Protein AF-A0A5C5S6N6-F1 (afdb_monomer)

Foldseek 3Di:
DDDDDPPPDPDDDDPDPVVNVVVVVVVVVVVVVVVVPDDDDDDDDDDDDDDDDDDDDDDDADDKAKEKEWEFAPDDFTFKIWIWMKIKGAQQPPFWFDQAFDKDKFFDDDDDDDPPVDDDDDDDPDDDDPPPDDDDDDDDDDDDDDDDDDDDDDDDDDDDDDDDDDDDDDDDDDDDDDDDDDDDDDDDPDPPADQFPWDDDPGIIMTTHPTGDIGGNRGMDMDINDTGMWTKGWAFEDDCVVPNWWTFGKMKTFAQDPFKDHWHKYFYWYADPNDIHTDFIFTDHIHGHGGIDITGGGTHPQKTKDKDKDKDWDWQEWAADQQKIKTKIKIKIKIKIWMFHGQADKHKYWYKDFDDPQKDWPPPPDPPWDDDDRTITDIDIGDHRDTDMGITMIIHMDIDIDRLLPDDLVVLVVVLPDPNYDPVSNVLSVVLSVLVVQLVVLVVQLVVLVVVLVVLVVVLVVLVVVLVVDDPPDPSNVVSVVSVVVSVVVNVVSVVSNVVSVVSNVVSSVVSSVSSSVSD

Secondary structure (DSSP, 8-state):
-----GGG-S----SSHHHHHHHHHHHHHHHHHHHTT---------SSS-----------PPPPEEEEEEEEESSS---EEEEEEEEEEE--SSS-EEEE--EEEEE--------TTS------------------PPPP----PPPPPPPPP-----------------------PPPPPP-PPP---PPPPPPPEEEEETTEEEEE-SS-EEE-TT-EEEEEEEEEEEEEEEEEEE-TTT-SSSPEEEEEEE--SSSPBPSEEEEEEEEETTEEEEEEEEEEPPB-TT-EEEEEEEE-TT-EEEEEEEEEEEEEEEEEETTEEEEEEEEEEEEEEEEEPPTT--EEEEEEEE--TTPEEEE---TT-EEETTEEEEEEEEPTT-EEEEEEEEEEEEEEEEETTS--HHHHHHHHH-SSS-HHHHHHHHHHHHHHHHHHHHHHHHHHHHHHHHHHHHHHHHHHHHHTTSPTT-HHHHHHHHHHHHHHHHHHHHHHHHHHHHHHHHHHHHHHHHHHHT--

Solvent-accessible surface area (backbone atoms only — not comparable to full-atom values): 31214 Å² total; per-residue (Å²): 140,88,86,79,73,78,89,81,54,95,73,87,77,67,85,52,66,68,60,41,50,49,52,53,52,50,52,51,48,53,54,53,54,56,52,71,76,58,76,90,83,85,84,88,80,87,79,84,82,91,78,89,86,87,88,87,86,88,76,96,72,75,85,67,43,39,41,33,41,38,42,32,56,60,68,81,88,44,50,52,26,40,38,35,28,30,43,38,40,62,36,76,78,83,50,62,44,69,67,36,84,48,67,49,75,49,61,83,81,90,78,84,89,72,69,86,86,58,89,81,79,77,92,72,84,84,78,79,83,84,76,87,81,77,92,72,84,76,83,85,83,82,88,78,87,82,80,84,83,83,82,85,90,86,82,87,87,87,84,86,88,85,87,82,91,88,88,85,84,89,88,88,83,88,82,90,80,83,82,78,86,79,84,78,82,90,84,77,83,73,74,86,71,76,76,59,53,66,47,71,52,103,72,35,35,35,42,32,49,88,60,60,43,68,44,52,53,79,39,73,49,77,44,78,76,46,77,46,79,35,48,35,38,67,33,33,40,35,40,64,89,81,38,76,38,42,24,27,32,26,34,38,42,36,34,84,50,96,53,50,44,67,47,29,46,32,43,34,28,39,36,50,97,89,45,77,44,83,63,34,57,24,67,44,64,71,37,46,49,74,36,68,50,75,36,52,34,39,76,27,84,60,33,44,42,46,79,48,76,48,77,48,77,40,80,62,39,52,47,60,49,67,30,28,40,38,33,33,33,39,40,35,40,42,37,38,40,39,34,38,31,28,77,82,47,67,42,40,36,33,40,51,44,80,52,58,89,89,43,44,80,70,32,70,90,59,95,74,57,43,78,53,94,65,24,37,37,38,74,47,81,37,53,45,53,40,73,50,77,46,60,41,27,35,37,36,79,45,83,47,79,43,60,64,88,82,53,60,61,70,62,45,52,53,58,37,65,43,82,55,37,50,69,69,50,25,53,50,39,50,51,48,50,55,31,52,50,48,24,54,57,22,47,52,46,33,54,51,36,51,52,52,48,51,53,49,54,54,48,47,52,52,50,60,57,53,52,78,77,49,64,85,92,35,71,66,49,55,52,52,53,56,48,49,54,52,46,50,57,48,46,55,51,40,52,53,53,28,55,55,24,47,53,43,26,55,51,27,47,52,51,40,53,53,52,37,62,67,38,89

Structure (mmCIF, N/CA/C/O backbone):
data_AF-A0A5C5S6N6-F1
#
_entry.id   AF-A0A5C5S6N6-F1
#
loop_
_atom_site.group_PDB
_atom_site.id
_atom_site.type_symbol
_atom_site.label_atom_id
_atom_site.label_alt_id
_atom_site.label_comp_id
_atom_site.label_asym_id
_atom_site.label_entity_id
_atom_site.label_seq_id
_atom_site.pdbx_PDB_ins_code
_atom_site.Cartn_x
_atom_site.Cartn_y
_atom_site.Cartn_z
_atom_site.occupancy
_atom_site.B_iso_or_equiv
_atom_site.auth_seq_id
_atom_site.auth_comp_id
_atom_site.auth_asym_id
_atom_site.auth_atom_id
_atom_site.pdbx_PDB_model_num
ATOM 1 N N . MET A 1 1 ? 65.031 -7.700 -15.826 1.00 44.03 1 MET A N 1
ATOM 2 C CA . MET A 1 1 ? 63.625 -7.825 -16.267 1.00 44.03 1 MET A CA 1
ATOM 3 C C . MET A 1 1 ? 63.471 -6.931 -17.485 1.00 44.03 1 MET A C 1
ATOM 5 O O . MET A 1 1 ? 63.949 -5.808 -17.415 1.00 44.03 1 MET A O 1
ATOM 9 N N . GLN A 1 2 ? 62.910 -7.416 -18.591 1.00 56.53 2 GLN A N 1
ATOM 10 C CA . GLN A 1 2 ? 62.595 -6.587 -19.760 1.00 56.53 2 GLN A CA 1
ATOM 11 C C . GLN A 1 2 ? 61.071 -6.489 -19.867 1.00 56.53 2 GLN A C 1
ATOM 13 O O . GLN A 1 2 ? 60.385 -7.499 -19.722 1.00 56.53 2 GLN A O 1
ATOM 18 N N . GLN A 1 3 ? 60.561 -5.281 -20.086 1.00 56.97 3 GLN A N 1
ATOM 19 C CA . GLN A 1 3 ? 59.162 -5.008 -20.409 1.00 56.97 3 GLN A CA 1
ATOM 20 C C . GLN A 1 3 ? 59.118 -4.274 -21.747 1.00 56.97 3 GLN A C 1
ATOM 22 O O . GLN A 1 3 ? 60.028 -3.508 -22.060 1.00 56.97 3 GLN A O 1
ATOM 27 N N . PHE A 1 4 ? 58.057 -4.505 -22.512 1.00 64.06 4 PHE A N 1
ATOM 28 C CA . PHE A 1 4 ? 57.731 -3.753 -23.718 1.00 64.06 4 PHE A CA 1
ATOM 29 C C . PHE A 1 4 ? 56.201 -3.639 -23.821 1.00 64.06 4 PHE A C 1
ATOM 31 O O . PHE A 1 4 ? 55.485 -4.419 -23.185 1.00 64.06 4 PHE A O 1
ATOM 38 N N . VAL A 1 5 ? 55.705 -2.662 -24.579 1.00 65.12 5 VAL A N 1
ATOM 39 C CA . VAL A 1 5 ? 54.266 -2.463 -24.804 1.00 65.12 5 VAL A CA 1
ATOM 40 C C . VAL A 1 5 ? 53.843 -3.291 -26.016 1.00 65.12 5 VAL A C 1
ATOM 42 O O . VAL A 1 5 ? 54.408 -3.142 -27.095 1.00 65.12 5 VAL A O 1
ATOM 45 N N . LEU A 1 6 ? 52.866 -4.187 -25.838 1.00 63.53 6 LEU A N 1
ATOM 46 C CA . LEU A 1 6 ? 52.509 -5.189 -26.853 1.00 63.53 6 LEU A CA 1
ATOM 47 C C . LEU A 1 6 ? 51.873 -4.595 -28.125 1.00 63.53 6 LEU A C 1
ATOM 49 O O . LEU A 1 6 ? 51.788 -5.274 -29.141 1.00 63.53 6 LEU A O 1
ATOM 53 N N . GLU A 1 7 ? 51.403 -3.352 -28.043 1.00 67.19 7 GLU A N 1
ATOM 54 C CA . GLU A 1 7 ? 50.538 -2.689 -29.026 1.00 67.19 7 GLU A CA 1
ATOM 55 C C . GLU A 1 7 ? 51.305 -2.146 -30.247 1.00 67.19 7 GLU A C 1
ATOM 57 O O . GLU A 1 7 ? 50.700 -1.910 -31.288 1.00 67.19 7 GLU A O 1
ATOM 62 N N . GLU A 1 8 ? 52.633 -2.006 -30.150 1.00 60.16 8 GLU A N 1
ATOM 63 C CA . GLU A 1 8 ? 53.502 -1.464 -31.213 1.00 60.16 8 GLU A CA 1
ATOM 64 C C . GLU A 1 8 ? 54.321 -2.541 -31.960 1.00 60.16 8 GLU A C 1
ATOM 66 O O . GLU A 1 8 ? 55.098 -2.217 -32.857 1.00 60.16 8 GLU A O 1
ATOM 71 N N . ALA A 1 9 ? 54.191 -3.827 -31.604 1.00 63.12 9 ALA A N 1
ATOM 72 C CA . ALA A 1 9 ? 55.042 -4.893 -32.142 1.00 63.12 9 ALA A CA 1
ATOM 73 C C . ALA A 1 9 ? 54.326 -5.793 -33.161 1.00 63.12 9 ALA A C 1
ATOM 75 O O . ALA A 1 9 ? 53.490 -6.621 -32.804 1.00 63.12 9 ALA A O 1
ATOM 76 N N . GLU A 1 10 ? 54.754 -5.727 -34.425 1.00 61.28 10 GLU A N 1
ATOM 77 C CA . GLU A 1 10 ? 54.268 -6.610 -35.499 1.00 61.28 10 GLU A CA 1
ATOM 78 C C . GLU A 1 10 ? 54.639 -8.095 -35.296 1.00 61.28 10 GLU A C 1
ATOM 80 O O . GLU A 1 10 ? 54.019 -8.980 -35.887 1.00 61.28 10 GLU A O 1
ATOM 85 N N . ASN A 1 11 ? 55.662 -8.397 -34.485 1.00 62.53 11 ASN A N 1
ATOM 86 C CA . ASN A 1 11 ? 56.125 -9.763 -34.236 1.00 62.53 11 ASN A CA 1
ATOM 87 C C . ASN A 1 11 ? 56.786 -9.908 -32.850 1.00 62.53 11 ASN A C 1
ATOM 89 O O . ASN A 1 11 ? 57.549 -9.045 -32.420 1.00 62.53 11 ASN A O 1
ATOM 93 N N . LEU A 1 12 ? 56.539 -11.037 -32.177 1.00 72.50 12 LEU A N 1
ATOM 94 C CA . LEU A 1 12 ? 57.122 -11.401 -30.884 1.00 72.50 12 LEU A CA 1
ATOM 95 C C . LEU A 1 12 ? 57.848 -12.747 -30.998 1.00 72.50 12 LEU A C 1
ATOM 97 O O . LEU A 1 12 ? 57.217 -13.787 -31.196 1.00 72.50 12 LEU A O 1
ATOM 101 N N . GLN A 1 13 ? 59.164 -12.758 -30.772 1.00 75.06 13 GLN A N 1
ATOM 102 C CA . GLN A 1 13 ? 59.952 -13.991 -30.734 1.00 75.06 13 GLN A CA 1
ATOM 103 C C . GLN A 1 13 ? 60.681 -14.159 -29.396 1.00 75.06 13 GLN A C 1
ATOM 105 O O . GLN A 1 13 ? 61.535 -13.360 -29.025 1.00 75.06 13 GLN A O 1
ATOM 110 N N . PHE A 1 14 ? 60.399 -15.260 -28.692 1.00 81.31 14 PHE A N 1
ATOM 111 C CA . PHE A 1 14 ? 61.182 -15.669 -27.524 1.00 81.31 14 PHE A CA 1
ATOM 112 C C . PHE A 1 14 ? 62.616 -16.000 -27.953 1.00 81.31 14 PHE A C 1
ATOM 114 O O . PHE A 1 14 ? 62.823 -16.925 -28.746 1.00 81.31 14 PHE A O 1
ATOM 121 N N . ALA A 1 15 ? 63.597 -15.249 -27.445 1.00 81.75 15 ALA A N 1
ATOM 122 C CA . ALA A 1 15 ? 65.008 -15.413 -27.797 1.00 81.75 15 ALA A CA 1
ATOM 123 C C . ALA A 1 15 ? 65.536 -16.812 -27.428 1.00 81.75 15 ALA A C 1
ATOM 125 O O . ALA A 1 15 ? 66.153 -17.470 -28.264 1.00 81.75 15 ALA A O 1
ATOM 126 N N . ASP A 1 16 ? 65.212 -17.292 -26.224 1.00 87.44 16 ASP A N 1
ATOM 127 C CA . ASP A 1 16 ? 65.560 -18.629 -25.734 1.00 87.44 16 ASP A CA 1
ATOM 128 C C . ASP A 1 16 ? 64.821 -19.738 -26.529 1.00 87.44 16 ASP A C 1
ATOM 130 O O . ASP A 1 16 ? 63.582 -19.785 -26.512 1.00 87.44 16 ASP A O 1
ATOM 134 N N . PRO A 1 17 ? 65.543 -20.658 -27.208 1.00 87.69 17 PRO A N 1
ATOM 135 C CA . PRO A 1 17 ? 64.947 -21.786 -27.924 1.00 87.69 17 PRO A CA 1
ATOM 136 C C . PRO A 1 17 ? 64.145 -22.749 -27.036 1.00 87.69 17 PRO A C 1
ATOM 138 O O . PRO A 1 17 ? 63.151 -23.311 -27.501 1.00 87.69 17 PRO A O 1
ATOM 141 N N . ALA A 1 18 ? 64.536 -22.942 -25.773 1.00 85.62 18 ALA A N 1
ATOM 142 C CA . ALA A 1 18 ? 63.849 -23.832 -24.841 1.00 85.62 18 ALA A CA 1
ATOM 143 C C . ALA A 1 18 ? 62.495 -23.247 -24.419 1.00 85.62 18 ALA A C 1
ATOM 145 O O . ALA A 1 18 ? 61.479 -23.942 -24.496 1.00 85.62 18 ALA A O 1
ATOM 146 N N . VAL A 1 19 ? 62.449 -21.955 -24.070 1.00 84.00 19 VAL A N 1
ATOM 147 C CA . VAL A 1 19 ? 61.188 -21.239 -23.794 1.00 84.00 19 VAL A CA 1
ATOM 148 C C . VAL A 1 19 ? 60.298 -21.224 -25.036 1.00 84.00 19 VAL A C 1
ATOM 150 O O . VAL A 1 19 ? 59.113 -21.538 -24.942 1.00 84.00 19 VAL A O 1
ATOM 153 N N . ARG A 1 20 ? 60.862 -20.949 -26.221 1.00 84.25 20 ARG A N 1
ATOM 154 C CA . ARG A 1 20 ? 60.126 -20.990 -27.496 1.00 84.25 20 ARG A CA 1
ATOM 155 C C . ARG A 1 20 ? 59.482 -22.362 -27.735 1.00 84.25 20 ARG A C 1
ATOM 157 O O . ARG A 1 20 ? 58.298 -22.429 -28.056 1.00 84.25 20 ARG A O 1
ATOM 164 N N . GLY A 1 21 ? 60.228 -23.446 -27.510 1.00 84.50 21 GLY A N 1
ATOM 165 C CA . GLY A 1 21 ? 59.724 -24.819 -27.606 1.00 84.50 21 GLY A CA 1
ATOM 166 C C . GLY A 1 21 ? 58.650 -25.153 -26.563 1.00 84.50 21 GLY A C 1
ATOM 167 O O . GLY A 1 21 ? 57.657 -25.799 -26.897 1.00 84.50 21 GLY A O 1
ATOM 168 N N . GLN A 1 22 ? 58.794 -24.680 -25.321 1.00 83.88 22 GLN A N 1
ATOM 169 C CA . GLN A 1 22 ? 57.780 -24.852 -24.272 1.00 83.88 22 GLN A CA 1
ATOM 170 C C . GLN A 1 22 ? 56.479 -24.109 -24.605 1.00 83.88 22 GLN A C 1
ATOM 172 O O . GLN A 1 22 ? 55.409 -24.713 -24.537 1.00 83.88 22 GLN A O 1
ATOM 177 N N . VAL A 1 23 ? 56.557 -22.843 -25.029 1.00 82.88 23 VAL A N 1
ATOM 178 C CA . VAL A 1 23 ? 55.387 -22.045 -25.432 1.00 82.88 23 VAL A CA 1
ATOM 179 C C . VAL A 1 23 ? 54.709 -22.656 -26.659 1.00 82.88 23 VAL A C 1
ATOM 181 O O . VAL A 1 23 ? 53.494 -22.836 -26.652 1.00 82.88 23 VAL A O 1
ATOM 184 N N . GLN A 1 24 ? 55.467 -23.070 -27.679 1.00 82.62 24 GLN A N 1
ATOM 185 C CA . GLN A 1 24 ? 54.906 -23.735 -28.859 1.00 82.62 24 GLN A CA 1
ATOM 186 C C . GLN A 1 24 ? 54.216 -25.062 -28.495 1.00 82.62 24 GLN A C 1
ATOM 188 O O . GLN A 1 24 ? 53.122 -25.340 -28.987 1.00 82.62 24 GLN A O 1
ATOM 193 N N . LYS A 1 25 ? 54.798 -25.853 -27.583 1.00 78.75 25 LYS A N 1
ATOM 194 C CA . LYS A 1 25 ? 54.196 -27.095 -27.072 1.00 78.75 25 LYS A CA 1
ATOM 195 C C . LYS A 1 25 ? 52.937 -26.831 -26.237 1.00 78.75 25 LYS A C 1
ATOM 197 O O . LYS A 1 25 ? 51.973 -27.582 -26.362 1.00 78.75 25 LYS A O 1
ATOM 202 N N . ALA A 1 26 ? 52.908 -25.763 -25.439 1.00 79.31 26 ALA A N 1
ATOM 203 C CA . ALA A 1 26 ? 51.732 -25.349 -24.674 1.00 79.31 26 ALA A CA 1
ATOM 204 C C . ALA A 1 26 ? 50.594 -24.859 -25.587 1.00 79.31 26 ALA A C 1
ATOM 206 O O . ALA A 1 26 ? 49.456 -25.299 -25.435 1.00 79.31 26 ALA A O 1
ATOM 207 N N . LEU A 1 27 ? 50.893 -24.026 -26.588 1.00 80.50 27 LEU A N 1
ATOM 208 C CA . LEU A 1 27 ? 49.915 -23.565 -27.579 1.00 80.50 27 LEU A CA 1
ATOM 209 C C . LEU A 1 27 ? 49.371 -24.727 -28.427 1.00 80.50 27 LEU A C 1
ATOM 211 O O . LEU A 1 27 ? 48.162 -24.812 -28.636 1.00 80.50 27 LEU A O 1
ATOM 215 N N . ALA A 1 28 ? 50.220 -25.676 -28.838 1.00 74.69 28 ALA A N 1
ATOM 216 C CA . ALA A 1 28 ? 49.790 -26.899 -29.521 1.00 74.69 28 ALA A CA 1
ATOM 217 C C . ALA A 1 28 ? 48.937 -27.816 -28.618 1.00 74.69 28 ALA A C 1
ATOM 219 O O . ALA A 1 28 ? 47.972 -28.427 -29.085 1.00 74.69 28 ALA A O 1
ATOM 220 N N . ALA A 1 29 ? 49.235 -27.885 -27.317 1.00 70.38 29 ALA A N 1
ATOM 221 C CA . ALA A 1 29 ? 48.398 -28.585 -26.344 1.00 70.38 29 ALA A CA 1
ATOM 222 C C . ALA A 1 29 ? 47.028 -27.901 -26.182 1.00 70.38 29 ALA A C 1
ATOM 224 O O . ALA A 1 29 ? 46.008 -28.580 -26.210 1.00 70.38 29 ALA A O 1
ATOM 225 N N . ILE A 1 30 ? 46.972 -26.567 -26.105 1.00 72.12 30 ILE A N 1
ATOM 226 C CA . ILE A 1 30 ? 45.714 -25.802 -26.036 1.00 72.12 30 ILE A CA 1
ATOM 227 C C . ILE A 1 30 ? 44.885 -25.987 -27.320 1.00 72.12 30 ILE A C 1
ATOM 229 O O . ILE A 1 30 ? 43.684 -26.254 -27.248 1.00 72.12 30 ILE A O 1
ATOM 233 N N . ALA A 1 31 ? 45.520 -25.915 -28.494 1.00 67.38 31 ALA A N 1
ATOM 234 C CA . ALA A 1 31 ? 44.864 -26.124 -29.785 1.00 67.38 31 ALA A CA 1
ATOM 235 C C . ALA A 1 31 ? 44.329 -27.560 -29.949 1.00 67.38 31 ALA A C 1
ATOM 237 O O . ALA A 1 31 ? 43.181 -27.748 -30.352 1.00 67.38 31 ALA A O 1
ATOM 238 N N . SER A 1 32 ? 45.108 -28.579 -29.573 1.00 58.97 32 SER A N 1
ATOM 239 C CA . SER A 1 32 ? 44.639 -29.973 -29.597 1.00 58.97 32 SER A CA 1
ATOM 240 C C . SER A 1 32 ? 43.600 -30.273 -28.511 1.00 58.97 32 SER A C 1
ATOM 242 O O . SER A 1 32 ? 42.743 -31.127 -28.722 1.00 58.97 32 SER A O 1
ATOM 244 N N . ASN A 1 33 ? 43.591 -29.547 -27.386 1.00 59.12 33 ASN A N 1
ATOM 245 C CA . ASN A 1 33 ? 42.533 -29.682 -26.386 1.00 59.12 33 ASN A CA 1
ATOM 246 C C . ASN A 1 33 ? 41.211 -29.045 -26.858 1.00 59.12 33 ASN A C 1
ATOM 248 O O . ASN A 1 33 ? 40.176 -29.669 -26.661 1.00 59.12 33 ASN A O 1
ATOM 252 N N . ARG A 1 34 ? 41.227 -27.911 -27.589 1.00 57.22 34 ARG A N 1
ATOM 253 C CA . ARG A 1 34 ? 40.037 -27.435 -28.342 1.00 57.22 34 ARG A CA 1
ATOM 254 C C . ARG A 1 34 ? 39.522 -28.498 -29.320 1.00 57.22 34 ARG A C 1
ATOM 256 O O . ARG A 1 34 ? 38.317 -28.693 -29.441 1.00 57.22 34 ARG A O 1
ATOM 263 N N . ALA A 1 35 ? 40.420 -29.215 -29.999 1.00 55.03 35 ALA A N 1
ATOM 264 C CA . ALA A 1 35 ? 40.032 -30.270 -30.936 1.00 55.03 35 ALA A CA 1
ATOM 265 C C . ALA A 1 35 ? 39.358 -31.488 -30.264 1.00 55.03 35 ALA A C 1
ATOM 267 O O . ALA A 1 35 ? 38.665 -32.234 -30.951 1.00 55.03 35 ALA A O 1
ATOM 268 N N . LYS A 1 36 ? 39.479 -31.678 -28.938 1.00 51.94 36 LYS A N 1
ATOM 269 C CA . LYS A 1 36 ? 38.749 -32.737 -28.210 1.00 51.94 36 LYS A CA 1
ATOM 270 C C . LYS A 1 36 ? 37.254 -32.461 -28.056 1.00 51.94 36 LYS A C 1
ATOM 272 O O . LYS A 1 36 ? 36.507 -33.416 -27.844 1.00 51.94 36 LYS A O 1
ATOM 277 N N . ASP A 1 37 ? 36.814 -31.214 -28.216 1.00 55.12 37 ASP A N 1
ATOM 278 C CA . ASP A 1 37 ? 35.394 -30.834 -28.202 1.00 55.12 37 ASP A CA 1
ATOM 279 C C . ASP A 1 37 ? 34.815 -30.662 -29.618 1.00 55.12 37 ASP A C 1
ATOM 281 O O . ASP A 1 37 ? 33.599 -30.687 -29.804 1.00 55.12 37 ASP A O 1
ATOM 285 N N . ALA A 1 38 ? 35.669 -30.585 -30.645 1.00 59.06 38 ALA A N 1
ATOM 286 C CA . ALA A 1 38 ? 35.245 -30.636 -32.042 1.00 59.06 38 ALA A CA 1
ATOM 287 C C . ALA A 1 38 ? 34.687 -32.024 -32.417 1.00 59.06 38 ALA A C 1
ATOM 289 O O . ALA A 1 38 ? 35.204 -33.065 -32.003 1.00 59.06 38 ALA A O 1
ATOM 290 N N . ARG A 1 39 ? 33.631 -32.062 -33.235 1.00 65.94 39 ARG A N 1
ATOM 291 C CA . ARG A 1 39 ? 33.025 -33.298 -33.756 1.00 65.94 39 ARG A CA 1
ATOM 292 C C . ARG A 1 39 ? 32.819 -33.168 -35.260 1.00 65.94 39 ARG A C 1
ATOM 294 O O . ARG A 1 39 ? 32.227 -32.194 -35.716 1.00 65.94 39 ARG A O 1
ATOM 301 N N . THR A 1 40 ? 33.286 -34.152 -36.021 1.00 67.00 40 THR A N 1
ATOM 302 C CA . THR A 1 40 ? 33.038 -34.232 -37.465 1.00 67.00 40 THR A CA 1
ATOM 303 C C . THR A 1 40 ? 31.627 -34.756 -37.710 1.00 67.00 40 THR A C 1
ATOM 305 O O . THR A 1 40 ? 31.277 -35.825 -37.216 1.00 67.00 40 THR A O 1
ATOM 308 N N . VAL A 1 41 ? 30.828 -34.022 -38.485 1.00 71.38 41 VAL A N 1
ATOM 309 C CA . VAL A 1 41 ? 29.521 -34.479 -38.980 1.00 71.38 41 VAL A CA 1
ATOM 310 C C . VAL A 1 41 ? 29.673 -34.809 -40.460 1.00 71.38 41 VAL A C 1
ATOM 312 O O . VAL A 1 41 ? 29.900 -33.916 -41.273 1.00 71.38 41 VAL A O 1
ATOM 315 N N . GLU A 1 42 ? 29.574 -36.090 -40.812 1.00 79.62 42 GLU A N 1
ATOM 316 C CA . GLU A 1 42 ? 29.630 -36.537 -42.205 1.00 79.62 42 GLU A CA 1
ATOM 317 C C . GLU A 1 42 ? 28.228 -36.532 -42.836 1.00 79.62 42 GLU A C 1
ATOM 319 O O . GLU A 1 42 ? 27.265 -37.027 -42.251 1.00 79.62 42 GLU A O 1
ATOM 324 N N . LEU A 1 43 ? 28.106 -35.960 -44.038 1.00 76.06 43 LEU A N 1
ATOM 325 C CA . LEU A 1 43 ? 26.836 -35.780 -44.748 1.00 76.06 43 LEU A CA 1
ATOM 326 C C . LEU A 1 43 ? 26.860 -36.504 -46.101 1.00 76.06 43 LEU A C 1
ATOM 328 O O . LEU A 1 43 ? 27.124 -35.909 -47.147 1.00 76.06 43 LEU A O 1
ATOM 332 N N . THR A 1 44 ? 26.571 -37.805 -46.093 1.00 81.12 44 THR A N 1
ATOM 333 C CA . THR A 1 44 ? 26.509 -38.619 -47.316 1.00 81.12 44 THR A CA 1
ATOM 334 C C . THR A 1 44 ? 25.227 -38.345 -48.115 1.00 81.12 44 THR A C 1
ATOM 336 O O . THR A 1 44 ? 24.120 -38.399 -47.583 1.00 81.12 44 THR A O 1
ATOM 339 N N . SER A 1 45 ? 25.350 -38.126 -49.428 1.00 77.25 45 SER A N 1
ATOM 340 C CA . SER A 1 45 ? 24.226 -37.848 -50.336 1.00 77.25 45 SER A CA 1
ATOM 341 C C . SER A 1 45 ? 24.292 -38.745 -51.579 1.00 77.25 45 SER A C 1
ATOM 343 O O . SER A 1 45 ? 25.317 -38.787 -52.254 1.00 77.25 45 SER A O 1
ATOM 345 N N . LYS A 1 46 ? 23.197 -39.449 -51.909 1.00 80.81 46 LYS A N 1
ATOM 346 C CA . LYS A 1 46 ? 23.146 -40.446 -53.002 1.00 80.81 46 LYS A CA 1
ATOM 347 C C . LYS A 1 46 ? 22.538 -39.895 -54.304 1.00 80.81 46 LYS A C 1
ATOM 349 O O . LYS A 1 46 ? 21.643 -39.049 -54.277 1.00 80.81 46 LYS A O 1
ATOM 354 N N . GLY A 1 47 ? 22.983 -40.424 -55.445 1.00 80.50 47 GLY A N 1
ATOM 355 C CA . GLY A 1 47 ? 22.515 -40.064 -56.794 1.00 80.50 47 GLY A CA 1
ATOM 356 C C . GLY A 1 47 ? 23.433 -39.0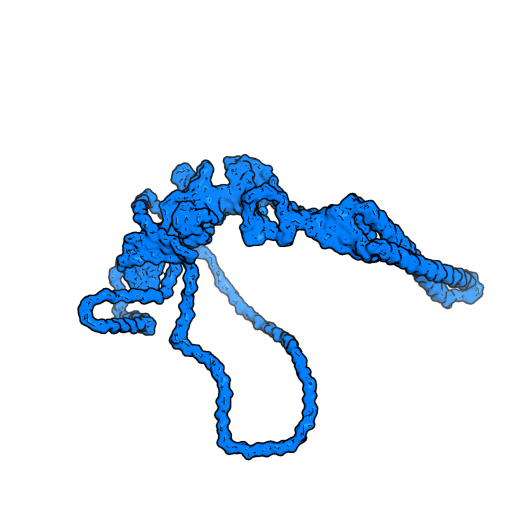76 -57.528 1.00 80.50 47 GLY A C 1
ATOM 357 O O . GLY A 1 47 ? 24.311 -38.468 -56.924 1.00 80.50 47 GLY A O 1
ATOM 358 N N . GLN A 1 48 ? 23.228 -38.928 -58.837 1.00 78.12 48 GLN A N 1
ATOM 359 C CA . GLN A 1 48 ? 24.078 -38.122 -59.726 1.00 78.12 48 GLN A CA 1
ATOM 360 C C . GLN A 1 48 ? 23.610 -36.650 -59.811 1.00 78.12 48 GLN A C 1
ATOM 362 O O . GLN A 1 48 ? 22.540 -36.302 -59.308 1.00 78.12 48 GLN A O 1
ATOM 367 N N . GLY A 1 49 ? 24.419 -35.789 -60.442 1.00 84.38 49 GLY A N 1
ATOM 368 C CA . GLY A 1 49 ? 24.106 -34.373 -60.693 1.00 84.38 49 GLY A CA 1
ATOM 369 C C . GLY A 1 49 ? 24.415 -33.404 -59.537 1.00 84.38 49 GLY A C 1
ATOM 370 O O . GLY A 1 49 ? 24.592 -33.801 -58.384 1.00 84.38 49 GLY A O 1
ATOM 371 N N . LYS A 1 50 ? 24.484 -32.102 -59.857 1.00 85.06 50 LYS A N 1
ATOM 372 C CA . LYS A 1 50 ? 24.663 -31.019 -58.869 1.00 85.06 50 LYS A CA 1
ATOM 373 C C . LYS A 1 50 ? 23.387 -30.835 -58.037 1.00 85.06 50 LYS A C 1
ATOM 375 O O . LYS A 1 50 ? 22.288 -30.897 -58.578 1.00 85.06 50 LYS A O 1
ATOM 380 N N . ARG A 1 51 ? 23.533 -30.550 -56.740 1.00 82.56 51 ARG A N 1
ATOM 381 C CA . ARG A 1 51 ? 22.428 -30.213 -55.824 1.00 82.56 51 ARG A CA 1
ATOM 382 C C . ARG A 1 51 ? 22.892 -29.252 -54.732 1.00 82.56 51 ARG A C 1
ATOM 384 O O . ARG A 1 51 ? 24.051 -29.303 -54.329 1.00 82.56 51 ARG A O 1
ATOM 391 N N . THR A 1 52 ? 21.985 -28.426 -54.224 1.00 83.88 52 THR A N 1
ATOM 392 C CA . THR A 1 52 ? 22.241 -27.562 -53.065 1.00 83.88 52 THR A CA 1
ATOM 393 C C . THR A 1 52 ? 21.930 -28.324 -51.781 1.00 83.88 52 THR A C 1
ATOM 395 O O . THR A 1 52 ? 20.789 -28.725 -51.565 1.00 83.88 52 THR A O 1
ATOM 398 N N . VAL A 1 53 ? 22.928 -28.503 -50.916 1.00 80.69 53 VAL A N 1
ATOM 399 C CA . VAL A 1 53 ? 22.733 -29.000 -49.546 1.00 80.69 53 VAL A CA 1
ATOM 400 C C . VAL A 1 53 ? 22.646 -27.793 -48.614 1.00 80.69 53 VAL A C 1
ATOM 402 O O . VAL A 1 53 ? 23.449 -26.870 -48.725 1.00 80.69 53 VAL A O 1
ATOM 405 N N . ARG A 1 54 ? 21.668 -27.787 -47.703 1.00 81.62 54 ARG A N 1
ATOM 406 C CA . ARG A 1 54 ? 21.553 -26.796 -46.624 1.00 81.62 54 ARG A CA 1
ATOM 407 C C . ARG A 1 54 ? 21.754 -27.507 -45.293 1.00 81.62 54 ARG A C 1
ATOM 409 O O . ARG A 1 54 ? 21.160 -28.559 -45.074 1.00 81.62 54 ARG A O 1
ATOM 416 N N . VAL A 1 55 ? 22.568 -26.923 -44.422 1.00 78.56 55 VAL A N 1
ATOM 417 C CA . VAL A 1 55 ? 22.804 -27.403 -43.057 1.00 78.56 55 VAL A CA 1
ATOM 418 C C . VAL A 1 55 ? 22.346 -26.307 -42.106 1.00 78.56 55 VAL A C 1
ATOM 420 O O . VAL A 1 55 ? 22.714 -25.150 -42.283 1.00 78.56 55 VAL A O 1
ATOM 423 N N . ALA A 1 56 ? 21.538 -26.672 -41.116 1.00 79.06 56 ALA A N 1
ATOM 424 C CA . ALA A 1 56 ? 21.116 -25.792 -40.036 1.00 79.06 56 ALA A CA 1
ATOM 425 C C . ALA A 1 56 ? 21.422 -26.485 -38.706 1.00 79.06 56 ALA A C 1
ATOM 427 O O . ALA A 1 56 ? 21.223 -27.693 -38.574 1.00 79.06 56 ALA A O 1
ATOM 428 N N . TYR A 1 57 ? 21.927 -25.729 -37.738 1.00 73.62 57 TYR A N 1
ATOM 429 C CA . TYR A 1 57 ? 22.296 -26.224 -36.417 1.00 73.62 57 TYR A CA 1
ATOM 430 C C . TYR A 1 57 ? 22.028 -25.145 -35.365 1.00 73.62 57 TYR A C 1
ATOM 432 O O . TYR A 1 57 ? 21.940 -23.961 -35.687 1.00 73.62 57 TYR A O 1
ATOM 440 N N . ILE A 1 58 ? 21.896 -25.556 -34.104 1.00 73.38 58 ILE A N 1
ATOM 441 C CA . ILE A 1 58 ? 21.652 -24.659 -32.971 1.00 73.38 58 ILE A CA 1
ATOM 442 C C . ILE A 1 58 ? 22.835 -24.783 -32.010 1.00 73.38 58 ILE A C 1
ATOM 444 O O . ILE A 1 58 ? 23.170 -25.880 -31.568 1.00 73.38 58 ILE A O 1
ATOM 448 N N . VAL A 1 59 ? 23.461 -23.654 -31.683 1.00 72.00 59 VAL A N 1
ATOM 449 C CA . VAL A 1 59 ? 24.505 -23.533 -30.653 1.00 72.00 59 VAL A CA 1
ATOM 450 C C . VAL A 1 59 ? 24.008 -22.669 -29.499 1.00 72.00 59 VAL A C 1
ATOM 452 O O . VAL A 1 59 ? 23.094 -21.863 -29.662 1.00 72.00 59 VAL A O 1
ATOM 455 N N . THR A 1 60 ? 24.624 -22.803 -28.321 1.00 67.50 60 THR A N 1
ATOM 456 C CA . THR A 1 60 ? 24.451 -21.790 -27.271 1.00 67.50 60 THR A CA 1
ATOM 457 C C . THR A 1 60 ? 25.160 -20.510 -27.713 1.00 67.50 60 THR A C 1
ATOM 459 O O . THR A 1 60 ? 26.385 -20.494 -27.791 1.00 67.50 60 THR A O 1
ATOM 462 N N . ALA A 1 61 ? 24.398 -19.456 -27.992 1.00 66.69 61 ALA A N 1
ATOM 463 C CA . ALA A 1 61 ? 24.907 -18.111 -28.252 1.00 66.69 61 ALA A CA 1
ATOM 464 C C . ALA A 1 61 ? 24.776 -17.229 -26.990 1.00 66.69 61 ALA A C 1
ATOM 466 O O . ALA A 1 61 ? 23.931 -17.521 -26.136 1.00 66.69 61 ALA A O 1
ATOM 467 N N . PRO A 1 62 ? 25.578 -16.157 -26.843 1.00 68.25 62 PRO A N 1
ATOM 468 C CA . PRO A 1 62 ? 25.341 -15.144 -25.820 1.00 68.25 62 PRO A CA 1
ATOM 469 C C . PRO A 1 62 ? 24.012 -14.423 -26.080 1.00 68.25 62 PRO A C 1
ATOM 471 O O . PRO A 1 62 ? 23.588 -14.253 -27.224 1.00 68.25 62 PRO A O 1
ATOM 474 N N . VAL A 1 63 ? 23.351 -13.984 -25.008 1.00 78.75 63 VAL A N 1
ATOM 475 C CA . VAL A 1 63 ? 22.092 -13.233 -25.106 1.00 78.75 63 VAL A CA 1
ATOM 476 C C . VAL A 1 63 ? 22.384 -11.835 -25.651 1.00 78.75 63 VAL A C 1
ATOM 478 O O . VAL A 1 63 ? 23.160 -11.086 -25.052 1.00 78.75 63 VAL A O 1
ATOM 481 N N . TRP A 1 64 ? 21.756 -11.486 -26.776 1.00 86.75 64 TRP A N 1
ATOM 482 C CA . TRP A 1 64 ? 21.816 -10.138 -27.337 1.00 86.75 64 TRP A CA 1
ATOM 483 C C . TRP A 1 64 ? 21.046 -9.151 -26.451 1.00 86.75 64 TRP A C 1
ATOM 485 O O . TRP A 1 64 ? 20.059 -9.509 -25.808 1.00 86.75 64 TRP A O 1
ATOM 495 N N . LYS A 1 65 ? 21.520 -7.906 -26.380 1.00 89.69 65 LYS A N 1
ATOM 496 C CA . LYS A 1 65 ? 21.061 -6.910 -25.399 1.00 89.69 65 LYS A CA 1
ATOM 497 C C . LYS A 1 65 ? 20.451 -5.720 -26.130 1.00 89.69 65 LYS A C 1
ATOM 499 O O . LYS A 1 65 ? 21.095 -5.172 -27.021 1.00 89.69 65 LYS A O 1
ATOM 504 N N . ALA A 1 66 ? 19.249 -5.297 -25.750 1.00 90.69 66 ALA A N 1
ATOM 505 C CA . ALA A 1 66 ? 18.693 -4.031 -26.219 1.00 90.69 66 ALA A CA 1
ATOM 506 C C . ALA A 1 66 ? 19.141 -2.877 -25.308 1.00 90.69 66 ALA A C 1
ATOM 508 O O . ALA A 1 66 ? 19.067 -2.969 -24.079 1.00 90.69 66 ALA A O 1
ATOM 509 N N . SER A 1 67 ? 19.596 -1.790 -25.921 1.00 92.38 67 SER A N 1
ATOM 510 C CA . SER A 1 67 ? 19.957 -0.539 -25.252 1.00 92.38 67 SER A CA 1
ATOM 511 C C . SER A 1 67 ? 19.302 0.627 -25.980 1.00 92.38 67 SER A C 1
ATOM 513 O O . SER A 1 67 ? 19.218 0.612 -27.208 1.00 92.38 67 SER A O 1
ATOM 515 N N . TYR A 1 68 ? 18.834 1.627 -25.240 1.00 95.56 68 TYR A N 1
ATOM 516 C CA . TYR A 1 68 ? 18.054 2.737 -25.772 1.00 95.56 68 TYR A CA 1
ATOM 517 C C . TYR A 1 68 ? 18.557 4.088 -25.268 1.00 95.56 68 TYR A C 1
ATOM 519 O O . TYR A 1 68 ? 18.991 4.226 -24.127 1.00 95.56 68 TYR A O 1
ATOM 527 N N . ARG A 1 69 ? 18.406 5.112 -26.108 1.00 95.88 69 ARG A N 1
ATOM 528 C CA . ARG A 1 69 ? 18.556 6.522 -25.748 1.00 95.88 69 ARG A CA 1
ATOM 529 C C . ARG A 1 69 ? 17.241 7.243 -26.002 1.00 95.88 69 ARG A C 1
ATOM 531 O O . ARG A 1 69 ? 16.780 7.283 -27.141 1.00 95.88 69 ARG A O 1
ATOM 538 N N . LEU A 1 70 ? 16.670 7.843 -24.962 1.00 95.94 70 LEU A N 1
ATOM 539 C CA . LEU A 1 70 ? 15.475 8.680 -25.058 1.00 95.94 70 LEU A CA 1
ATOM 540 C C . LEU A 1 70 ? 15.869 10.141 -24.813 1.00 95.94 70 LEU A C 1
ATOM 542 O O . LEU A 1 70 ? 16.371 10.476 -23.743 1.00 95.94 70 LEU A O 1
ATOM 546 N N . THR A 1 71 ? 15.659 11.018 -25.793 1.00 95.50 71 THR A N 1
ATOM 547 C CA . THR A 1 71 ? 15.901 12.461 -25.652 1.00 95.50 71 THR A CA 1
ATOM 548 C C . THR A 1 71 ? 14.575 13.208 -25.593 1.00 95.50 71 THR A C 1
ATOM 550 O O . THR A 1 71 ? 13.844 13.291 -26.581 1.00 95.50 71 THR A O 1
ATOM 553 N N . VAL A 1 72 ? 14.276 13.742 -24.414 1.00 93.38 72 VAL A N 1
ATOM 554 C CA . VAL A 1 72 ? 13.004 14.357 -24.036 1.00 93.38 72 VAL A CA 1
ATOM 555 C C . VAL A 1 72 ? 13.141 15.888 -24.086 1.00 93.38 72 VAL A C 1
ATOM 557 O O . VAL A 1 72 ? 14.116 16.414 -23.547 1.00 93.38 72 VAL A O 1
ATOM 560 N N . PRO A 1 73 ? 12.206 16.636 -24.701 1.00 90.00 73 PRO A N 1
ATOM 561 C CA . PRO A 1 73 ? 12.151 18.095 -24.578 1.00 90.00 73 PRO A CA 1
ATOM 562 C C . PRO A 1 73 ? 12.083 18.546 -23.112 1.00 90.00 73 PRO A C 1
ATOM 564 O O . PRO A 1 73 ? 11.336 17.968 -22.317 1.00 90.00 73 PRO A O 1
ATOM 567 N N . GLY A 1 74 ? 12.874 19.559 -22.752 1.00 79.50 74 GLY A N 1
ATOM 568 C CA . GLY A 1 74 ? 12.973 20.075 -21.383 1.00 79.50 74 GLY A CA 1
ATOM 569 C C . GLY A 1 74 ? 11.901 21.090 -20.986 1.00 79.50 74 GLY A C 1
ATOM 570 O O . GLY A 1 74 ? 11.622 21.260 -19.802 1.00 79.50 74 GLY A O 1
ATOM 571 N N . GLU A 1 75 ? 11.274 21.735 -21.969 1.00 71.06 75 GLU A N 1
ATOM 572 C CA . GLU A 1 75 ? 10.295 22.810 -21.788 1.00 71.06 75 GLU A CA 1
ATOM 573 C C . GLU A 1 75 ? 9.073 22.591 -22.700 1.00 71.06 75 GLU A C 1
ATOM 575 O O . GLU A 1 75 ? 9.166 21.910 -23.724 1.00 71.06 75 GLU A O 1
ATOM 580 N N . GLY A 1 76 ? 7.931 23.185 -22.336 1.00 70.50 76 GLY A N 1
ATOM 581 C CA . GLY A 1 76 ? 6.657 23.041 -23.053 1.00 70.50 76 GLY A CA 1
ATOM 582 C C . GLY A 1 76 ? 5.850 21.794 -22.662 1.00 70.50 76 GLY A C 1
ATOM 583 O O . GLY A 1 76 ? 6.182 21.095 -21.704 1.00 70.50 76 GLY A O 1
ATOM 584 N N . ASP A 1 77 ? 4.764 21.523 -23.394 1.00 72.81 77 ASP A N 1
ATOM 585 C CA . ASP A 1 77 ? 3.952 20.316 -23.193 1.00 72.81 77 ASP A CA 1
ATOM 586 C C . ASP A 1 77 ? 4.623 19.100 -23.853 1.00 72.81 77 ASP A C 1
ATOM 588 O O . ASP A 1 77 ? 4.629 18.928 -25.077 1.00 72.81 77 ASP A O 1
ATOM 592 N N . VAL A 1 78 ? 5.252 18.272 -23.017 1.00 82.44 78 VAL A N 1
ATOM 593 C CA . VAL A 1 78 ? 6.124 17.168 -23.430 1.00 82.44 78 VAL A CA 1
ATOM 594 C C . VAL A 1 78 ? 5.293 15.956 -23.866 1.00 82.44 78 VAL A C 1
ATOM 596 O O . VAL A 1 78 ? 5.129 14.984 -23.124 1.00 82.44 78 VAL A O 1
ATOM 599 N N . THR A 1 79 ? 4.785 16.037 -25.095 1.00 90.38 79 THR A N 1
ATOM 600 C CA . THR A 1 79 ? 3.946 15.027 -25.769 1.00 90.38 79 THR A CA 1
ATOM 601 C C . THR A 1 79 ? 4.731 14.054 -26.656 1.00 90.38 79 THR A C 1
ATOM 603 O O . THR A 1 79 ? 4.248 12.960 -26.950 1.00 90.38 79 THR A O 1
ATOM 606 N N . LYS A 1 80 ? 5.952 14.419 -27.068 1.00 93.62 80 LYS A N 1
ATOM 607 C CA . LYS A 1 80 ? 6.857 13.614 -27.907 1.00 93.62 80 LYS A CA 1
ATOM 608 C C . LYS A 1 80 ? 8.298 13.657 -27.399 1.00 93.62 80 LYS A C 1
ATOM 610 O O . LYS A 1 80 ? 8.729 14.648 -26.815 1.00 93.62 80 LYS A O 1
ATOM 615 N N . ALA A 1 81 ? 9.045 12.589 -27.656 1.00 94.69 81 ALA A N 1
ATOM 616 C CA . ALA A 1 81 ? 10.486 12.498 -27.430 1.00 94.69 81 ALA A CA 1
ATOM 617 C C . ALA A 1 81 ? 11.155 11.721 -28.572 1.00 94.69 81 ALA A C 1
ATOM 619 O O . ALA A 1 81 ? 10.496 10.963 -29.279 1.00 94.69 81 ALA A O 1
ATOM 620 N N . HIS A 1 82 ? 12.466 11.888 -28.748 1.00 95.00 82 HIS A N 1
ATOM 621 C CA . HIS A 1 82 ? 13.230 11.136 -29.744 1.00 95.00 82 HIS A CA 1
ATOM 622 C C . HIS A 1 82 ? 13.794 9.857 -29.116 1.00 95.00 82 HIS A C 1
ATOM 624 O O . HIS A 1 82 ? 14.615 9.938 -28.199 1.00 95.00 82 HIS A O 1
ATOM 630 N N . LEU A 1 83 ? 13.365 8.690 -29.597 1.00 95.44 83 LEU A N 1
ATOM 631 C CA . LEU A 1 83 ? 13.842 7.381 -29.157 1.00 95.44 83 LEU A CA 1
ATOM 632 C C . LEU A 1 83 ? 14.783 6.778 -30.198 1.00 95.44 83 LEU A C 1
ATOM 634 O O . LEU A 1 83 ? 14.474 6.687 -31.386 1.00 95.44 83 LEU A O 1
ATOM 638 N N . GLN A 1 84 ? 15.925 6.312 -29.716 1.00 94.00 84 GLN A N 1
ATOM 639 C CA . GLN A 1 84 ? 16.886 5.520 -30.467 1.00 94.00 84 GLN A CA 1
ATOM 640 C C . GLN A 1 84 ? 17.125 4.219 -29.709 1.00 94.00 84 GLN A C 1
ATOM 642 O O . GLN A 1 84 ? 17.172 4.227 -28.480 1.00 94.00 84 GL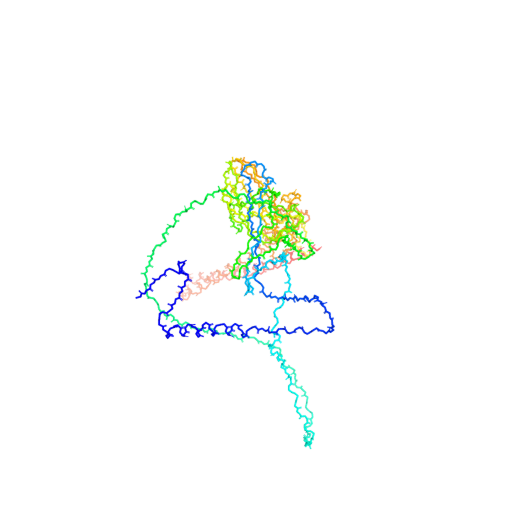N A O 1
ATOM 647 N N . GLY A 1 85 ? 17.271 3.109 -30.420 1.00 92.31 85 GLY A N 1
ATOM 648 C CA . GLY A 1 85 ? 17.514 1.803 -29.825 1.00 92.31 85 GLY A CA 1
ATOM 649 C C . GLY A 1 85 ? 18.452 0.972 -30.676 1.00 92.31 85 GLY A C 1
ATOM 650 O O . GLY A 1 85 ? 18.369 0.998 -31.905 1.00 92.31 85 GLY A O 1
ATOM 651 N N . TRP A 1 86 ? 19.318 0.216 -30.012 1.00 92.81 86 TRP A N 1
ATOM 652 C CA . TRP A 1 86 ? 20.310 -0.660 -30.617 1.00 92.81 86 TRP A CA 1
ATOM 653 C C . TRP A 1 86 ? 20.198 -2.066 -30.040 1.00 92.81 86 TRP A C 1
ATOM 655 O O . TRP A 1 86 ? 20.021 -2.241 -28.832 1.00 92.81 86 TRP A O 1
ATOM 665 N N . ALA A 1 87 ? 20.360 -3.064 -30.902 1.00 90.44 87 ALA A N 1
ATOM 666 C CA . ALA A 1 87 ? 20.646 -4.427 -30.499 1.00 90.44 87 ALA A CA 1
ATOM 667 C C . ALA A 1 87 ? 22.165 -4.644 -30.496 1.00 90.44 87 ALA A C 1
ATOM 669 O O . ALA A 1 87 ? 22.840 -4.439 -31.508 1.00 90.44 87 ALA A O 1
ATOM 670 N N . VAL A 1 88 ? 22.691 -5.059 -29.346 1.00 89.38 88 VAL A N 1
ATOM 671 C CA . VAL A 1 88 ? 24.107 -5.356 -29.117 1.00 89.38 88 VAL A CA 1
ATOM 672 C C . VAL A 1 88 ? 24.298 -6.871 -29.128 1.00 89.38 88 VAL A C 1
ATOM 674 O O . VAL A 1 88 ? 23.648 -7.590 -28.365 1.00 89.38 88 VAL A O 1
ATOM 677 N N . VAL A 1 89 ? 25.179 -7.353 -30.005 1.00 89.25 89 VAL A N 1
ATOM 678 C CA . VAL A 1 89 ? 25.414 -8.773 -30.298 1.00 89.25 89 VAL A CA 1
ATOM 679 C C . VAL A 1 89 ? 26.905 -9.077 -30.170 1.00 89.25 89 VAL A C 1
ATOM 681 O O . VAL A 1 89 ? 27.731 -8.389 -30.759 1.00 89.25 89 VAL A O 1
ATOM 684 N N . GLU A 1 90 ? 27.261 -10.125 -29.434 1.00 86.44 90 GLU A N 1
ATOM 685 C CA . GLU A 1 90 ? 28.652 -10.538 -29.202 1.00 86.44 90 GLU A CA 1
ATOM 686 C C . GLU A 1 90 ? 28.964 -11.804 -30.015 1.00 86.44 90 GLU A C 1
ATOM 688 O O . GLU A 1 90 ? 28.327 -12.842 -29.811 1.00 86.44 90 GLU A O 1
ATOM 693 N N . ASN A 1 91 ? 29.941 -11.760 -30.931 1.00 85.94 91 ASN A N 1
ATOM 694 C CA . ASN A 1 91 ? 30.338 -12.956 -31.680 1.00 85.94 91 ASN A CA 1
ATOM 695 C C . ASN A 1 91 ? 31.236 -13.859 -30.819 1.00 85.94 91 ASN A C 1
ATOM 697 O O . ASN A 1 91 ? 32.463 -13.794 -30.881 1.00 85.94 91 ASN A O 1
ATOM 701 N N . MET A 1 92 ? 30.606 -14.746 -30.050 1.00 81.00 92 MET A N 1
ATOM 702 C CA . MET A 1 92 ? 31.266 -15.816 -29.289 1.00 81.00 92 MET A CA 1
ATOM 703 C C . MET A 1 92 ? 31.213 -17.178 -30.010 1.00 81.00 92 MET A C 1
ATOM 705 O O . MET A 1 92 ? 31.292 -18.223 -29.367 1.00 81.00 92 MET A O 1
ATOM 709 N N . SER A 1 93 ? 31.029 -17.203 -31.337 1.00 76.06 93 SER A N 1
ATOM 710 C CA . SER A 1 93 ? 30.795 -18.451 -32.090 1.00 76.06 93 SER A CA 1
ATOM 711 C C . SER A 1 93 ? 32.051 -19.299 -32.348 1.00 76.06 93 SER A C 1
ATOM 713 O O . SER A 1 93 ? 31.942 -20.431 -32.817 1.00 76.06 93 SER A O 1
ATOM 715 N N . GLY A 1 94 ? 33.244 -18.777 -32.047 1.00 76.94 94 GLY A N 1
ATOM 716 C CA . GLY A 1 94 ? 34.529 -19.424 -32.323 1.00 76.94 94 GLY A CA 1
ATOM 717 C C . GLY A 1 94 ? 35.074 -19.171 -33.733 1.00 76.94 94 GLY A C 1
ATOM 718 O O . GLY A 1 94 ? 36.174 -19.633 -34.035 1.00 76.94 94 GLY A O 1
ATOM 719 N N . GLN A 1 95 ? 34.332 -18.458 -34.590 1.00 80.69 95 GLN A N 1
ATOM 720 C CA . GLN A 1 95 ? 34.679 -18.155 -35.983 1.00 80.69 95 GLN A CA 1
ATOM 721 C C . GLN A 1 95 ? 34.253 -16.728 -36.356 1.00 80.69 95 GLN A C 1
ATOM 723 O O . GLN A 1 95 ? 33.294 -16.192 -35.798 1.00 80.69 95 GLN A O 1
ATOM 728 N N . ASP A 1 96 ? 34.950 -16.108 -37.308 1.00 84.81 96 ASP A N 1
ATOM 729 C CA . ASP A 1 96 ? 34.567 -14.795 -37.833 1.00 84.81 96 ASP A CA 1
ATOM 730 C C . ASP A 1 96 ? 33.285 -14.905 -38.664 1.00 84.81 96 ASP A C 1
ATOM 732 O O . ASP A 1 96 ? 33.190 -15.736 -39.569 1.00 84.81 96 ASP A O 1
ATOM 736 N N . TRP A 1 97 ? 32.319 -14.027 -38.409 1.00 89.06 97 TRP A N 1
ATOM 737 C CA . TRP A 1 97 ? 31.171 -13.855 -39.292 1.00 89.06 97 TRP A CA 1
ATOM 738 C C . TRP A 1 97 ? 31.606 -13.05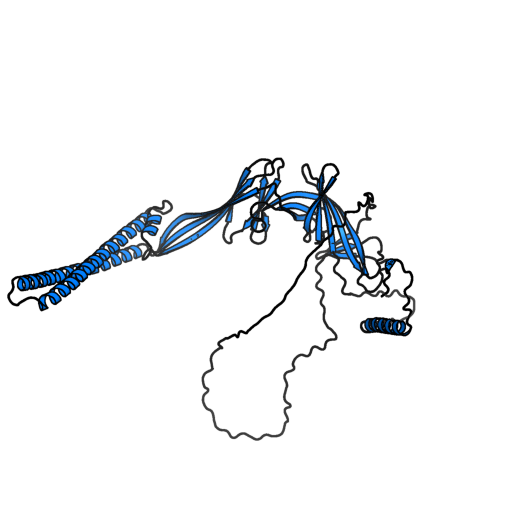3 -40.512 1.00 89.06 97 TRP A C 1
ATOM 740 O O . TRP A 1 97 ? 32.226 -11.997 -40.371 1.00 89.06 97 TRP A O 1
ATOM 750 N N . LYS A 1 98 ? 31.278 -13.565 -41.699 1.00 90.25 98 LYS A N 1
ATOM 751 C CA . LYS A 1 98 ? 31.526 -12.921 -42.989 1.00 90.25 98 LYS A CA 1
ATOM 752 C C . LYS A 1 98 ? 30.237 -12.975 -43.795 1.00 90.25 98 LYS A C 1
ATOM 754 O O . LYS A 1 98 ? 29.760 -14.065 -44.098 1.00 90.25 98 LYS A O 1
ATOM 759 N N . ASP A 1 99 ? 29.679 -11.801 -44.054 1.00 89.50 99 ASP A N 1
ATOM 760 C CA . ASP A 1 99 ? 28.489 -11.549 -44.867 1.00 89.50 99 ASP A CA 1
ATOM 761 C C . ASP A 1 99 ? 27.285 -12.433 -44.482 1.00 89.50 99 ASP A C 1
ATOM 763 O O . ASP A 1 99 ? 26.636 -13.068 -45.314 1.00 89.50 99 ASP A O 1
ATOM 767 N N . VAL A 1 100 ? 26.979 -12.463 -43.181 1.00 87.81 100 VAL A N 1
ATOM 768 C CA . VAL A 1 100 ? 25.906 -13.277 -42.590 1.00 87.81 100 VAL A CA 1
ATOM 769 C C . VAL A 1 100 ? 24.566 -12.530 -42.607 1.00 87.81 100 VAL A C 1
ATOM 771 O O . VAL A 1 100 ? 24.473 -11.407 -42.114 1.00 87.81 100 VAL A O 1
ATOM 774 N N . ASP A 1 101 ? 23.507 -13.180 -43.104 1.00 87.94 101 ASP A N 1
ATOM 775 C CA . ASP A 1 101 ? 22.102 -12.765 -42.929 1.00 87.94 101 ASP A CA 1
ATOM 776 C C . ASP A 1 101 ? 21.738 -12.767 -41.424 1.00 87.94 101 ASP A C 1
ATOM 778 O O . ASP A 1 101 ? 21.470 -13.821 -40.839 1.00 87.94 101 ASP A O 1
ATOM 782 N N . LEU A 1 102 ? 21.718 -11.599 -40.771 1.00 87.56 102 LEU A N 1
ATOM 783 C CA . LEU A 1 102 ? 21.365 -11.498 -39.351 1.00 87.56 102 LEU A CA 1
ATOM 784 C C . LEU A 1 102 ? 19.850 -11.339 -39.152 1.00 87.56 102 LEU A C 1
ATOM 786 O O . LEU A 1 102 ? 19.221 -10.416 -39.671 1.00 87.56 102 LEU A O 1
ATOM 790 N N . THR A 1 103 ? 19.272 -12.202 -38.317 1.00 87.50 103 THR A N 1
ATOM 791 C CA . THR A 1 103 ? 17.936 -12.012 -37.735 1.00 87.50 103 THR A CA 1
ATOM 792 C C . THR A 1 103 ? 18.020 -12.200 -36.226 1.00 87.50 103 THR A C 1
ATOM 794 O O . THR A 1 103 ? 18.453 -13.251 -35.758 1.00 87.50 103 THR A O 1
ATOM 797 N N . LEU A 1 104 ? 17.612 -11.187 -35.462 1.00 87.12 104 LEU A N 1
ATOM 798 C CA . LEU A 1 104 ? 17.545 -11.250 -34.000 1.00 87.12 104 LEU A CA 1
ATOM 799 C C . LEU A 1 104 ? 16.106 -11.484 -33.556 1.00 87.12 104 LEU A C 1
ATOM 801 O O . LEU A 1 104 ? 15.188 -10.864 -34.083 1.00 87.12 104 LEU A O 1
ATOM 805 N N . VAL A 1 105 ? 15.903 -12.364 -32.578 1.00 83.12 105 VAL A N 1
ATOM 806 C CA . VAL A 1 105 ? 14.571 -12.708 -32.064 1.00 83.12 105 VAL A CA 1
ATOM 807 C C . VAL A 1 105 ? 14.467 -12.290 -30.602 1.00 83.12 105 VAL A C 1
ATOM 809 O O . VAL A 1 105 ? 15.307 -12.665 -29.784 1.00 83.12 105 VAL A O 1
ATOM 812 N N . SER A 1 106 ? 13.437 -11.507 -30.288 1.00 77.38 106 SER A N 1
ATOM 813 C CA . SER A 1 106 ? 13.036 -11.116 -28.938 1.00 77.38 106 SER A CA 1
ATOM 814 C C . SER A 1 106 ? 11.834 -11.959 -28.523 1.00 77.38 106 SER A C 1
ATOM 816 O O . SER A 1 106 ? 10.723 -11.755 -29.011 1.00 77.38 106 SER A O 1
ATOM 818 N N . GLY A 1 107 ? 12.063 -12.913 -27.626 1.00 65.19 107 GLY A N 1
ATOM 819 C CA . GLY A 1 107 ? 11.067 -13.840 -27.093 1.00 65.19 107 GLY A CA 1
ATOM 820 C C . GLY A 1 107 ? 11.695 -14.734 -26.021 1.00 65.19 107 GLY A C 1
ATOM 821 O O . GLY A 1 107 ? 12.895 -14.639 -25.762 1.00 65.19 107 GLY A O 1
ATOM 822 N N . HIS A 1 108 ? 10.902 -15.619 -25.416 1.00 66.88 108 HIS A N 1
ATOM 823 C CA . HIS A 1 108 ? 11.361 -16.543 -24.367 1.00 66.88 108 HIS A CA 1
ATOM 824 C C . HIS A 1 108 ? 11.260 -18.015 -24.826 1.00 66.88 108 HIS A C 1
ATOM 826 O O . HIS A 1 108 ? 10.425 -18.761 -24.309 1.00 66.88 108 HIS A O 1
ATOM 832 N N . PRO A 1 109 ? 12.058 -18.459 -25.820 1.00 64.12 109 PRO A N 1
ATOM 833 C CA . PRO A 1 109 ? 12.033 -19.843 -26.280 1.00 64.12 109 PRO A CA 1
ATOM 834 C C . PRO A 1 109 ? 12.572 -20.787 -25.197 1.00 64.12 109 PRO A C 1
ATOM 836 O O . PRO A 1 109 ? 13.682 -20.609 -24.692 1.00 64.12 109 PRO A O 1
ATOM 839 N N . ILE A 1 110 ? 11.806 -21.828 -24.863 1.00 65.06 110 ILE A N 1
ATOM 840 C CA . ILE A 1 110 ? 12.242 -22.862 -23.919 1.00 65.06 110 ILE A CA 1
ATOM 841 C C . ILE A 1 110 ? 13.238 -23.783 -24.635 1.00 65.06 110 ILE A C 1
ATOM 843 O O . ILE A 1 110 ? 12.855 -24.597 -25.473 1.00 65.06 110 ILE A O 1
ATOM 847 N N . ALA A 1 111 ? 14.522 -23.652 -24.298 1.00 64.69 111 ALA A N 1
ATOM 848 C CA . ALA A 1 111 ? 15.604 -24.472 -24.833 1.00 64.69 111 ALA A CA 1
ATOM 849 C C . ALA A 1 111 ? 16.229 -25.335 -23.727 1.00 64.69 111 ALA A C 1
ATOM 851 O O . ALA A 1 111 ? 16.721 -24.821 -22.722 1.00 64.69 111 ALA A O 1
ATOM 852 N N . PHE A 1 112 ? 16.235 -26.654 -23.919 1.00 62.16 112 PHE A N 1
ATOM 853 C CA . PHE A 1 112 ? 16.761 -27.608 -22.941 1.00 62.16 112 PHE A CA 1
ATOM 854 C C . PHE A 1 112 ? 18.231 -27.953 -23.211 1.00 62.16 112 PHE A C 1
ATOM 856 O O . PHE A 1 112 ? 18.626 -28.202 -24.350 1.00 62.16 112 PHE A O 1
ATOM 863 N N . ARG A 1 113 ? 19.036 -28.064 -22.147 1.00 60.47 113 ARG A N 1
ATOM 864 C CA . ARG A 1 113 ? 20.310 -28.797 -22.176 1.00 60.47 113 ARG A CA 1
ATOM 865 C C . ARG A 1 113 ? 20.095 -30.180 -21.574 1.00 60.47 113 ARG A C 1
ATOM 867 O O . ARG A 1 113 ? 19.888 -30.295 -20.371 1.00 60.47 113 ARG A O 1
ATOM 874 N N . GLN A 1 114 ? 20.190 -31.216 -22.401 1.00 62.00 114 GLN A N 1
ATOM 875 C CA . GLN A 1 114 ? 20.214 -32.609 -21.959 1.00 62.00 114 GLN A CA 1
ATOM 876 C C . GLN A 1 114 ? 21.595 -33.204 -22.244 1.00 62.00 114 GLN A C 1
ATOM 878 O O . GLN A 1 114 ? 22.098 -33.117 -23.365 1.00 62.00 114 GLN A O 1
ATOM 883 N N . ALA A 1 115 ? 22.209 -33.827 -21.239 1.00 61.84 115 ALA A N 1
ATOM 884 C CA . ALA A 1 115 ? 23.480 -34.526 -21.389 1.00 61.84 115 ALA A CA 1
ATOM 885 C C . ALA A 1 115 ? 23.254 -35.897 -22.056 1.00 61.84 115 ALA A C 1
ATOM 887 O O . ALA A 1 115 ? 23.316 -36.931 -21.403 1.00 61.84 115 ALA A O 1
ATOM 888 N N . LEU A 1 116 ? 22.971 -35.906 -23.365 1.00 64.81 116 LEU A N 1
ATOM 889 C CA . LEU A 1 116 ? 22.595 -37.108 -24.137 1.00 64.81 116 LEU A CA 1
ATOM 890 C C . LEU A 1 116 ? 23.622 -38.258 -24.080 1.00 64.81 116 LEU A C 1
ATOM 892 O O . LEU A 1 116 ? 23.268 -39.403 -24.341 1.00 64.81 116 LEU A O 1
ATOM 896 N N . TYR A 1 117 ? 24.876 -37.955 -23.737 1.00 58.00 117 TYR A N 1
ATOM 897 C CA . TYR A 1 117 ? 25.976 -38.920 -23.611 1.00 58.00 117 TYR A CA 1
ATOM 898 C C . TYR A 1 117 ? 26.332 -39.263 -22.153 1.00 58.00 117 TYR A C 1
ATOM 900 O O . TYR A 1 117 ? 27.262 -40.028 -21.913 1.00 58.00 117 TYR A O 1
ATOM 908 N N . GLN A 1 118 ? 25.617 -38.703 -21.173 1.00 57.53 118 GLN A N 1
ATOM 909 C CA . GLN A 1 118 ? 25.730 -39.104 -19.775 1.00 57.53 118 GLN A CA 1
ATOM 910 C C . GLN A 1 118 ? 24.815 -40.310 -19.542 1.00 57.53 118 GLN A C 1
ATOM 912 O O . GLN A 1 118 ? 23.602 -40.219 -19.719 1.00 57.53 118 GLN A O 1
ATOM 917 N N . SER A 1 119 ? 25.387 -41.450 -19.152 1.00 54.72 119 SER A N 1
ATOM 918 C CA . SER A 1 119 ? 24.612 -42.663 -18.878 1.00 54.72 119 SER A CA 1
ATOM 919 C C . SER A 1 119 ? 23.768 -42.498 -17.613 1.00 54.72 119 SER A C 1
ATOM 921 O O . SER A 1 119 ? 24.280 -42.611 -16.499 1.00 54.72 119 SER A O 1
ATOM 923 N N . TYR A 1 120 ? 22.470 -42.254 -17.786 1.00 60.12 120 TYR A N 1
ATOM 924 C CA . TYR A 1 120 ? 21.495 -42.286 -16.699 1.00 60.12 120 TYR A CA 1
ATOM 925 C C . TYR A 1 120 ? 21.084 -43.732 -16.420 1.00 60.12 120 TYR A C 1
ATOM 927 O O . TYR A 1 120 ? 20.384 -44.360 -17.215 1.00 60.12 120 TYR A O 1
ATOM 935 N N . TYR A 1 121 ? 21.514 -44.254 -15.274 1.00 70.62 121 TYR A N 1
ATOM 936 C CA . TYR A 1 121 ? 21.034 -45.525 -14.748 1.00 70.62 121 TYR A CA 1
ATOM 937 C C . TYR A 1 121 ? 19.826 -45.272 -13.845 1.00 70.62 121 TYR A C 1
ATOM 939 O O . TYR A 1 121 ? 19.865 -44.400 -12.982 1.00 70.62 121 TYR A O 1
ATOM 947 N N . ILE A 1 122 ? 18.761 -46.047 -14.049 1.00 59.16 122 ILE A N 1
ATOM 948 C CA . ILE A 1 122 ? 17.703 -46.220 -13.050 1.00 59.16 122 ILE A CA 1
ATOM 949 C C . ILE A 1 122 ? 18.100 -47.370 -12.126 1.00 59.16 122 ILE A C 1
ATOM 951 O O . ILE A 1 122 ? 18.579 -48.401 -12.612 1.00 59.16 122 ILE A O 1
ATOM 955 N N . ASP A 1 123 ? 17.880 -47.218 -10.821 1.00 61.97 123 ASP A N 1
ATOM 956 C CA . ASP A 1 123 ? 18.048 -48.322 -9.877 1.00 61.97 123 ASP A CA 1
ATOM 957 C C . ASP A 1 123 ? 17.048 -49.430 -10.214 1.00 61.97 123 ASP A C 1
ATOM 959 O O . ASP A 1 123 ? 15.829 -49.247 -10.165 1.00 61.97 123 ASP A O 1
ATOM 963 N N . ARG A 1 124 ? 17.572 -50.591 -10.613 1.00 67.56 124 ARG A N 1
ATOM 964 C CA . ARG A 1 124 ? 16.758 -51.764 -10.938 1.00 67.56 124 ARG A CA 1
ATOM 965 C C . ARG A 1 124 ? 16.577 -52.601 -9.671 1.00 67.56 124 ARG A C 1
ATOM 967 O O . ARG A 1 124 ? 17.589 -53.020 -9.108 1.00 67.56 124 ARG A O 1
ATOM 974 N N . PRO A 1 125 ? 15.338 -52.891 -9.230 1.00 63.06 125 PRO A N 1
ATOM 975 C CA . PRO A 1 125 ? 15.124 -53.787 -8.101 1.00 63.06 125 PRO A CA 1
ATOM 976 C C . PRO A 1 125 ? 15.692 -55.172 -8.425 1.00 63.06 125 PRO A C 1
ATOM 978 O O . PRO A 1 125 ? 15.488 -55.706 -9.518 1.00 63.06 125 PRO A O 1
ATOM 981 N N . TYR A 1 126 ? 16.432 -55.743 -7.477 1.00 62.66 126 TYR A N 1
ATOM 982 C CA . TYR A 1 126 ? 17.118 -57.014 -7.670 1.00 62.66 126 TYR A CA 1
ATOM 983 C C . TYR A 1 126 ? 16.128 -58.173 -7.513 1.00 62.66 126 TYR A C 1
ATOM 985 O O . TYR A 1 126 ? 15.671 -58.459 -6.408 1.00 62.66 126 TYR A O 1
ATOM 993 N N . VAL A 1 127 ? 15.796 -58.843 -8.617 1.00 54.81 127 VAL A N 1
ATOM 994 C CA . VAL A 1 127 ? 15.012 -60.084 -8.589 1.00 54.81 127 VAL A CA 1
ATOM 995 C C . VAL A 1 127 ? 15.978 -61.242 -8.305 1.00 54.81 127 VAL A C 1
ATOM 997 O O . VAL A 1 127 ? 16.892 -61.455 -9.106 1.00 54.81 127 VAL A O 1
ATOM 1000 N N . PRO A 1 128 ? 15.841 -61.972 -7.181 1.00 57.81 128 PRO A N 1
ATOM 1001 C CA . PRO A 1 128 ? 16.671 -63.142 -6.917 1.00 57.81 128 PRO A CA 1
ATOM 1002 C C . PRO A 1 128 ? 16.374 -64.250 -7.935 1.00 57.81 128 PRO A C 1
ATOM 1004 O O . PRO A 1 128 ? 15.259 -64.374 -8.436 1.00 57.81 128 PRO A O 1
ATOM 1007 N N . VAL A 1 129 ? 17.376 -65.075 -8.239 1.00 48.34 129 VAL A N 1
ATOM 1008 C CA . VAL A 1 129 ? 17.195 -66.227 -9.129 1.00 48.34 129 VAL A CA 1
ATOM 1009 C C . VAL A 1 129 ? 16.476 -67.338 -8.366 1.00 48.34 129 VAL A C 1
ATOM 1011 O O . VAL A 1 129 ? 17.046 -67.909 -7.435 1.00 48.34 129 VAL A O 1
ATOM 1014 N N . ASP A 1 130 ? 15.259 -67.682 -8.790 1.00 46.28 130 ASP A N 1
ATOM 1015 C CA . ASP A 1 130 ? 14.532 -68.855 -8.296 1.00 46.28 130 ASP A CA 1
ATOM 1016 C C . ASP A 1 130 ? 15.217 -70.149 -8.765 1.00 46.28 130 ASP A C 1
ATOM 1018 O O . ASP A 1 130 ? 14.903 -70.730 -9.807 1.00 46.28 130 ASP A O 1
ATOM 1022 N N . VAL A 1 131 ? 16.190 -70.615 -7.979 1.00 46.53 131 VAL A N 1
ATOM 1023 C CA . VAL A 1 131 ? 16.854 -71.904 -8.193 1.00 46.53 131 VAL A CA 1
ATOM 1024 C C . VAL A 1 131 ? 15.898 -73.028 -7.787 1.00 46.53 131 VAL A C 1
ATOM 1026 O O . VAL A 1 131 ? 15.856 -73.461 -6.633 1.00 46.53 131 VAL A O 1
ATOM 1029 N N . VAL A 1 132 ? 15.119 -73.511 -8.755 1.00 46.00 132 VAL A N 1
ATOM 1030 C CA . VAL A 1 132 ? 14.213 -74.655 -8.593 1.00 46.00 132 VAL A CA 1
ATOM 1031 C C . VAL A 1 132 ? 15.012 -75.898 -8.188 1.00 46.00 132 VAL A C 1
ATOM 1033 O O . VAL A 1 132 ? 15.654 -76.524 -9.029 1.00 46.00 132 VAL A O 1
ATOM 1036 N N . GLY A 1 133 ? 14.961 -76.286 -6.907 1.00 48.09 133 GLY A N 1
ATOM 1037 C CA . GLY A 1 133 ? 15.521 -77.577 -6.487 1.00 48.09 133 GLY A CA 1
ATOM 1038 C C . GLY A 1 133 ? 16.078 -77.722 -5.070 1.00 48.09 133 GLY A C 1
ATOM 1039 O O . GLY A 1 133 ? 17.141 -78.321 -4.925 1.00 48.09 133 GLY A O 1
ATOM 1040 N N . ARG A 1 134 ? 15.375 -77.271 -4.016 1.00 45.59 134 ARG A N 1
ATOM 1041 C CA . ARG A 1 134 ? 15.499 -77.873 -2.664 1.00 45.59 134 ARG A CA 1
ATOM 1042 C C . ARG A 1 134 ? 14.283 -77.583 -1.775 1.00 45.59 134 ARG A C 1
ATOM 1044 O O . ARG A 1 134 ? 14.323 -76.762 -0.864 1.00 45.59 134 ARG A O 1
ATOM 1051 N N . LEU A 1 135 ? 13.193 -78.308 -2.031 1.00 38.28 135 LEU A N 1
ATOM 1052 C CA . LEU A 1 135 ? 12.058 -78.388 -1.110 1.00 38.28 135 LEU A CA 1
ATOM 1053 C C . LEU A 1 135 ? 12.470 -79.167 0.149 1.00 38.28 135 LEU A C 1
ATOM 1055 O O . LEU A 1 135 ? 12.477 -80.393 0.156 1.00 38.28 135 LEU A O 1
ATOM 1059 N N . MET A 1 136 ? 12.799 -78.437 1.212 1.00 45.22 136 MET A N 1
ATOM 1060 C CA . MET A 1 136 ? 12.756 -78.924 2.592 1.00 45.22 136 MET A CA 1
ATOM 1061 C C . MET A 1 136 ? 11.475 -78.363 3.224 1.00 45.22 136 MET A C 1
ATOM 1063 O O . MET A 1 136 ? 11.444 -77.165 3.524 1.00 45.22 136 MET A O 1
ATOM 1067 N N . PRO A 1 137 ? 10.404 -79.162 3.396 1.00 49.38 137 PRO A N 1
ATOM 1068 C CA . PRO A 1 137 ? 9.214 -78.712 4.106 1.00 49.38 137 PRO A CA 1
ATOM 1069 C C . PRO A 1 137 ? 9.583 -78.293 5.531 1.00 49.38 137 PRO A C 1
ATOM 1071 O O . PRO A 1 137 ? 10.247 -79.041 6.249 1.00 49.38 137 PRO A O 1
ATOM 1074 N N . LYS A 1 138 ? 9.159 -77.099 5.950 1.00 51.06 138 LYS A N 1
ATOM 1075 C CA . LYS A 1 138 ? 9.238 -76.702 7.360 1.00 51.06 138 LYS A CA 1
ATOM 1076 C C . LYS A 1 138 ? 8.095 -77.368 8.118 1.00 51.06 138 LYS A C 1
ATOM 1078 O O . LYS A 1 138 ? 6.971 -77.391 7.624 1.00 51.06 138 LYS A O 1
ATOM 1083 N N . THR A 1 139 ? 8.387 -77.894 9.303 1.00 43.75 139 THR A N 1
ATOM 1084 C CA . THR A 1 139 ? 7.379 -78.477 10.195 1.00 43.75 139 THR A CA 1
ATOM 1085 C C . THR A 1 139 ? 6.341 -77.425 10.575 1.00 43.75 139 THR A C 1
ATOM 1087 O O . THR A 1 139 ? 6.706 -76.312 10.956 1.00 43.75 139 THR A O 1
ATOM 1090 N N . ASP A 1 140 ? 5.063 -77.785 10.482 1.00 44.09 140 ASP A N 1
ATOM 1091 C CA . ASP A 1 140 ? 3.959 -76.949 10.948 1.00 44.09 140 ASP A CA 1
ATOM 1092 C C . ASP A 1 140 ? 4.016 -76.766 12.479 1.00 44.09 140 ASP A C 1
ATOM 1094 O O . ASP A 1 140 ? 4.424 -77.672 13.211 1.00 44.09 140 ASP A O 1
ATOM 1098 N N . GLN A 1 141 ? 3.624 -75.584 12.954 1.00 46.22 141 GLN A N 1
ATOM 1099 C CA . GLN A 1 141 ? 3.488 -75.244 14.376 1.00 46.22 141 GLN A CA 1
ATOM 1100 C C . GLN A 1 141 ? 2.145 -74.561 14.703 1.00 46.22 141 GLN A C 1
ATOM 1102 O O . GLN A 1 141 ? 1.939 -74.122 15.834 1.00 46.22 141 GLN A O 1
ATOM 1107 N N . GLY A 1 142 ? 1.207 -74.515 13.750 1.00 44.38 142 GLY A N 1
ATOM 1108 C CA . GLY A 1 142 ? -0.133 -73.972 13.953 1.00 44.38 142 GLY A CA 1
ATOM 1109 C C . GLY A 1 142 ? -0.205 -72.442 13.983 1.00 44.38 142 GLY A C 1
ATOM 1110 O O . GLY A 1 142 ? 0.786 -71.723 13.851 1.00 44.38 142 GLY A O 1
ATOM 1111 N N . THR A 1 143 ? -1.428 -71.930 14.111 1.00 46.22 143 THR A N 1
ATOM 1112 C CA . THR A 1 143 ? -1.740 -70.498 13.990 1.00 46.22 143 THR A CA 1
ATOM 1113 C C . THR A 1 143 ? -1.938 -69.845 15.358 1.00 46.22 143 THR A C 1
ATOM 1115 O O . THR A 1 143 ? -2.706 -70.346 16.176 1.00 46.22 143 THR A O 1
ATOM 1118 N N . MET A 1 144 ? -1.323 -68.679 15.582 1.00 42.34 144 MET A N 1
ATOM 1119 C CA . MET A 1 144 ? -1.678 -67.770 16.682 1.00 42.34 144 MET A CA 1
ATOM 1120 C C . MET A 1 144 ? -2.332 -66.485 16.138 1.00 42.34 144 MET A C 1
ATOM 1122 O O . MET A 1 144 ? -2.011 -66.082 15.017 1.00 42.34 144 MET A O 1
ATOM 1126 N N . PRO A 1 145 ? -3.234 -65.823 16.893 1.00 44.78 145 PRO A N 1
ATOM 1127 C CA . PRO A 1 145 ? -3.847 -64.559 16.476 1.00 44.78 145 PRO A CA 1
ATOM 1128 C C . PRO A 1 145 ? -2.834 -63.411 16.343 1.00 44.78 145 PRO A C 1
ATOM 1130 O O . PRO A 1 145 ? -1.844 -63.349 17.072 1.00 44.78 145 PRO A O 1
ATOM 1133 N N . ALA A 1 146 ? -3.105 -62.473 15.433 1.00 49.69 146 ALA A N 1
ATOM 1134 C CA . ALA A 1 146 ? -2.224 -61.339 15.159 1.00 49.69 146 ALA A CA 1
ATOM 1135 C C . ALA A 1 146 ? -2.296 -60.239 16.248 1.00 49.69 146 ALA A C 1
ATOM 1137 O O . ALA A 1 146 ? -3.398 -59.882 16.674 1.00 49.69 146 ALA A O 1
ATOM 1138 N N . PRO A 1 147 ? -1.157 -59.639 16.655 1.00 45.94 147 PRO A N 1
ATOM 1139 C CA . PRO A 1 147 ? -1.140 -58.410 17.451 1.00 45.94 147 PRO A CA 1
ATOM 1140 C C . PRO A 1 147 ? -1.637 -57.174 16.663 1.00 45.94 147 PRO A C 1
ATOM 1142 O O . PRO A 1 147 ? -1.593 -57.182 15.430 1.00 45.94 147 PRO A O 1
ATOM 1145 N N . PRO A 1 148 ? -2.065 -56.087 17.340 1.00 55.72 148 PRO A N 1
ATOM 1146 C CA . PRO A 1 148 ? -2.520 -54.853 16.684 1.00 55.72 148 PRO A CA 1
ATOM 1147 C C . PRO A 1 148 ? -1.390 -54.072 15.974 1.00 55.72 148 PRO A C 1
ATOM 1149 O O . PRO A 1 148 ? -0.218 -54.233 16.324 1.00 55.72 148 PRO A O 1
ATOM 1152 N N . PRO A 1 149 ? -1.717 -53.187 15.010 1.00 57.28 149 PRO A N 1
ATOM 1153 C CA . PRO A 1 149 ? -0.722 -52.415 14.264 1.00 57.28 149 PRO A CA 1
ATOM 1154 C C . PRO A 1 149 ? -0.070 -51.293 15.104 1.00 57.28 149 PRO A C 1
ATOM 1156 O O . PRO A 1 149 ? -0.751 -50.664 15.918 1.00 57.28 149 PRO A O 1
ATOM 1159 N N . PRO A 1 150 ? 1.225 -50.986 14.887 1.00 50.66 150 PRO A N 1
ATOM 1160 C CA . PRO A 1 150 ? 1.905 -49.858 15.527 1.00 50.66 150 PRO A CA 1
ATOM 1161 C C . PRO A 1 150 ? 1.507 -48.493 14.911 1.00 50.66 150 PRO A C 1
ATOM 1163 O O . PRO A 1 150 ? 1.106 -48.439 13.746 1.00 50.66 150 PRO A O 1
ATOM 1166 N N . PRO A 1 151 ? 1.624 -47.382 15.669 1.00 48.50 151 PRO A N 1
ATOM 1167 C CA . PRO A 1 151 ? 1.171 -46.051 15.252 1.00 48.50 151 PRO A CA 1
ATOM 1168 C C . PRO A 1 151 ? 2.155 -45.277 14.346 1.00 48.50 151 PRO A C 1
ATOM 1170 O O . PRO A 1 151 ? 3.290 -45.685 14.106 1.00 48.50 151 PRO A O 1
ATOM 1173 N N . ALA A 1 152 ? 1.680 -44.127 13.853 1.00 52.97 152 ALA A N 1
ATOM 1174 C CA . ALA A 1 152 ? 2.361 -43.198 12.943 1.00 52.97 152 ALA A CA 1
ATOM 1175 C C . ALA A 1 152 ? 3.546 -42.420 13.595 1.00 52.97 152 ALA A C 1
ATOM 1177 O O . ALA A 1 152 ? 3.663 -42.406 14.822 1.00 52.97 152 ALA A O 1
ATOM 1178 N N . PRO A 1 153 ? 4.446 -41.786 12.806 1.00 50.78 153 PRO A N 1
ATOM 1179 C CA . PRO A 1 153 ? 5.768 -41.359 13.285 1.00 50.78 153 PRO A CA 1
ATOM 1180 C C . PRO A 1 153 ? 5.804 -40.003 14.016 1.00 50.78 153 PRO A C 1
ATOM 1182 O O . PRO A 1 153 ? 4.980 -39.122 13.782 1.00 50.78 153 PRO A O 1
ATOM 1185 N N . ALA A 1 154 ? 6.847 -39.821 14.834 1.00 35.69 154 ALA A N 1
ATOM 1186 C CA . ALA A 1 154 ? 7.218 -38.572 15.512 1.00 35.69 154 ALA A CA 1
ATOM 1187 C C . ALA A 1 154 ? 8.619 -38.077 15.069 1.00 35.69 154 ALA A C 1
ATOM 1189 O O . ALA A 1 154 ? 9.320 -38.768 14.330 1.00 35.69 154 ALA A O 1
ATOM 1190 N N . SER A 1 155 ? 9.011 -36.861 15.469 1.00 44.31 155 SER A N 1
ATOM 1191 C CA . SER A 1 155 ? 10.031 -36.041 14.787 1.00 44.31 155 SER A CA 1
ATOM 1192 C C . SER A 1 155 ? 11.183 -35.522 15.677 1.00 44.31 155 SER A C 1
ATOM 1194 O O . SER A 1 155 ? 11.125 -35.629 16.900 1.00 44.31 155 SER A O 1
ATOM 1196 N N . ALA A 1 156 ? 12.174 -34.870 15.034 1.00 37.66 156 ALA A N 1
ATOM 1197 C CA . ALA A 1 156 ? 13.290 -34.092 15.626 1.00 37.66 156 ALA A CA 1
ATOM 1198 C C . ALA A 1 156 ? 14.444 -34.933 16.256 1.00 37.66 156 ALA A C 1
ATOM 1200 O O . ALA A 1 156 ? 14.270 -36.140 16.422 1.00 37.66 156 ALA A O 1
ATOM 1201 N N . PRO A 1 157 ? 15.634 -34.358 16.594 1.00 44.69 157 PRO A N 1
ATOM 1202 C CA . PRO A 1 157 ? 16.028 -32.938 16.588 1.00 44.69 157 PRO A CA 1
ATOM 1203 C C . PRO A 1 157 ? 17.362 -32.605 15.860 1.00 44.69 157 PRO A C 1
ATOM 1205 O O . PRO A 1 157 ? 17.919 -33.412 15.124 1.00 44.69 157 PRO A O 1
ATOM 1208 N N . ALA A 1 158 ? 17.856 -31.371 16.049 1.00 41.22 158 ALA A N 1
ATOM 1209 C CA . ALA A 1 158 ? 19.035 -30.788 15.389 1.00 41.22 158 ALA A CA 1
ATOM 1210 C C . ALA A 1 158 ? 20.290 -30.692 16.292 1.00 41.22 158 ALA A C 1
ATOM 1212 O O . ALA A 1 158 ? 20.206 -30.857 17.507 1.00 41.22 158 ALA A O 1
ATOM 1213 N N . MET A 1 159 ? 21.443 -30.337 15.703 1.00 36.44 159 MET A N 1
ATOM 1214 C CA . MET A 1 159 ? 22.720 -30.077 16.398 1.00 36.44 159 MET A CA 1
ATOM 1215 C C . MET A 1 159 ? 23.429 -28.811 15.869 1.00 36.44 159 MET A C 1
ATOM 1217 O O . MET A 1 159 ? 23.662 -28.672 14.671 1.00 36.44 159 MET A O 1
ATOM 1221 N N . ARG A 1 160 ? 23.845 -27.926 16.787 1.00 32.81 160 ARG A N 1
ATOM 1222 C CA . ARG A 1 160 ? 25.012 -27.017 16.658 1.00 32.81 160 ARG A CA 1
ATOM 1223 C C . ARG A 1 160 ? 26.187 -27.706 17.390 1.00 32.81 160 ARG A C 1
ATOM 1225 O O . ARG A 1 160 ? 25.919 -28.472 18.306 1.00 32.81 160 ARG A O 1
ATOM 1232 N N . GLY A 1 161 ? 27.480 -27.512 17.115 1.00 33.47 161 GLY A N 1
ATOM 1233 C CA . GLY A 1 161 ? 28.194 -26.526 16.284 1.00 33.47 161 GLY A CA 1
ATOM 1234 C C . GLY A 1 161 ? 29.204 -25.726 17.136 1.00 33.47 161 GLY A C 1
ATOM 1235 O O . GLY A 1 161 ? 28.850 -25.349 18.254 1.00 33.47 161 GLY A O 1
ATOM 1236 N N . ARG A 1 162 ? 30.438 -25.451 16.659 1.00 34.22 162 ARG A N 1
ATOM 1237 C CA . ARG A 1 162 ? 31.348 -24.484 17.326 1.00 34.22 162 ARG A CA 1
ATOM 1238 C C . ARG A 1 162 ? 32.488 -23.904 16.463 1.00 34.22 162 ARG A C 1
ATOM 1240 O O . ARG A 1 162 ? 33.108 -24.611 15.679 1.00 34.22 162 ARG A O 1
ATOM 1247 N N . ASP A 1 163 ? 32.745 -22.617 16.704 1.00 32.34 163 ASP A N 1
ATOM 1248 C CA . ASP A 1 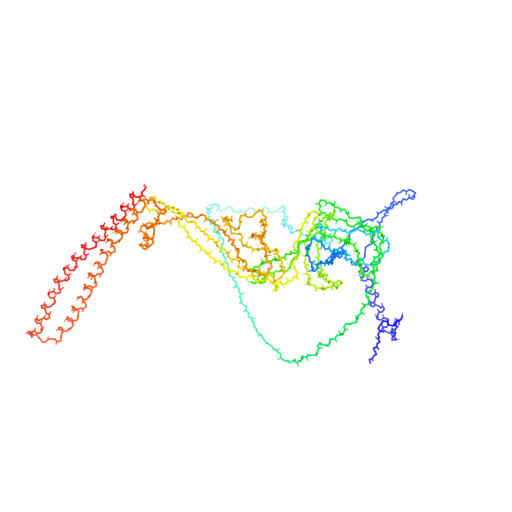163 ? 33.859 -21.740 16.279 1.00 32.34 163 ASP A CA 1
ATOM 1249 C C . ASP A 1 163 ? 35.242 -22.130 16.921 1.00 32.34 163 ASP A C 1
ATOM 1251 O O . ASP A 1 163 ? 35.287 -23.099 17.674 1.00 32.34 163 ASP A O 1
ATOM 1255 N N . GLN A 1 164 ? 36.401 -21.436 16.765 1.00 36.59 164 GLN A N 1
ATOM 1256 C CA . GLN A 1 164 ? 36.571 -19.964 16.742 1.00 36.59 164 GLN A CA 1
ATOM 1257 C C . GLN A 1 164 ? 37.997 -19.382 16.462 1.00 36.59 164 GLN A C 1
ATOM 1259 O O . GLN A 1 164 ? 38.916 -19.754 17.176 1.00 36.59 164 GLN A O 1
ATOM 1264 N N . ARG A 1 165 ? 38.090 -18.355 15.566 1.00 34.03 165 ARG A N 1
ATOM 1265 C CA . ARG A 1 165 ? 39.001 -17.141 15.522 1.00 34.03 165 ARG A CA 1
ATOM 1266 C C . ARG A 1 165 ? 40.553 -17.336 15.563 1.00 34.03 165 ARG A C 1
ATOM 1268 O O . ARG A 1 165 ? 41.012 -18.384 15.974 1.00 34.03 165 ARG A O 1
ATOM 1275 N N . GLN A 1 166 ? 41.470 -16.409 15.197 1.00 33.19 166 GLN A N 1
ATOM 1276 C CA . GLN A 1 166 ? 41.548 -15.114 14.442 1.00 33.19 166 GLN A CA 1
ATOM 1277 C C . GLN A 1 166 ? 43.037 -14.934 13.945 1.00 33.19 166 GLN A C 1
ATOM 1279 O O . GLN A 1 166 ? 43.741 -15.936 13.951 1.00 33.19 166 GLN A O 1
ATOM 1284 N N . MET A 1 167 ? 43.648 -13.818 13.480 1.00 31.89 167 MET A N 1
ATOM 1285 C CA . MET A 1 167 ? 43.362 -12.359 13.423 1.00 31.89 167 MET A CA 1
ATOM 1286 C C . MET A 1 167 ? 44.079 -11.672 12.210 1.00 31.89 167 MET A C 1
ATOM 1288 O O . MET A 1 167 ? 44.284 -12.323 11.191 1.00 31.89 167 MET A O 1
ATOM 1292 N N . THR A 1 168 ? 44.450 -10.381 12.300 1.00 38.09 168 THR A N 1
ATOM 1293 C CA . THR A 1 168 ? 45.252 -9.577 11.332 1.00 38.09 168 THR A CA 1
ATOM 1294 C C . THR A 1 168 ? 46.355 -8.777 12.069 1.00 38.09 168 THR A C 1
ATOM 1296 O O . THR A 1 168 ? 46.413 -8.878 13.299 1.00 38.09 168 THR A O 1
ATOM 1299 N N . PRO A 1 169 ? 47.260 -8.038 11.378 1.00 41.25 169 PRO A N 1
ATOM 1300 C CA . PRO A 1 169 ? 47.014 -6.592 11.175 1.00 41.25 169 PRO A CA 1
ATOM 1301 C C . PRO A 1 169 ? 47.578 -5.977 9.860 1.00 41.25 169 PRO A C 1
ATOM 1303 O O . PRO A 1 169 ? 48.240 -6.653 9.081 1.00 41.25 169 PRO A O 1
ATOM 1306 N N . ASP A 1 170 ? 47.323 -4.669 9.691 1.00 31.08 170 ASP A N 1
ATOM 1307 C CA . ASP A 1 170 ? 47.934 -3.673 8.778 1.00 31.08 170 ASP A CA 1
ATOM 1308 C C . ASP A 1 170 ? 47.831 -3.841 7.23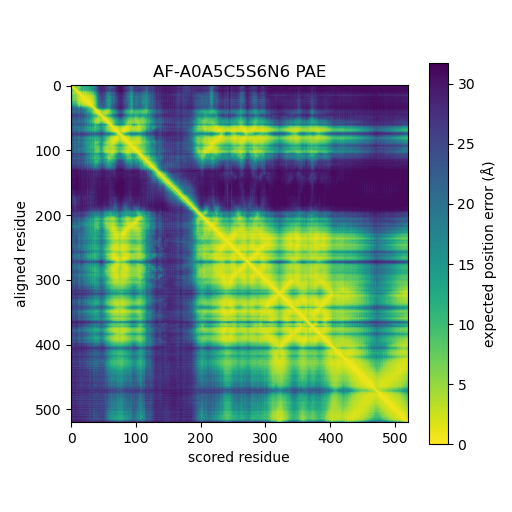5 1.00 31.08 170 ASP A C 1
ATOM 1310 O O . ASP A 1 170 ? 47.900 -4.931 6.684 1.00 31.08 170 ASP A O 1
ATOM 1314 N N . GLY A 1 171 ? 47.694 -2.772 6.430 1.00 33.66 171 GLY A N 1
ATOM 1315 C CA . GLY A 1 171 ? 47.389 -1.375 6.787 1.00 33.66 171 GLY A CA 1
ATOM 1316 C C . GLY A 1 171 ? 48.000 -0.302 5.866 1.00 33.66 171 GLY A C 1
ATOM 1317 O O . GLY A 1 171 ? 49.096 0.177 6.155 1.00 33.66 171 GLY A O 1
ATOM 1318 N N . LYS A 1 172 ? 47.287 0.134 4.807 1.00 30.42 172 LYS A N 1
ATOM 1319 C CA . LYS A 1 172 ? 47.445 1.457 4.141 1.00 30.42 172 LYS A CA 1
ATOM 1320 C C . LYS A 1 172 ? 46.361 1.737 3.086 1.00 30.42 172 LYS A C 1
ATOM 1322 O O . LYS A 1 172 ? 45.609 0.844 2.712 1.00 30.42 172 LYS A O 1
ATOM 1327 N N . VAL A 1 173 ? 46.268 3.000 2.660 1.00 30.50 173 VAL A N 1
ATOM 1328 C CA . VAL A 1 173 ? 45.218 3.584 1.795 1.00 30.50 173 VAL A CA 1
ATOM 1329 C C . VAL A 1 173 ? 45.873 4.558 0.792 1.00 30.50 173 VAL A C 1
ATOM 1331 O O . VAL A 1 173 ? 47.002 4.980 1.034 1.00 30.50 173 VAL A O 1
ATOM 1334 N N . LEU A 1 174 ? 45.115 4.978 -0.238 1.00 31.33 174 LEU A N 1
ATOM 1335 C CA . LEU A 1 174 ? 45.369 6.049 -1.233 1.00 31.33 174 LEU A CA 1
ATOM 1336 C C . LEU A 1 174 ? 46.127 5.635 -2.518 1.00 31.33 174 LEU A C 1
ATOM 1338 O O . LEU A 1 174 ? 46.963 4.737 -2.453 1.00 31.33 174 LEU A O 1
ATOM 1342 N N . PRO A 1 175 ? 45.941 6.352 -3.655 1.00 35.34 175 PRO A N 1
ATOM 1343 C CA . PRO A 1 175 ? 44.844 7.268 -4.024 1.00 35.34 175 PRO A CA 1
ATOM 1344 C C . PRO A 1 175 ? 44.132 6.895 -5.348 1.00 35.34 175 PRO A C 1
ATOM 1346 O O . PRO A 1 175 ? 44.712 6.282 -6.239 1.00 35.34 175 PRO A O 1
ATOM 1349 N N . TYR A 1 176 ? 42.895 7.373 -5.531 1.00 32.00 176 TYR A N 1
ATOM 1350 C CA . TYR A 1 176 ? 42.271 7.470 -6.859 1.00 32.00 176 TYR A CA 1
ATOM 1351 C C . TYR A 1 176 ? 42.664 8.813 -7.491 1.00 32.00 176 TYR A C 1
ATOM 1353 O O . TYR A 1 176 ? 42.226 9.865 -7.025 1.00 32.00 176 TYR A O 1
ATOM 1361 N N . ALA A 1 177 ? 43.508 8.789 -8.524 1.00 29.50 177 ALA A N 1
ATOM 1362 C CA . ALA A 1 177 ? 43.853 9.974 -9.308 1.00 29.50 177 ALA A CA 1
ATOM 1363 C C . ALA A 1 177 ? 42.894 10.100 -10.502 1.00 29.50 177 ALA A C 1
ATOM 1365 O O . ALA A 1 177 ? 42.717 9.150 -11.263 1.00 29.50 177 ALA A O 1
ATOM 1366 N N . GLY A 1 178 ? 42.257 11.262 -10.661 1.00 36.00 178 GLY A N 1
ATOM 1367 C CA . GLY A 1 178 ? 41.292 11.487 -11.738 1.00 36.00 178 GLY A CA 1
ATOM 1368 C C . GLY A 1 178 ? 41.963 11.680 -13.099 1.00 36.00 178 GLY A C 1
ATOM 1369 O O . GLY A 1 178 ? 42.857 12.513 -13.232 1.00 36.00 178 GLY A O 1
ATOM 1370 N N . ALA A 1 179 ? 41.482 10.967 -14.118 1.00 29.92 179 ALA A N 1
ATOM 1371 C CA . ALA A 1 179 ? 41.758 11.290 -15.514 1.00 29.92 179 ALA A CA 1
ATOM 1372 C C . ALA A 1 179 ? 40.771 12.368 -15.994 1.00 29.92 179 ALA A C 1
ATOM 1374 O O . ALA A 1 179 ? 39.556 12.216 -15.851 1.00 29.92 179 ALA A O 1
ATOM 1375 N N . THR A 1 180 ? 41.285 13.467 -16.541 1.00 29.97 180 THR A N 1
ATOM 1376 C CA . THR A 1 180 ? 40.475 14.553 -17.106 1.00 29.97 180 THR A CA 1
ATOM 1377 C C . THR A 1 180 ? 39.823 14.128 -18.423 1.00 29.97 180 THR A C 1
ATOM 1379 O O . THR A 1 180 ? 40.411 13.405 -19.224 1.00 29.97 180 THR A O 1
ATOM 1382 N N . GLY A 1 181 ? 38.589 14.582 -18.660 1.00 28.52 181 GLY A N 1
ATOM 1383 C CA . GLY A 1 181 ? 37.844 14.235 -19.870 1.00 28.52 181 GLY A CA 1
ATOM 1384 C C . GLY A 1 181 ? 38.447 14.866 -21.126 1.00 28.52 181 GLY A C 1
ATOM 1385 O O . GLY A 1 181 ? 38.426 16.086 -21.276 1.00 28.52 181 GLY A O 1
ATOM 1386 N N . GLY A 1 182 ? 38.933 14.034 -22.049 1.00 28.25 182 GLY A N 1
ATOM 1387 C CA . GLY A 1 182 ? 39.225 14.453 -23.419 1.00 28.25 182 GLY A CA 1
ATOM 1388 C C . GLY A 1 182 ? 37.923 14.700 -24.183 1.00 28.25 182 GLY A C 1
ATOM 1389 O O . GLY A 1 182 ? 37.081 13.808 -24.280 1.00 28.25 182 GLY A O 1
ATOM 1390 N N . VAL A 1 183 ? 37.742 15.910 -24.714 1.00 32.59 183 VAL A N 1
ATOM 1391 C CA . VAL A 1 183 ? 36.530 16.278 -25.459 1.00 32.59 183 VAL A CA 1
ATOM 1392 C C . VAL A 1 183 ? 36.619 15.722 -26.882 1.00 32.59 183 VAL A C 1
ATOM 1394 O O . VAL A 1 183 ? 37.400 16.216 -27.692 1.00 32.59 183 VAL A O 1
ATOM 1397 N N . ALA A 1 184 ? 35.819 14.704 -27.200 1.00 30.84 184 ALA A N 1
ATOM 1398 C CA . ALA A 1 184 ? 35.632 14.262 -28.580 1.00 30.84 184 ALA A CA 1
ATOM 1399 C C . ALA A 1 184 ? 34.650 15.215 -29.298 1.00 30.84 184 ALA A C 1
ATOM 1401 O O . ALA A 1 184 ? 33.598 15.522 -28.729 1.00 30.84 184 ALA A O 1
ATOM 1402 N N . PRO A 1 185 ? 34.959 15.703 -30.514 1.00 32.22 185 PRO A N 1
ATOM 1403 C CA . PRO A 1 185 ? 34.088 16.633 -31.222 1.00 32.22 185 PRO A CA 1
ATOM 1404 C C . PRO A 1 185 ? 32.793 15.955 -31.685 1.00 32.22 185 PRO A C 1
ATOM 1406 O O . PRO A 1 185 ? 32.796 14.814 -32.151 1.00 32.22 185 PRO A O 1
ATOM 1409 N N . ALA A 1 186 ? 31.686 16.689 -31.601 1.00 39.34 186 ALA A N 1
ATOM 1410 C CA . ALA A 1 186 ? 30.460 16.324 -32.290 1.00 39.34 186 ALA A CA 1
ATOM 1411 C C . ALA A 1 186 ? 30.578 16.716 -33.770 1.00 39.34 186 ALA A C 1
ATOM 1413 O O . ALA A 1 186 ? 30.775 17.888 -34.067 1.00 39.34 186 ALA A O 1
ATOM 1414 N N . ASP A 1 187 ? 30.490 15.736 -34.670 1.00 38.81 187 ASP A N 1
ATOM 1415 C CA . ASP A 1 187 ? 29.481 15.720 -35.741 1.00 38.81 187 ASP A CA 1
ATOM 1416 C C . ASP A 1 187 ? 29.646 14.474 -36.621 1.00 38.81 187 ASP A C 1
ATOM 1418 O O . ASP A 1 187 ? 30.474 14.396 -37.525 1.00 38.81 187 ASP A O 1
ATOM 1422 N N . ALA A 1 188 ? 28.806 13.476 -36.349 1.00 29.36 188 ALA A N 1
ATOM 1423 C CA . ALA A 1 188 ? 28.626 12.298 -37.186 1.00 29.36 188 ALA A CA 1
ATOM 1424 C C . ALA A 1 188 ? 27.129 11.971 -37.235 1.00 29.36 188 ALA A C 1
ATOM 1426 O O . ALA A 1 188 ? 26.630 11.110 -36.506 1.00 29.36 188 ALA A O 1
ATOM 1427 N N . VAL A 1 189 ? 26.391 12.705 -38.073 1.00 35.78 189 VAL A N 1
ATOM 1428 C CA . VAL A 1 189 ? 25.000 12.364 -38.393 1.00 35.78 189 VAL A CA 1
ATOM 1429 C C . VAL A 1 189 ? 25.022 11.030 -39.132 1.00 35.78 189 VAL A C 1
ATOM 1431 O O . VAL A 1 189 ? 25.413 10.961 -40.296 1.00 35.78 189 VAL A O 1
ATOM 1434 N N . ALA A 1 190 ? 24.642 9.957 -38.437 1.00 34.34 190 ALA A N 1
ATOM 1435 C CA . ALA A 1 190 ? 24.528 8.643 -39.051 1.00 34.34 190 ALA A CA 1
ATOM 1436 C C . ALA A 1 190 ? 23.545 8.715 -40.238 1.00 34.34 190 ALA A C 1
ATOM 1438 O O . ALA A 1 190 ? 22.481 9.331 -40.096 1.00 34.34 190 ALA A O 1
ATOM 1439 N N . PRO A 1 191 ? 23.866 8.105 -41.395 1.00 33.25 191 PRO A N 1
ATOM 1440 C CA . PRO A 1 191 ? 22.946 8.075 -42.525 1.00 33.25 191 PRO A CA 1
ATOM 1441 C C . PRO A 1 191 ? 21.630 7.393 -42.117 1.00 33.25 191 PRO A C 1
ATOM 1443 O O . PRO A 1 191 ? 21.640 6.537 -41.224 1.00 33.25 191 PRO A O 1
ATOM 1446 N N . PRO A 1 192 ? 20.494 7.743 -42.751 1.00 34.47 192 PRO A N 1
ATOM 1447 C CA . PRO A 1 192 ? 19.208 7.140 -42.427 1.00 34.47 192 PRO A CA 1
ATOM 1448 C C . PRO A 1 192 ? 19.304 5.620 -42.575 1.00 34.47 192 PRO A C 1
ATOM 1450 O O . PRO A 1 192 ? 19.592 5.106 -43.656 1.00 34.47 192 PRO A O 1
ATOM 1453 N N . ALA A 1 193 ? 19.094 4.905 -41.469 1.00 43.16 193 ALA A N 1
ATOM 1454 C CA . ALA A 1 193 ? 19.168 3.454 -41.459 1.00 43.16 193 ALA A CA 1
ATOM 1455 C C . ALA A 1 193 ? 18.136 2.881 -42.440 1.00 43.16 193 ALA A C 1
ATOM 1457 O O . ALA A 1 193 ? 16.951 3.215 -42.365 1.00 43.16 193 ALA A O 1
ATOM 1458 N N . ALA A 1 194 ? 18.584 2.001 -43.342 1.00 45.56 194 ALA A N 1
ATOM 1459 C CA . ALA A 1 194 ? 17.677 1.201 -44.154 1.00 45.56 194 ALA A CA 1
ATOM 1460 C C . ALA A 1 194 ? 16.711 0.466 -43.213 1.00 45.56 194 ALA A C 1
ATOM 1462 O O . ALA A 1 194 ? 17.158 -0.166 -42.254 1.00 45.56 194 ALA A O 1
ATOM 1463 N N . GLN A 1 195 ? 15.404 0.610 -43.453 1.00 49.44 195 GLN A N 1
ATOM 1464 C CA . GLN A 1 195 ? 14.369 0.168 -42.518 1.00 49.44 195 GLN A CA 1
ATOM 1465 C C . GLN A 1 195 ? 14.564 -1.310 -42.158 1.00 49.44 195 GLN A C 1
ATOM 1467 O O . GLN A 1 195 ? 14.503 -2.186 -43.021 1.00 49.44 195 GLN A O 1
ATOM 1472 N N . VAL A 1 196 ? 14.821 -1.578 -40.875 1.00 60.06 196 VAL A N 1
ATOM 1473 C CA . VAL A 1 196 ? 14.946 -2.944 -40.359 1.00 60.06 196 VAL A CA 1
ATOM 1474 C C . VAL A 1 196 ? 13.594 -3.624 -40.514 1.00 60.06 196 VAL A C 1
ATOM 1476 O O . VAL A 1 196 ? 12.577 -3.108 -40.051 1.00 60.06 196 VAL A O 1
ATOM 1479 N N . ALA A 1 197 ? 13.582 -4.785 -41.166 1.00 66.25 197 ALA A N 1
ATOM 1480 C CA . ALA A 1 197 ? 12.372 -5.560 -41.383 1.00 66.25 197 ALA A CA 1
ATOM 1481 C C . ALA A 1 197 ? 12.000 -6.284 -40.082 1.00 66.25 197 ALA A C 1
ATOM 1483 O O . ALA A 1 197 ? 12.296 -7.466 -39.890 1.00 66.25 197 ALA A O 1
ATOM 1484 N N . ALA A 1 198 ? 11.390 -5.538 -39.163 1.00 67.00 198 ALA A N 1
ATOM 1485 C CA . ALA A 1 198 ? 10.806 -6.071 -37.947 1.00 67.00 198 ALA A CA 1
ATOM 1486 C C . ALA A 1 198 ? 9.463 -6.751 -38.273 1.00 67.00 198 ALA A C 1
ATOM 1488 O O . ALA A 1 198 ? 8.620 -6.193 -38.974 1.00 67.00 198 ALA A O 1
ATOM 1489 N N . GLN A 1 199 ? 9.280 -7.976 -37.784 1.00 65.50 199 GLN A N 1
ATOM 1490 C CA . GLN A 1 199 ? 8.074 -8.785 -37.959 1.00 65.50 199 GLN A CA 1
ATOM 1491 C C . GLN A 1 199 ? 7.624 -9.301 -36.593 1.00 65.50 199 GLN A C 1
ATOM 1493 O O . GLN A 1 199 ? 8.422 -9.881 -35.854 1.00 65.50 199 GLN A O 1
ATOM 1498 N N . GLU A 1 200 ? 6.353 -9.091 -36.262 1.00 67.88 200 GLU A N 1
ATOM 1499 C CA . GLU A 1 200 ? 5.748 -9.541 -35.008 1.00 67.88 200 GLU A CA 1
ATOM 1500 C C . GLU A 1 200 ? 4.956 -10.838 -35.221 1.00 67.88 200 GLU A C 1
ATOM 1502 O O . GLU A 1 200 ? 4.209 -10.982 -36.189 1.00 67.88 200 GLU A O 1
ATOM 1507 N N . ALA A 1 201 ? 5.141 -11.795 -34.315 1.00 69.38 201 ALA A N 1
ATOM 1508 C CA . ALA A 1 201 ? 4.446 -13.075 -34.275 1.00 69.38 201 ALA A CA 1
ATOM 1509 C C . ALA A 1 201 ? 3.960 -13.353 -32.843 1.00 69.38 201 ALA A C 1
ATOM 1511 O O . ALA A 1 201 ? 4.476 -12.774 -31.890 1.00 69.38 201 ALA A O 1
ATOM 1512 N N . LEU A 1 202 ? 3.003 -14.277 -32.678 1.00 53.97 202 LEU A N 1
ATOM 1513 C CA . LEU A 1 202 ? 2.227 -14.474 -31.435 1.00 53.97 202 LEU A CA 1
ATOM 1514 C C . LEU A 1 202 ? 3.047 -14.616 -30.133 1.00 53.97 202 LEU A C 1
ATOM 1516 O O . LEU A 1 202 ? 2.503 -14.404 -29.054 1.00 53.97 202 LEU A O 1
ATOM 1520 N N . THR A 1 203 ? 4.319 -15.012 -30.209 1.00 55.81 203 THR A N 1
ATOM 1521 C CA . THR A 1 203 ? 5.203 -15.228 -29.049 1.00 55.81 203 THR A CA 1
ATOM 1522 C C . THR A 1 203 ? 6.573 -14.546 -29.161 1.00 55.81 203 THR A C 1
ATOM 1524 O O . THR A 1 203 ? 7.408 -14.718 -28.270 1.00 55.81 203 THR A O 1
ATOM 1527 N N . GLN A 1 204 ? 6.841 -13.802 -30.243 1.00 74.81 204 GLN A N 1
ATOM 1528 C CA . GLN A 1 204 ? 8.164 -13.231 -30.519 1.00 74.81 204 GLN A CA 1
ATOM 1529 C C . GLN A 1 204 ? 8.125 -12.057 -31.510 1.00 74.81 204 GLN A C 1
ATOM 1531 O O . GLN A 1 204 ? 7.353 -12.066 -32.467 1.00 74.81 204 GLN A O 1
ATOM 1536 N N . VAL A 1 205 ? 9.043 -11.103 -31.346 1.00 75.69 205 VAL A N 1
ATOM 1537 C CA . VAL A 1 205 ? 9.355 -10.081 -32.361 1.00 75.69 205 VAL A CA 1
ATOM 1538 C C . VAL A 1 205 ? 10.696 -10.431 -33.000 1.00 75.69 205 VAL A C 1
ATOM 1540 O O . VAL A 1 205 ? 11.685 -10.625 -32.292 1.00 75.69 205 VAL A O 1
ATOM 1543 N N . SER A 1 206 ? 10.751 -10.523 -34.327 1.00 77.56 206 SER A N 1
ATOM 1544 C CA . SER A 1 206 ? 11.983 -10.785 -35.079 1.00 77.56 206 SER A CA 1
ATOM 1545 C C . SER A 1 206 ? 12.430 -9.559 -35.868 1.00 77.56 206 SER A C 1
ATOM 1547 O O . SER A 1 206 ? 11.654 -9.011 -36.643 1.00 77.56 206 SER A O 1
ATOM 1549 N N . PHE A 1 207 ? 13.691 -9.169 -35.709 1.00 81.75 207 PHE A N 1
ATOM 1550 C CA . PHE A 1 207 ? 14.344 -8.056 -36.392 1.00 81.75 207 PHE A CA 1
ATOM 1551 C C . PHE A 1 207 ? 15.282 -8.619 -37.458 1.00 81.75 207 PHE A C 1
ATOM 1553 O O . PHE A 1 207 ? 16.374 -9.092 -37.129 1.00 81.75 207 PHE A O 1
ATOM 1560 N N . ARG A 1 208 ? 14.860 -8.606 -38.730 1.00 83.75 208 ARG A N 1
ATOM 1561 C CA . ARG A 1 208 ? 15.730 -8.977 -39.852 1.00 83.75 208 ARG A CA 1
ATOM 1562 C C . ARG A 1 208 ? 16.463 -7.744 -40.370 1.00 83.75 208 ARG A C 1
ATOM 1564 O O . ARG A 1 208 ? 15.839 -6.776 -40.808 1.00 83.75 208 ARG A O 1
ATOM 1571 N N . PHE A 1 209 ? 17.789 -7.804 -40.364 1.00 82.69 209 PHE A N 1
ATOM 1572 C CA . PHE A 1 209 ? 18.625 -6.741 -40.909 1.00 82.69 209 PHE A CA 1
ATOM 1573 C C . PHE A 1 209 ? 18.714 -6.894 -42.439 1.00 82.69 209 PHE A C 1
ATOM 1575 O O . PHE A 1 209 ? 18.880 -8.015 -42.921 1.00 82.69 209 PHE A O 1
ATOM 1582 N N . PRO A 1 210 ? 18.551 -5.808 -43.221 1.00 74.50 210 PRO A N 1
ATOM 1583 C CA . PRO A 1 210 ? 18.466 -5.895 -44.683 1.00 74.50 210 PRO A CA 1
ATOM 1584 C C . PRO A 1 210 ? 19.827 -6.101 -45.364 1.00 74.50 210 PRO A C 1
ATOM 1586 O O . PRO A 1 210 ? 19.874 -6.547 -46.507 1.00 74.50 210 PRO A O 1
ATOM 1589 N N . ASN A 1 211 ? 20.920 -5.787 -44.663 1.00 82.75 211 ASN A N 1
ATOM 1590 C CA . ASN A 1 211 ? 22.291 -5.929 -45.145 1.00 82.75 211 ASN A CA 1
ATOM 1591 C C . ASN A 1 211 ? 22.991 -7.068 -44.379 1.00 82.75 211 ASN A C 1
ATOM 1593 O O . ASN A 1 211 ? 22.829 -7.136 -43.155 1.00 82.75 211 ASN A O 1
ATOM 1597 N N . PRO A 1 212 ? 23.798 -7.915 -45.046 1.00 87.12 212 PRO A N 1
ATOM 1598 C CA . PRO A 1 212 ? 24.643 -8.895 -44.369 1.00 87.12 212 PRO A CA 1
ATOM 1599 C C . PRO A 1 212 ? 25.641 -8.238 -43.406 1.00 87.12 212 PRO A C 1
ATOM 1601 O O . PRO A 1 212 ? 26.073 -7.104 -43.627 1.00 87.12 212 PRO A O 1
ATOM 1604 N N . VAL A 1 213 ? 26.029 -8.954 -42.347 1.00 88.81 213 VAL A N 1
ATOM 1605 C CA . VAL A 1 213 ? 26.963 -8.454 -41.323 1.00 88.81 213 VAL A CA 1
ATOM 1606 C C . VAL A 1 213 ? 28.243 -9.285 -41.247 1.00 88.81 213 VAL A C 1
ATOM 1608 O O . VAL A 1 213 ? 28.222 -10.510 -41.378 1.00 88.81 213 VAL A O 1
ATOM 1611 N N . SER A 1 214 ? 29.353 -8.603 -40.966 1.00 89.50 214 SER A N 1
ATOM 1612 C CA . SER A 1 214 ? 30.678 -9.196 -40.776 1.00 89.50 214 SER A CA 1
ATOM 1613 C C . SER A 1 214 ? 31.237 -8.775 -39.413 1.00 89.50 214 SER A C 1
ATOM 1615 O O . SER A 1 214 ? 31.264 -7.587 -39.096 1.00 89.50 214 SER A O 1
ATOM 1617 N N . VAL A 1 215 ? 31.628 -9.745 -38.579 1.00 88.00 215 VAL A N 1
ATOM 1618 C CA . VAL A 1 215 ? 32.007 -9.544 -37.165 1.00 88.00 215 VAL A CA 1
ATOM 1619 C C . VAL A 1 215 ? 33.089 -10.552 -36.779 1.00 88.00 215 VAL A C 1
ATOM 1621 O O . VAL A 1 215 ? 32.836 -11.757 -36.765 1.00 88.00 215 VAL A O 1
ATOM 1624 N N . GLY A 1 216 ? 34.288 -10.081 -36.432 1.00 86.31 216 GLY A N 1
ATOM 1625 C CA . GLY A 1 216 ? 35.377 -10.953 -35.973 1.00 86.31 216 GLY A CA 1
ATOM 1626 C C . GLY A 1 216 ? 35.030 -11.707 -34.684 1.00 86.31 216 GLY A C 1
ATOM 1627 O O . GLY A 1 216 ? 34.273 -11.209 -33.847 1.00 86.31 216 GLY A O 1
ATOM 1628 N N . ASN A 1 217 ? 35.569 -12.913 -34.505 1.00 83.06 217 ASN A N 1
ATOM 1629 C CA . ASN A 1 217 ? 35.346 -13.683 -33.282 1.00 83.06 217 ASN A CA 1
ATOM 1630 C C . ASN A 1 217 ? 35.919 -12.953 -32.054 1.00 83.06 217 ASN A C 1
ATOM 1632 O O . ASN A 1 217 ? 37.103 -12.625 -32.012 1.00 83.06 217 ASN A O 1
ATOM 1636 N N . GLY A 1 218 ? 35.095 -12.781 -31.021 1.00 81.25 218 GLY A N 1
ATOM 1637 C CA . GLY A 1 218 ? 35.415 -12.007 -29.822 1.00 81.25 218 GLY A CA 1
ATOM 1638 C C . GLY A 1 218 ? 34.964 -10.543 -29.881 1.00 81.25 218 GLY A C 1
ATOM 1639 O O . GLY A 1 218 ? 35.046 -9.861 -28.864 1.00 81.25 218 GLY A O 1
ATOM 1640 N N . LEU A 1 219 ? 34.477 -10.059 -31.031 1.00 86.38 219 LEU A N 1
ATOM 1641 C CA . LEU A 1 219 ? 34.034 -8.674 -31.208 1.00 86.38 219 LEU A CA 1
ATOM 1642 C C . LEU A 1 219 ? 32.524 -8.499 -30.990 1.00 86.38 219 LEU A C 1
ATOM 1644 O O . LEU A 1 219 ? 31.727 -9.435 -31.124 1.00 86.38 219 LEU A O 1
ATOM 1648 N N . THR A 1 220 ? 32.143 -7.257 -30.697 1.00 87.38 220 THR A N 1
ATOM 1649 C CA . THR A 1 220 ? 30.759 -6.830 -30.470 1.00 87.38 220 THR A CA 1
ATOM 1650 C C . THR A 1 220 ? 30.253 -6.004 -31.648 1.00 87.38 220 THR A C 1
ATOM 1652 O O . THR A 1 220 ? 30.891 -5.039 -32.062 1.00 87.38 220 THR A O 1
ATOM 1655 N N . LEU A 1 221 ? 29.072 -6.353 -32.149 1.00 89.19 221 LEU A N 1
ATOM 1656 C CA . LEU A 1 221 ? 28.303 -5.593 -33.128 1.00 89.19 221 LEU A CA 1
ATOM 1657 C C . LEU A 1 221 ? 27.193 -4.812 -32.410 1.00 89.19 221 LEU A C 1
ATOM 1659 O O . LEU A 1 221 ? 26.508 -5.357 -31.547 1.00 89.19 221 LEU A O 1
ATOM 1663 N N . SER A 1 222 ? 26.980 -3.555 -32.798 1.00 89.56 222 SER A N 1
ATOM 1664 C CA . SER A 1 222 ? 25.825 -2.753 -32.383 1.00 89.56 222 SER A CA 1
ATOM 1665 C C . SER A 1 222 ? 25.074 -2.291 -33.627 1.00 89.56 222 SER A C 1
ATOM 1667 O O . SER A 1 222 ? 25.661 -1.639 -34.491 1.00 89.56 222 SER A O 1
ATOM 1669 N N . VAL A 1 223 ? 23.795 -2.651 -33.740 1.00 87.25 223 VAL A N 1
ATOM 1670 C CA . VAL A 1 223 ? 22.946 -2.340 -34.902 1.00 87.25 223 VAL A CA 1
ATOM 1671 C C . VAL A 1 223 ? 21.652 -1.650 -34.463 1.00 87.25 223 VAL A C 1
ATOM 1673 O O . VAL A 1 223 ? 21.052 -2.071 -33.472 1.00 87.25 223 VAL A O 1
ATOM 1676 N N . PRO A 1 224 ? 21.203 -0.584 -35.153 1.00 86.94 224 PRO A N 1
ATOM 1677 C CA . PRO A 1 224 ? 19.991 0.136 -34.776 1.00 86.94 224 PRO A CA 1
ATOM 1678 C C . PRO A 1 224 ? 18.745 -0.727 -35.010 1.00 86.94 224 PRO A C 1
ATOM 1680 O O . PRO A 1 224 ? 18.626 -1.370 -36.048 1.00 86.94 224 PRO A O 1
ATOM 1683 N N . ILE A 1 225 ? 17.806 -0.707 -34.063 1.00 86.50 225 ILE A N 1
ATOM 1684 C CA . ILE A 1 225 ? 16.489 -1.367 -34.152 1.00 86.50 225 ILE A CA 1
ATOM 1685 C C . ILE A 1 225 ? 15.319 -0.373 -34.150 1.00 86.50 225 ILE A C 1
ATOM 1687 O O . ILE A 1 225 ? 14.251 -0.700 -34.655 1.00 86.50 225 ILE A O 1
ATOM 1691 N N . ILE A 1 226 ? 15.515 0.847 -33.636 1.00 88.69 226 ILE A N 1
ATOM 1692 C CA . ILE A 1 226 ? 14.557 1.959 -33.744 1.00 88.69 226 ILE A CA 1
ATOM 1693 C C . ILE A 1 226 ? 15.297 3.303 -33.743 1.00 88.69 226 ILE A C 1
ATOM 1695 O O . ILE A 1 226 ? 16.326 3.453 -33.083 1.00 88.69 226 ILE A O 1
ATOM 1699 N N . ASN A 1 227 ? 14.786 4.278 -34.496 1.00 90.75 227 ASN A N 1
ATOM 1700 C CA . ASN A 1 227 ? 15.272 5.658 -34.526 1.00 90.75 227 ASN A CA 1
ATOM 1701 C C . ASN A 1 227 ? 14.146 6.579 -35.028 1.00 90.75 227 ASN A C 1
ATOM 1703 O O . ASN A 1 227 ? 13.849 6.566 -36.222 1.00 90.75 227 ASN A O 1
ATOM 1707 N N . GLY A 1 228 ? 13.514 7.349 -34.140 1.00 90.94 228 GLY A N 1
ATOM 1708 C CA . GLY A 1 228 ? 12.403 8.232 -34.505 1.00 90.94 228 GLY A CA 1
ATOM 1709 C C . GLY A 1 228 ? 11.777 8.971 -33.321 1.00 90.94 228 GLY A C 1
ATOM 1710 O O . GLY A 1 228 ? 12.264 8.902 -32.193 1.00 90.94 228 GLY A O 1
ATOM 1711 N N . GLU A 1 229 ? 10.690 9.696 -33.577 1.00 94.50 229 GLU A N 1
ATOM 1712 C CA . GLU A 1 229 ? 9.848 10.247 -32.512 1.00 94.50 229 GLU A CA 1
ATOM 1713 C C . GLU A 1 229 ? 8.917 9.174 -31.938 1.00 94.50 229 GLU A C 1
ATOM 1715 O O . GLU A 1 229 ? 8.438 8.318 -32.675 1.00 94.50 229 GLU A O 1
ATOM 1720 N N . VAL A 1 230 ? 8.630 9.264 -30.640 1.00 95.06 230 VAL A N 1
ATOM 1721 C CA . VAL A 1 230 ? 7.644 8.437 -29.929 1.00 95.06 230 VAL A CA 1
ATOM 1722 C C . VAL A 1 230 ? 6.781 9.307 -29.004 1.00 95.06 230 VAL A C 1
ATOM 1724 O O . VAL A 1 230 ? 7.299 10.276 -28.428 1.00 95.06 230 VAL A O 1
ATOM 1727 N N . PRO A 1 231 ? 5.485 8.995 -28.812 1.00 96.62 231 PRO A N 1
ATOM 1728 C CA . PRO A 1 231 ? 4.630 9.705 -27.874 1.00 96.62 231 PRO A CA 1
ATOM 1729 C C . PRO A 1 231 ? 5.056 9.439 -26.432 1.00 96.62 231 PRO A C 1
ATOM 1731 O O . PRO A 1 231 ? 5.286 8.298 -26.015 1.00 96.62 231 PRO A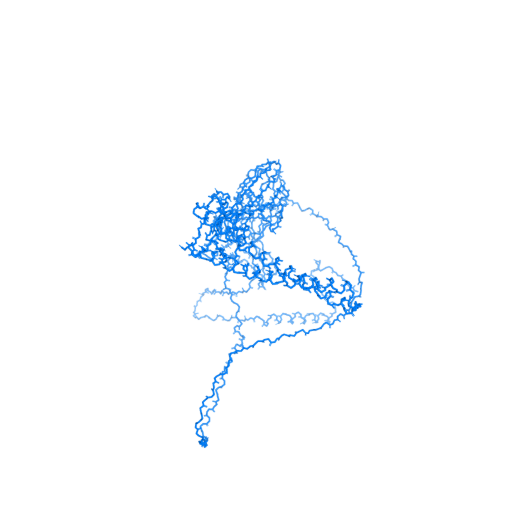 O 1
ATOM 1734 N N . VAL A 1 232 ? 5.109 10.504 -25.640 1.00 95.50 232 VAL A N 1
ATOM 1735 C CA . VAL A 1 232 ? 5.454 10.445 -24.219 1.00 95.50 232 VAL A CA 1
ATOM 1736 C C . VAL A 1 232 ? 4.509 11.294 -23.371 1.00 95.50 232 VAL A C 1
ATOM 1738 O O . VAL A 1 232 ? 3.756 12.115 -23.885 1.00 95.50 232 VAL A O 1
ATOM 1741 N N . LYS A 1 233 ? 4.548 11.106 -22.049 1.00 92.56 233 LYS A N 1
ATOM 1742 C CA . LYS A 1 233 ? 4.046 12.094 -21.083 1.00 92.56 233 LYS A CA 1
ATOM 1743 C C . LYS A 1 233 ? 4.979 12.171 -19.875 1.00 92.56 233 LYS A C 1
ATOM 1745 O O . LYS A 1 233 ? 5.264 11.142 -19.261 1.00 92.56 233 LYS A O 1
ATOM 1750 N N . ARG A 1 234 ? 5.429 13.378 -19.520 1.00 91.38 234 ARG A N 1
ATOM 1751 C CA . ARG A 1 234 ? 6.205 13.651 -18.295 1.00 91.38 234 ARG A CA 1
ATOM 1752 C C . ARG A 1 234 ? 5.295 13.522 -17.064 1.00 91.38 234 ARG A C 1
ATOM 1754 O O . ARG A 1 234 ? 4.216 14.111 -17.027 1.00 91.38 234 ARG A O 1
ATOM 1761 N N . GLN A 1 235 ? 5.709 12.734 -16.074 1.00 93.06 235 GLN A N 1
ATOM 1762 C CA . GLN A 1 235 ? 4.933 12.405 -14.871 1.00 93.06 235 GLN A CA 1
ATOM 1763 C C . GLN A 1 235 ? 5.847 12.305 -13.637 1.00 93.06 235 GLN A C 1
ATOM 1765 O O . GLN A 1 235 ? 7.061 12.141 -13.753 1.00 93.06 235 GLN A O 1
ATOM 1770 N N . ALA A 1 236 ? 5.264 12.373 -12.443 1.00 95.38 236 ALA A N 1
ATOM 1771 C CA . ALA A 1 236 ? 5.921 11.996 -11.192 1.00 95.38 236 ALA A CA 1
ATOM 1772 C C . ALA A 1 236 ? 5.276 10.713 -10.646 1.00 95.38 236 ALA A C 1
ATOM 1774 O O . ALA A 1 236 ? 4.055 10.600 -10.676 1.00 95.38 236 ALA A O 1
ATOM 1775 N N . LEU A 1 237 ? 6.059 9.760 -10.138 1.00 96.81 237 LEU A N 1
ATOM 1776 C CA . LEU A 1 237 ? 5.564 8.515 -9.539 1.00 96.81 237 LEU A CA 1
ATOM 1777 C C . LEU A 1 237 ? 5.877 8.492 -8.040 1.00 96.81 237 LEU A C 1
ATOM 1779 O O . LEU A 1 237 ? 7.036 8.373 -7.654 1.00 96.81 237 LEU A O 1
ATOM 1783 N N . TYR A 1 238 ? 4.864 8.614 -7.186 1.00 97.62 238 TYR A N 1
ATOM 1784 C CA . TYR A 1 238 ? 5.036 8.530 -5.739 1.00 97.62 238 TYR A CA 1
ATOM 1785 C C . TYR A 1 238 ? 4.830 7.098 -5.241 1.00 97.62 238 TYR A C 1
ATOM 1787 O O . TYR A 1 238 ? 3.726 6.557 -5.318 1.00 97.62 238 TYR A O 1
ATOM 1795 N N . GLN A 1 239 ? 5.906 6.520 -4.709 1.00 94.56 239 GLN A N 1
ATOM 1796 C CA . GLN A 1 239 ? 5.965 5.199 -4.088 1.00 94.56 239 GLN A CA 1
ATOM 1797 C C . GLN A 1 239 ? 6.534 5.367 -2.671 1.00 94.56 239 GLN A C 1
ATOM 1799 O O . GLN A 1 239 ? 7.749 5.563 -2.540 1.00 94.56 239 GLN A O 1
ATOM 1804 N N . PRO A 1 240 ? 5.696 5.324 -1.614 1.00 89.69 240 PRO A N 1
ATOM 1805 C CA . PRO A 1 240 ? 6.144 5.514 -0.231 1.00 89.69 240 PRO A CA 1
ATOM 1806 C C . PRO A 1 240 ? 7.267 4.558 0.189 1.00 89.69 240 PRO A C 1
ATOM 1808 O O . PRO A 1 240 ? 8.094 4.909 1.028 1.00 89.69 240 PRO A O 1
ATOM 1811 N N . GLU A 1 241 ? 7.301 3.360 -0.402 1.00 89.00 241 GLU A N 1
ATOM 1812 C CA . GLU A 1 241 ? 8.277 2.307 -0.115 1.00 89.00 241 GLU A CA 1
ATOM 1813 C C . GLU A 1 241 ? 9.626 2.544 -0.810 1.00 89.00 241 GLU A C 1
ATOM 1815 O O . GLU A 1 241 ? 10.647 2.024 -0.368 1.00 89.00 241 GLU A O 1
ATOM 1820 N N . THR A 1 242 ? 9.646 3.330 -1.893 1.00 90.31 242 THR A N 1
ATOM 1821 C CA . THR A 1 242 ? 10.877 3.706 -2.602 1.00 90.31 242 THR A CA 1
ATOM 1822 C C . THR A 1 242 ? 11.488 4.972 -2.016 1.00 90.31 242 THR A C 1
ATOM 1824 O O . THR A 1 242 ? 12.701 5.029 -1.820 1.00 90.31 242 THR A O 1
ATOM 1827 N N . HIS A 1 243 ? 10.671 5.989 -1.724 1.00 92.19 243 HIS A N 1
ATOM 1828 C CA . HIS A 1 243 ? 11.133 7.203 -1.058 1.00 92.19 243 HIS A CA 1
ATOM 1829 C C . HIS A 1 243 ? 9.978 7.962 -0.379 1.00 92.19 243 HIS A C 1
ATOM 1831 O O . HIS A 1 243 ? 8.950 8.250 -0.987 1.00 92.19 243 HIS A O 1
ATOM 1837 N N . THR A 1 244 ? 10.160 8.340 0.889 1.00 92.00 244 THR A N 1
ATOM 1838 C CA . THR A 1 244 ? 9.062 8.743 1.792 1.00 92.00 244 THR A CA 1
ATOM 1839 C C . THR A 1 244 ? 8.483 10.145 1.573 1.00 92.00 244 THR A C 1
ATOM 1841 O O . THR A 1 244 ? 7.492 10.487 2.215 1.00 92.00 244 THR A O 1
ATOM 1844 N N . ARG A 1 245 ? 9.103 10.990 0.735 1.00 94.06 245 ARG A N 1
ATOM 1845 C CA . ARG A 1 245 ? 8.662 12.387 0.509 1.00 94.06 245 ARG A CA 1
ATOM 1846 C C . ARG A 1 245 ? 8.665 12.812 -0.953 1.00 94.06 245 ARG A C 1
ATOM 1848 O O . ARG A 1 245 ? 7.669 13.318 -1.453 1.00 94.06 245 ARG A O 1
ATOM 1855 N N . ASN A 1 246 ? 9.787 12.654 -1.642 1.00 96.00 246 ASN A N 1
ATOM 1856 C CA . ASN A 1 246 ? 9.902 12.992 -3.063 1.00 96.00 246 ASN A CA 1
ATOM 1857 C C . ASN A 1 246 ? 9.490 11.798 -3.944 1.00 96.00 246 ASN A C 1
ATOM 1859 O O . ASN A 1 246 ? 9.933 10.688 -3.646 1.00 96.00 246 ASN A O 1
ATOM 1863 N N . PRO A 1 247 ? 8.691 12.000 -5.009 1.00 97.44 247 PRO A N 1
ATOM 1864 C CA . PRO A 1 247 ? 8.389 10.970 -6.002 1.00 97.44 247 PRO A CA 1
ATOM 1865 C C . PRO A 1 247 ? 9.559 10.750 -6.975 1.00 97.44 247 PRO A C 1
ATOM 1867 O O . PRO A 1 247 ? 10.532 11.501 -6.984 1.00 97.44 247 PRO A O 1
ATOM 1870 N N . LEU A 1 248 ? 9.452 9.743 -7.839 1.00 96.69 248 LEU A N 1
ATOM 1871 C CA . LEU A 1 248 ? 10.371 9.517 -8.952 1.00 96.69 248 LEU A CA 1
ATOM 1872 C C . LEU A 1 248 ? 9.954 10.336 -10.182 1.00 96.69 248 LEU A C 1
ATOM 1874 O O . LEU A 1 248 ? 8.828 10.205 -10.675 1.00 96.69 248 LEU A O 1
ATOM 1878 N N . ALA A 1 249 ? 10.877 11.120 -10.734 1.00 94.25 249 ALA A N 1
ATOM 1879 C CA . ALA A 1 249 ? 10.730 11.714 -12.057 1.00 94.25 249 ALA A CA 1
ATOM 1880 C C . ALA A 1 249 ? 10.596 10.589 -13.094 1.00 94.25 249 ALA A C 1
ATOM 1882 O O . ALA A 1 249 ? 11.387 9.640 -13.099 1.00 94.25 249 ALA A O 1
ATOM 1883 N N . SER A 1 250 ? 9.546 10.658 -13.917 1.00 94.94 250 SER A N 1
ATOM 1884 C CA . SER A 1 250 ? 9.116 9.545 -14.762 1.00 94.94 250 SER A CA 1
ATOM 1885 C C . SER A 1 250 ? 8.592 10.002 -16.126 1.00 94.94 250 SER A C 1
ATOM 1887 O O . SER A 1 250 ? 8.052 11.098 -16.279 1.00 94.94 250 SER A O 1
ATOM 1889 N N . VAL A 1 251 ? 8.702 9.134 -17.132 1.00 94.06 251 VAL A N 1
ATOM 1890 C CA . VAL A 1 251 ? 8.121 9.341 -18.467 1.00 94.06 251 VAL A CA 1
ATOM 1891 C C . VAL A 1 251 ? 7.269 8.135 -18.847 1.00 94.06 251 VAL A C 1
ATOM 1893 O O . VAL A 1 251 ? 7.773 7.017 -18.912 1.00 94.06 251 VAL A O 1
ATOM 1896 N N . ARG A 1 252 ? 5.981 8.341 -19.141 1.00 94.94 252 ARG A N 1
ATOM 1897 C CA . ARG A 1 252 ? 5.155 7.319 -19.797 1.00 94.94 252 ARG A CA 1
ATOM 1898 C C . ARG A 1 252 ? 5.520 7.284 -21.276 1.00 94.94 252 ARG A C 1
ATOM 1900 O O . ARG A 1 252 ? 5.070 8.152 -22.017 1.00 94.94 252 ARG A O 1
ATOM 1907 N N . LEU A 1 253 ? 6.320 6.306 -21.684 1.00 95.69 253 LEU A N 1
ATOM 1908 C CA . LEU A 1 253 ? 6.641 6.006 -23.078 1.00 95.69 253 LEU A CA 1
ATOM 1909 C C . LEU A 1 253 ? 5.529 5.149 -23.687 1.00 95.69 253 LEU A C 1
ATOM 1911 O O . LEU A 1 253 ? 5.187 4.110 -23.125 1.00 95.69 253 LEU A O 1
ATOM 1915 N N . GLN A 1 254 ? 4.993 5.554 -24.834 1.00 96.25 254 GLN A N 1
ATOM 1916 C CA . GLN A 1 254 ? 4.056 4.763 -25.631 1.00 96.25 254 GLN A CA 1
ATOM 1917 C C . GLN A 1 254 ? 4.744 4.257 -26.902 1.00 96.25 254 GLN A C 1
ATOM 1919 O O . GLN A 1 254 ? 5.554 4.971 -27.487 1.00 96.25 254 GLN A O 1
ATOM 1924 N N . ASN A 1 255 ? 4.424 3.032 -27.318 1.00 94.12 255 ASN A N 1
ATOM 1925 C CA . ASN A 1 255 ? 4.878 2.472 -28.586 1.00 94.12 255 ASN A CA 1
ATOM 1926 C C . ASN A 1 255 ? 3.742 2.567 -29.609 1.00 94.12 255 ASN A C 1
ATOM 1928 O O . ASN A 1 255 ? 2.829 1.747 -29.610 1.00 94.12 255 ASN A O 1
ATOM 1932 N N . ASP A 1 256 ? 3.776 3.593 -30.452 1.00 92.06 256 ASP A N 1
ATOM 1933 C CA . ASP A 1 256 ? 2.891 3.767 -31.609 1.00 92.06 256 ASP A CA 1
ATOM 1934 C C . ASP A 1 256 ? 3.463 3.151 -32.902 1.00 92.06 256 ASP A C 1
ATOM 1936 O O . ASP A 1 256 ? 2.826 3.208 -33.955 1.00 92.06 256 ASP A O 1
ATOM 1940 N N . GLY A 1 257 ? 4.639 2.521 -32.821 1.00 86.50 257 GLY A N 1
ATOM 1941 C CA . GLY A 1 257 ? 5.221 1.729 -33.897 1.00 86.50 257 GLY A CA 1
ATOM 1942 C C . GLY A 1 257 ? 4.491 0.401 -34.127 1.00 86.50 257 GLY A C 1
ATOM 1943 O O . GLY A 1 257 ? 3.754 -0.101 -33.280 1.00 86.50 257 GLY A O 1
ATOM 1944 N N . SER A 1 258 ? 4.739 -0.206 -35.287 1.00 81.94 2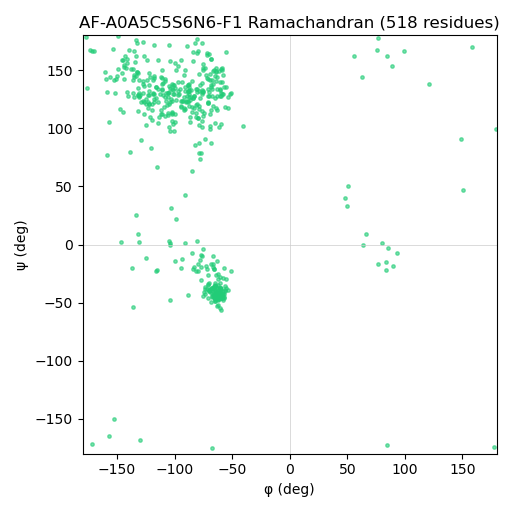58 SER A N 1
ATOM 1945 C CA . SER A 1 258 ? 4.098 -1.455 -35.726 1.00 81.94 258 SER A CA 1
ATOM 1946 C C . SER A 1 258 ? 4.692 -2.740 -35.132 1.00 81.94 258 SER A C 1
ATOM 1948 O O . SER A 1 258 ? 4.273 -3.824 -35.532 1.00 81.94 258 SER A O 1
ATOM 1950 N N . THR A 1 259 ? 5.678 -2.646 -34.230 1.00 83.88 259 THR A N 1
ATOM 1951 C CA . THR A 1 259 ? 6.331 -3.809 -33.600 1.00 83.88 259 THR A CA 1
ATOM 1952 C C . THR A 1 259 ? 6.740 -3.534 -32.153 1.00 83.88 259 THR A C 1
ATOM 1954 O O . THR A 1 259 ? 7.094 -2.410 -31.792 1.00 83.88 259 THR A O 1
ATOM 1957 N N . GLY A 1 260 ? 6.698 -4.566 -31.313 1.00 87.69 260 GLY A N 1
ATOM 1958 C CA . GLY A 1 260 ? 7.062 -4.508 -29.904 1.00 87.69 260 GLY A CA 1
ATOM 1959 C C . GLY A 1 260 ? 8.551 -4.249 -29.653 1.00 87.69 260 GLY A C 1
ATOM 1960 O O . GLY A 1 260 ? 9.428 -4.848 -30.276 1.00 87.69 260 GLY A O 1
ATOM 1961 N N . LEU A 1 261 ? 8.838 -3.388 -28.675 1.00 89.62 261 LEU A N 1
ATOM 1962 C CA . LEU A 1 261 ? 10.187 -3.054 -28.231 1.00 89.62 261 LEU A CA 1
ATOM 1963 C C . LEU A 1 261 ? 10.713 -4.085 -27.204 1.00 89.62 261 LEU A C 1
ATOM 1965 O O . LEU A 1 261 ? 10.063 -4.314 -26.173 1.00 89.62 261 LEU A O 1
ATOM 1969 N N . PRO A 1 262 ? 11.894 -4.693 -27.443 1.00 90.06 262 PRO A N 1
ATOM 1970 C CA . PRO A 1 262 ? 12.558 -5.597 -26.502 1.00 90.06 262 PRO A CA 1
ATOM 1971 C C . PRO A 1 262 ? 12.871 -4.953 -25.138 1.00 90.06 262 PRO A C 1
ATOM 1973 O O . PRO A 1 262 ? 13.166 -3.754 -25.081 1.00 90.06 262 PRO A O 1
ATOM 1976 N N . PRO A 1 263 ? 12.902 -5.732 -24.040 1.00 89.94 263 PRO A N 1
ATOM 1977 C CA . PRO A 1 263 ? 13.337 -5.236 -22.737 1.00 89.94 263 PRO A CA 1
ATOM 1978 C C . PRO A 1 263 ? 14.818 -4.820 -22.761 1.00 89.94 263 PRO A C 1
ATOM 1980 O O . PRO A 1 263 ? 15.651 -5.503 -23.355 1.00 89.94 263 PRO A O 1
ATOM 1983 N N . GLY A 1 264 ? 15.160 -3.726 -22.079 1.00 88.25 264 GLY A N 1
ATOM 1984 C CA . GLY A 1 264 ? 16.504 -3.144 -22.114 1.00 88.25 264 GLY A CA 1
ATOM 1985 C C . GLY A 1 264 ? 16.720 -2.010 -21.110 1.00 88.25 264 GLY A C 1
ATOM 1986 O O . GLY A 1 264 ? 15.871 -1.746 -20.255 1.00 88.25 264 GLY A O 1
ATOM 1987 N N . ILE A 1 265 ? 17.865 -1.335 -21.214 1.00 88.94 265 ILE A N 1
ATOM 1988 C CA . ILE A 1 265 ? 18.177 -0.109 -20.457 1.00 88.94 265 ILE A CA 1
ATOM 1989 C C . ILE A 1 265 ? 17.877 1.104 -21.344 1.00 88.94 265 ILE A C 1
ATOM 1991 O O . ILE A 1 265 ? 18.149 1.067 -22.542 1.00 88.94 265 ILE A O 1
ATOM 1995 N N . VAL A 1 266 ? 17.311 2.161 -20.763 1.00 93.94 266 VAL A N 1
ATOM 1996 C CA . VAL A 1 266 ? 17.003 3.430 -21.432 1.00 93.94 266 VAL A CA 1
ATOM 1997 C C . VAL A 1 266 ? 17.760 4.554 -20.736 1.00 93.94 266 VAL A C 1
ATOM 1999 O O . VAL A 1 266 ? 17.369 4.976 -19.650 1.00 93.94 266 VAL A O 1
ATOM 2002 N N . THR A 1 267 ? 18.804 5.070 -21.378 1.00 93.75 267 THR A N 1
ATOM 2003 C CA . THR A 1 267 ? 19.496 6.280 -20.924 1.00 93.75 267 THR A CA 1
ATOM 2004 C C . THR A 1 267 ? 18.708 7.501 -21.375 1.00 93.75 267 THR A C 1
ATOM 2006 O O . THR A 1 267 ? 18.453 7.696 -22.571 1.00 93.75 267 THR A O 1
ATOM 2009 N N . ILE A 1 268 ? 18.279 8.315 -20.413 1.00 94.12 268 ILE A N 1
ATOM 2010 C CA . ILE A 1 268 ? 17.358 9.427 -20.628 1.00 94.12 268 ILE A CA 1
ATOM 2011 C C . ILE A 1 268 ? 18.126 10.747 -20.549 1.00 94.12 268 ILE A C 1
ATOM 2013 O O . ILE A 1 268 ? 18.883 11.022 -19.613 1.00 94.12 268 ILE A O 1
ATOM 2017 N N . TYR A 1 269 ? 17.904 11.572 -21.566 1.00 93.38 269 TYR A N 1
ATOM 2018 C CA . TYR A 1 269 ? 18.468 12.906 -21.700 1.00 93.38 269 TYR A CA 1
ATOM 2019 C C . TYR A 1 269 ? 17.353 13.941 -21.818 1.00 93.38 269 TYR A C 1
ATOM 2021 O O . TYR A 1 269 ? 16.345 13.702 -22.485 1.00 93.38 269 TYR A O 1
ATOM 2029 N N . GLU A 1 270 ? 17.567 15.115 -21.241 1.00 90.81 270 GLU A N 1
ATOM 2030 C CA . GLU A 1 270 ? 16.700 16.282 -21.377 1.00 90.81 270 GLU A CA 1
ATOM 2031 C C . GLU A 1 270 ? 17.345 17.289 -22.343 1.00 90.81 270 GLU A C 1
ATOM 2033 O O . GLU A 1 270 ? 18.553 17.531 -22.283 1.00 90.81 270 GLU A O 1
ATOM 2038 N N . ARG A 1 271 ? 16.559 17.844 -23.276 1.00 89.94 271 ARG A N 1
ATOM 2039 C CA . ARG A 1 271 ? 17.018 18.838 -24.257 1.00 89.94 271 ARG A CA 1
ATOM 2040 C C . ARG A 1 271 ? 16.390 20.202 -23.987 1.00 89.94 271 ARG A C 1
ATOM 2042 O O . ARG A 1 271 ? 15.190 20.371 -24.203 1.00 89.94 271 ARG A O 1
ATOM 2049 N N . THR A 1 272 ? 17.223 21.178 -23.639 1.00 86.31 272 THR A N 1
ATOM 2050 C CA . THR A 1 272 ? 16.822 22.563 -23.345 1.00 86.31 272 THR A CA 1
ATOM 2051 C C . THR A 1 272 ? 17.731 23.521 -24.109 1.00 86.31 272 THR A C 1
ATOM 2053 O O . THR A 1 272 ? 18.951 23.382 -24.062 1.00 86.31 272 THR A O 1
ATOM 2056 N N . SER A 1 273 ? 17.151 24.474 -24.846 1.00 81.12 273 SER A N 1
ATOM 2057 C CA . SER A 1 273 ? 17.886 25.513 -25.598 1.00 81.12 273 SER A CA 1
ATOM 2058 C C . SER A 1 273 ? 19.057 24.988 -26.451 1.00 81.12 273 SER A C 1
ATOM 2060 O O . SER A 1 273 ? 20.132 25.580 -26.498 1.00 81.12 273 SER A O 1
ATOM 2062 N N . GLY A 1 274 ? 18.861 23.837 -27.103 1.00 76.06 274 GLY A N 1
ATOM 2063 C CA . GLY A 1 274 ? 19.861 23.163 -27.945 1.00 76.06 274 GLY A CA 1
ATOM 2064 C C . GLY A 1 274 ? 20.863 22.275 -27.194 1.00 76.06 274 GLY A C 1
ATOM 2065 O O . GLY A 1 274 ? 21.395 21.340 -27.790 1.00 76.06 274 GLY A O 1
ATOM 2066 N N . GLN A 1 275 ? 21.074 22.487 -25.893 1.00 83.00 275 GLN A N 1
ATOM 2067 C CA . GLN A 1 275 ? 21.905 21.610 -25.065 1.00 83.00 275 GLN A CA 1
ATOM 2068 C C . GLN A 1 275 ? 21.169 20.305 -24.732 1.00 83.00 275 GLN A C 1
ATOM 2070 O O . GLN A 1 275 ? 19.941 20.274 -24.648 1.00 83.00 275 GLN A O 1
ATOM 2075 N N . VAL A 1 276 ? 21.924 19.219 -24.545 1.00 88.06 276 VAL A N 1
ATOM 2076 C CA . VAL A 1 276 ? 21.406 17.886 -24.199 1.00 88.06 276 VAL A CA 1
ATOM 2077 C C . VAL A 1 276 ? 22.127 17.398 -22.945 1.00 88.06 276 VAL A C 1
ATOM 2079 O O . VAL A 1 276 ? 23.325 17.129 -22.987 1.00 88.06 276 VAL A O 1
ATOM 2082 N N . ALA A 1 277 ? 21.402 17.292 -21.833 1.00 88.62 277 ALA A N 1
ATOM 2083 C CA . ALA A 1 277 ? 21.928 16.879 -20.534 1.00 88.62 277 ALA A CA 1
ATOM 2084 C C . ALA A 1 277 ? 21.448 15.467 -20.175 1.00 88.62 277 ALA A C 1
ATOM 2086 O O . ALA A 1 277 ? 20.296 15.121 -20.426 1.00 88.62 277 ALA A O 1
ATOM 2087 N N . TYR A 1 278 ? 22.315 14.644 -19.583 1.00 89.56 278 TYR A N 1
ATOM 2088 C CA . TYR A 1 278 ? 21.913 13.363 -18.991 1.00 89.56 278 TYR A CA 1
ATOM 2089 C C . TYR A 1 278 ? 21.107 13.619 -17.711 1.00 89.56 278 TYR A C 1
ATOM 2091 O O . TYR A 1 278 ? 21.524 14.434 -16.887 1.00 89.56 278 TYR A O 1
ATOM 2099 N N . VAL A 1 279 ? 19.977 12.925 -17.542 1.00 91.06 279 VAL A N 1
ATOM 2100 C CA . VAL A 1 279 ? 19.096 13.094 -16.369 1.00 91.06 279 VAL A CA 1
ATOM 2101 C C . VAL A 1 279 ? 18.807 11.805 -15.600 1.00 91.06 279 VAL A C 1
ATOM 2103 O O . VAL A 1 279 ? 18.292 11.884 -14.487 1.00 91.06 279 VAL A O 1
ATOM 2106 N N . GLY A 1 280 ? 19.142 10.633 -16.145 1.00 89.50 280 GLY A N 1
ATOM 2107 C CA . GLY A 1 280 ? 18.994 9.348 -15.459 1.00 89.50 280 GLY A CA 1
ATOM 2108 C C . GLY A 1 280 ? 18.933 8.154 -16.411 1.00 89.50 280 GLY A C 1
ATOM 2109 O O . GLY A 1 280 ? 18.770 8.316 -17.621 1.00 89.50 280 GLY A O 1
ATOM 2110 N N . ASP A 1 281 ? 19.008 6.950 -15.851 1.00 87.44 281 ASP A N 1
ATOM 2111 C CA . ASP A 1 281 ? 18.759 5.688 -16.550 1.00 87.44 281 ASP A CA 1
ATOM 2112 C C . ASP A 1 281 ? 17.463 5.050 -16.030 1.00 87.44 281 ASP A C 1
ATOM 2114 O O . ASP A 1 281 ? 17.168 5.089 -14.835 1.00 87.44 281 ASP A O 1
ATOM 2118 N N . ALA A 1 282 ? 16.703 4.417 -16.921 1.00 89.81 282 ALA A N 1
ATOM 2119 C CA . ALA A 1 282 ? 15.519 3.625 -16.593 1.00 89.81 282 ALA A CA 1
ATOM 2120 C C . ALA A 1 282 ? 15.616 2.212 -17.189 1.00 89.81 282 ALA A C 1
ATOM 2122 O O . ALA A 1 282 ? 16.366 1.960 -18.133 1.00 89.81 282 ALA A O 1
ATOM 2123 N N . ARG A 1 283 ? 14.811 1.274 -16.677 1.00 87.75 283 ARG A N 1
ATOM 2124 C CA . ARG A 1 283 ? 14.681 -0.076 -17.245 1.00 87.75 283 ARG A CA 1
ATOM 2125 C C . ARG A 1 283 ? 13.370 -0.207 -18.015 1.00 87.75 283 ARG A C 1
ATOM 2127 O O . ARG A 1 283 ? 12.297 -0.053 -17.439 1.00 87.75 283 ARG A O 1
ATOM 2134 N N . LEU A 1 284 ? 13.460 -0.561 -19.293 1.00 89.44 284 LEU A N 1
ATOM 2135 C CA . LEU A 1 284 ? 12.314 -0.911 -20.125 1.00 89.44 284 LEU A CA 1
ATOM 2136 C C . LEU A 1 284 ? 12.026 -2.414 -19.993 1.00 89.44 284 LEU A C 1
ATOM 2138 O O . LEU A 1 284 ? 12.896 -3.248 -20.250 1.00 89.44 284 LEU A O 1
ATOM 2142 N N . SER A 1 285 ? 10.806 -2.770 -19.590 1.00 89.81 285 SER A N 1
ATOM 2143 C CA . SER A 1 285 ? 10.254 -4.115 -19.799 1.00 89.81 285 SER A CA 1
ATOM 2144 C C . SER A 1 285 ? 9.719 -4.245 -21.229 1.00 89.81 285 SER A C 1
ATOM 2146 O O . SER A 1 285 ? 9.532 -3.238 -21.907 1.00 89.81 285 SER A O 1
ATOM 2148 N N . ALA A 1 286 ? 9.463 -5.472 -21.699 1.00 88.19 286 ALA A N 1
ATOM 2149 C CA . ALA A 1 286 ? 8.921 -5.694 -23.042 1.00 88.19 286 ALA A CA 1
ATOM 2150 C C . ALA A 1 286 ? 7.663 -4.834 -23.276 1.00 88.19 286 ALA A C 1
ATOM 2152 O O . ALA A 1 286 ? 6.757 -4.810 -22.434 1.00 88.19 286 ALA A O 1
ATOM 2153 N N . LEU A 1 287 ? 7.634 -4.111 -24.396 1.00 90.44 287 LEU A N 1
ATOM 2154 C CA . LEU A 1 287 ? 6.643 -3.080 -24.709 1.00 90.44 287 LEU A CA 1
ATOM 2155 C C . LEU A 1 287 ? 6.046 -3.348 -26.106 1.00 90.44 287 LEU A C 1
ATOM 2157 O O . LEU A 1 287 ? 6.593 -2.866 -27.098 1.00 90.44 287 LEU A O 1
ATOM 2161 N N . PRO A 1 288 ? 4.953 -4.131 -26.197 1.00 90.31 288 PRO A N 1
ATOM 2162 C CA . PRO A 1 288 ? 4.249 -4.427 -27.449 1.00 90.31 288 PRO A CA 1
ATOM 2163 C C . PRO A 1 288 ? 3.792 -3.182 -28.221 1.00 90.31 288 PRO A C 1
ATOM 2165 O O . PRO A 1 288 ? 3.769 -2.072 -27.682 1.00 90.31 288 PRO A O 1
ATOM 2168 N N . ALA A 1 289 ? 3.422 -3.363 -29.489 1.00 89.62 289 ALA A N 1
ATOM 2169 C CA . ALA A 1 289 ? 2.801 -2.307 -30.286 1.00 89.62 289 ALA A CA 1
ATOM 2170 C C . ALA A 1 289 ? 1.473 -1.838 -29.649 1.00 89.62 289 ALA A C 1
ATOM 2172 O O . ALA A 1 289 ? 0.705 -2.638 -29.119 1.00 89.62 289 ALA A O 1
ATOM 2173 N N . GLY A 1 290 ? 1.211 -0.530 -29.661 1.00 89.06 290 GLY A N 1
ATOM 2174 C CA . GLY A 1 290 ? 0.036 0.104 -29.047 1.00 89.06 290 GLY A CA 1
ATOM 2175 C C . GLY A 1 290 ? 0.085 0.255 -27.517 1.00 89.06 290 GLY A C 1
ATOM 2176 O O . GLY A 1 290 ? -0.665 1.058 -26.958 1.00 89.06 290 GLY A O 1
ATOM 2177 N N . GLU A 1 291 ? 0.966 -0.467 -26.820 1.00 92.31 291 GLU A N 1
ATOM 2178 C CA . GLU A 1 291 ? 1.098 -0.397 -25.362 1.00 92.31 291 GLU A CA 1
ATOM 2179 C C . GLU A 1 291 ? 1.931 0.809 -24.878 1.00 92.31 291 GLU A C 1
ATOM 2181 O O . GLU A 1 291 ? 2.468 1.608 -25.648 1.00 92.31 291 GLU A O 1
ATOM 2186 N N . ASN A 1 292 ? 2.034 0.970 -23.554 1.00 94.00 292 ASN A N 1
ATOM 2187 C CA . ASN A 1 292 ? 2.904 1.960 -22.921 1.00 94.00 292 ASN A CA 1
ATOM 2188 C C . ASN A 1 292 ? 3.575 1.422 -21.644 1.00 94.00 292 ASN A C 1
ATOM 2190 O O . ASN A 1 292 ? 3.080 0.488 -21.008 1.00 94.00 292 ASN A O 1
ATOM 2194 N N . ARG A 1 293 ? 4.715 2.011 -21.266 1.00 93.56 293 ARG A N 1
ATOM 2195 C CA . ARG A 1 293 ? 5.455 1.738 -20.021 1.00 93.56 293 ARG A CA 1
ATOM 2196 C C . ARG A 1 293 ? 5.814 3.045 -19.326 1.00 93.56 293 ARG A C 1
ATOM 2198 O O . ARG A 1 293 ? 6.070 4.054 -19.977 1.00 93.56 293 ARG A O 1
ATOM 2205 N N . LEU A 1 294 ? 5.862 3.015 -17.998 1.00 93.88 294 LEU A N 1
ATOM 2206 C CA . LEU A 1 294 ? 6.332 4.130 -17.181 1.00 93.88 294 LEU A CA 1
ATOM 2207 C C . LEU A 1 294 ? 7.819 3.931 -16.870 1.00 93.88 294 LEU A C 1
ATOM 2209 O O . LEU A 1 294 ? 8.192 2.938 -16.251 1.00 93.88 294 LEU A O 1
ATOM 2213 N N . LEU A 1 295 ? 8.654 4.861 -17.327 1.00 94.69 295 LEU A N 1
ATOM 2214 C CA . LEU A 1 295 ? 10.102 4.862 -17.146 1.00 94.69 295 LEU A CA 1
ATOM 2215 C C . LEU A 1 295 ? 10.475 5.885 -16.071 1.00 94.69 295 LEU A C 1
ATOM 2217 O O . LEU A 1 295 ? 10.550 7.079 -16.353 1.00 94.69 295 LEU A O 1
ATOM 2221 N N . SER A 1 296 ? 10.678 5.421 -14.841 1.00 94.75 296 SER A N 1
ATOM 2222 C CA . SER A 1 296 ? 11.194 6.230 -13.729 1.00 94.75 296 SER A CA 1
ATOM 2223 C C . SER A 1 296 ? 12.725 6.251 -13.754 1.00 94.75 296 SER A C 1
ATOM 2225 O O . SER A 1 296 ? 13.334 5.197 -13.928 1.00 94.75 296 SER A O 1
ATOM 2227 N N . TYR A 1 297 ? 13.333 7.435 -13.612 1.00 91.56 297 TYR A N 1
ATOM 2228 C CA . TYR A 1 297 ? 14.758 7.646 -13.934 1.00 91.56 297 TYR A CA 1
ATOM 2229 C C . TYR A 1 297 ? 15.556 8.490 -12.929 1.00 91.56 297 TYR A C 1
ATOM 2231 O O . TYR A 1 297 ? 16.781 8.410 -12.903 1.00 91.56 297 TYR A O 1
ATOM 2239 N N . ALA A 1 298 ? 14.892 9.297 -12.097 1.00 90.12 298 ALA A N 1
ATOM 2240 C CA . ALA A 1 298 ? 15.539 10.138 -11.088 1.00 90.12 298 ALA A CA 1
ATOM 2241 C C . ALA A 1 298 ? 14.593 10.424 -9.912 1.00 90.12 298 ALA A C 1
ATOM 2243 O O . ALA A 1 298 ? 13.391 10.189 -10.011 1.00 90.12 298 ALA A O 1
ATOM 2244 N N . LEU A 1 299 ? 15.111 10.972 -8.809 1.00 94.06 299 LEU A N 1
ATOM 2245 C CA . LEU A 1 299 ? 14.288 11.466 -7.699 1.00 94.06 299 LEU A CA 1
ATOM 2246 C C . LEU A 1 299 ? 13.855 12.919 -7.957 1.00 94.06 299 LEU A C 1
ATOM 2248 O O . LEU A 1 299 ? 14.691 13.801 -8.152 1.00 94.06 299 LEU A O 1
ATOM 2252 N N . ASP A 1 300 ? 12.551 13.184 -7.932 1.00 93.56 300 ASP A N 1
ATOM 2253 C CA . ASP A 1 300 ? 11.970 14.496 -8.217 1.00 93.56 300 ASP A CA 1
ATOM 2254 C C . ASP A 1 300 ? 12.012 15.414 -6.988 1.00 93.56 300 ASP A C 1
ATOM 2256 O O . ASP A 1 300 ? 11.055 15.543 -6.221 1.00 93.56 300 ASP A O 1
ATOM 2260 N N . GLN A 1 301 ? 13.143 16.094 -6.810 1.00 92.12 301 GLN A N 1
ATOM 2261 C CA . GLN A 1 301 ? 13.351 17.042 -5.711 1.00 92.12 301 GLN A CA 1
ATOM 2262 C C . GLN A 1 301 ? 12.408 18.263 -5.755 1.00 92.12 301 GLN A C 1
ATOM 2264 O O . GLN A 1 301 ? 12.297 18.975 -4.756 1.00 92.12 301 GLN A O 1
ATOM 2269 N N . LYS A 1 302 ? 11.721 18.522 -6.882 1.00 91.69 302 LYS A N 1
ATOM 2270 C CA . LYS A 1 302 ? 10.800 19.664 -7.035 1.00 91.69 302 LYS A CA 1
ATOM 2271 C C . LYS A 1 302 ? 9.413 19.404 -6.437 1.00 91.69 302 LYS A C 1
ATOM 2273 O O . LYS A 1 302 ? 8.717 20.369 -6.128 1.00 91.69 302 LYS A O 1
ATOM 2278 N N . VAL A 1 303 ? 9.013 18.139 -6.281 1.00 94.62 303 VAL A N 1
ATOM 2279 C CA . VAL A 1 303 ? 7.733 17.734 -5.676 1.00 94.62 303 VAL A CA 1
ATOM 2280 C C . VAL A 1 303 ? 7.987 17.174 -4.283 1.00 94.62 303 VAL A C 1
ATOM 2282 O O . VAL A 1 303 ? 8.833 16.299 -4.112 1.00 94.62 303 VAL A O 1
ATOM 2285 N N . VAL A 1 304 ? 7.236 17.644 -3.285 1.00 96.19 304 VAL A N 1
ATOM 2286 C CA . VAL A 1 304 ? 7.324 17.139 -1.905 1.00 96.19 304 VAL A CA 1
ATOM 2287 C C . VAL A 1 304 ? 5.948 16.687 -1.439 1.00 96.19 304 VAL A C 1
ATOM 2289 O O . VAL A 1 304 ? 5.012 17.483 -1.390 1.00 96.19 304 VAL A O 1
ATOM 2292 N N . VAL A 1 305 ? 5.843 15.413 -1.075 1.00 97.19 305 VAL A N 1
ATOM 2293 C CA . VAL A 1 305 ? 4.649 14.777 -0.520 1.00 97.19 305 VAL A CA 1
ATOM 2294 C C . VAL A 1 305 ? 4.804 14.629 0.995 1.00 97.19 305 VAL A C 1
ATOM 2296 O O . VAL A 1 305 ? 5.862 14.246 1.495 1.00 97.19 305 VAL A O 1
ATOM 2299 N N . SER A 1 306 ? 3.729 14.912 1.725 1.00 96.69 306 SER A N 1
ATOM 2300 C CA . SER A 1 306 ? 3.510 14.473 3.102 1.00 96.69 306 SER A CA 1
ATOM 2301 C C . SER A 1 306 ? 2.296 13.552 3.119 1.00 96.69 306 SER A C 1
ATOM 2303 O O . SER A 1 306 ? 1.286 13.866 2.487 1.00 96.69 306 SER A O 1
ATOM 2305 N N . VAL A 1 307 ? 2.390 12.431 3.833 1.00 96.88 307 VAL A N 1
ATOM 2306 C CA . VAL A 1 307 ? 1.316 11.436 3.938 1.00 96.88 307 VAL A CA 1
ATOM 2307 C C . VAL A 1 307 ? 0.872 11.322 5.386 1.00 96.88 307 VAL A C 1
ATOM 2309 O O . VAL A 1 307 ? 1.696 11.121 6.274 1.00 96.88 307 VAL A O 1
ATOM 2312 N N . GLU A 1 308 ? -0.432 11.405 5.603 1.00 96.44 308 GLU A N 1
ATOM 2313 C CA . GLU A 1 308 ? -1.094 11.023 6.848 1.00 96.44 308 GLU A CA 1
ATOM 2314 C C . GLU A 1 308 ? -2.076 9.893 6.540 1.00 96.44 308 GLU A C 1
ATOM 2316 O O . GLU A 1 308 ? -2.726 9.909 5.497 1.00 96.44 308 GLU A O 1
ATOM 2321 N N . SER A 1 309 ? -2.188 8.912 7.434 1.00 96.12 309 SER A N 1
ATOM 2322 C CA . SER A 1 309 ? -3.199 7.857 7.348 1.00 96.12 309 SER A CA 1
ATOM 2323 C C . SER A 1 309 ? -4.025 7.879 8.623 1.00 96.12 309 SER A C 1
ATOM 2325 O O . SER A 1 309 ? -3.462 7.864 9.719 1.00 96.12 309 SER A O 1
ATOM 2327 N N . THR A 1 310 ? -5.344 7.927 8.486 1.00 97.56 310 THR A N 1
ATOM 2328 C CA . THR A 1 310 ? -6.284 7.786 9.597 1.00 97.56 310 THR A CA 1
ATOM 2329 C C . THR A 1 310 ? -7.227 6.626 9.322 1.00 97.56 310 THR A C 1
ATOM 2331 O O . THR A 1 310 ? -7.729 6.461 8.209 1.00 97.56 310 THR A O 1
ATOM 2334 N N . GLN A 1 311 ? -7.475 5.817 10.348 1.00 96.56 311 GLN A N 1
ATOM 2335 C CA . GLN A 1 311 ? -8.512 4.794 10.343 1.00 96.56 311 GLN A CA 1
ATOM 2336 C C . GLN A 1 311 ? -9.604 5.234 11.312 1.00 96.56 311 GLN A C 1
ATOM 2338 O O . GLN A 1 311 ? -9.320 5.690 12.420 1.00 96.56 311 GLN A O 1
ATOM 2343 N N . THR A 1 312 ? -10.850 5.145 10.868 1.00 95.62 312 THR A N 1
ATOM 2344 C CA . THR A 1 312 ? -12.034 5.460 11.664 1.00 95.62 312 THR A CA 1
ATOM 2345 C C . THR A 1 312 ? -13.024 4.319 11.531 1.00 95.62 312 THR A C 1
ATOM 2347 O O . THR A 1 312 ? -13.401 3.965 10.413 1.00 95.62 312 THR A O 1
ATOM 2350 N N . GLU A 1 313 ? -13.472 3.785 12.658 1.00 93.94 313 GLU A N 1
ATOM 2351 C CA . GLU A 1 313 ? -14.566 2.822 12.724 1.00 93.94 313 GLU A CA 1
ATOM 2352 C C . GLU A 1 313 ? -15.855 3.572 13.069 1.00 93.94 313 GLU A C 1
ATOM 2354 O O . GLU A 1 313 ? -15.883 4.399 13.983 1.00 93.94 313 GLU A O 1
ATOM 2359 N N . THR A 1 314 ? -16.929 3.316 12.325 1.00 92.94 314 THR A N 1
ATOM 2360 C CA . THR A 1 314 ? -18.232 3.957 12.543 1.00 92.94 314 THR A CA 1
ATOM 2361 C C . THR A 1 314 ? -19.334 2.915 12.573 1.00 92.94 314 THR A C 1
ATOM 2363 O O . THR A 1 314 ? -19.420 2.066 11.693 1.00 92.94 314 THR A O 1
ATOM 2366 N N . LEU A 1 315 ? -20.181 2.962 13.596 1.00 93.81 315 LEU A N 1
ATOM 2367 C CA . LEU A 1 315 ? -21.318 2.059 13.723 1.00 93.81 315 LEU A CA 1
ATOM 2368 C C . LEU A 1 315 ? -22.347 2.364 12.623 1.00 93.81 315 LEU A C 1
ATOM 2370 O O . LEU A 1 315 ? -22.660 3.527 12.382 1.00 93.81 315 LEU A O 1
ATOM 2374 N N . VAL A 1 316 ? -22.863 1.334 11.952 1.00 92.62 316 VAL A N 1
ATOM 2375 C CA . VAL A 1 316 ? -23.827 1.480 10.842 1.00 92.62 316 VAL A CA 1
ATOM 2376 C C . VAL A 1 316 ? -25.242 1.135 11.292 1.00 92.62 316 VAL A C 1
ATOM 2378 O O . VAL A 1 316 ? -26.190 1.855 10.989 1.00 92.62 316 VAL A O 1
ATOM 2381 N N . ARG A 1 317 ? -25.380 -0.004 11.976 1.00 90.94 317 ARG A N 1
ATOM 2382 C CA . ARG A 1 317 ? -26.631 -0.573 12.498 1.00 90.94 317 ARG A CA 1
ATOM 2383 C C . ARG A 1 317 ? -26.312 -1.748 13.418 1.00 90.94 317 ARG A C 1
ATOM 2385 O O . ARG A 1 317 ? -25.199 -2.270 13.388 1.00 90.94 317 ARG A O 1
ATOM 2392 N N . GLY A 1 318 ? -27.296 -2.208 14.180 1.00 91.38 318 GLY A N 1
ATOM 2393 C CA . GLY A 1 318 ? -27.189 -3.430 14.971 1.00 91.38 318 GLY A CA 1
ATOM 2394 C C . GLY A 1 318 ? -28.509 -3.823 15.621 1.00 91.38 318 GLY A C 1
ATOM 2395 O O . GLY A 1 318 ? -29.467 -3.050 15.626 1.00 91.38 318 GLY A O 1
ATOM 2396 N N . SER A 1 319 ? -28.548 -5.050 16.127 1.00 90.81 319 SER A N 1
ATOM 2397 C CA . SER A 1 319 ? -29.720 -5.700 16.712 1.00 90.81 319 SER A CA 1
ATOM 2398 C C . SER A 1 319 ? -29.283 -6.803 17.671 1.00 90.81 319 SER A C 1
ATOM 2400 O O . SER A 1 319 ? -28.310 -7.508 17.404 1.00 90.81 319 SER A O 1
ATOM 2402 N N . ILE A 1 320 ? -30.020 -6.999 18.763 1.00 91.88 320 ILE A N 1
ATOM 2403 C CA . ILE A 1 320 ? -29.784 -8.126 19.676 1.00 91.88 320 ILE A CA 1
ATOM 2404 C C . ILE A 1 320 ? -30.593 -9.331 19.196 1.00 91.88 320 ILE A C 1
ATOM 2406 O O . ILE A 1 320 ? -31.788 -9.195 18.930 1.00 91.88 320 ILE A O 1
ATOM 2410 N N . VAL A 1 321 ? -29.935 -10.486 19.102 1.00 88.62 321 VAL A N 1
ATOM 2411 C CA . VAL A 1 321 ? -30.535 -11.788 18.779 1.00 88.62 321 VAL A CA 1
ATOM 2412 C C . VAL A 1 321 ? -29.955 -12.819 19.742 1.00 88.62 321 VAL A C 1
ATOM 2414 O O . VAL A 1 321 ? -28.738 -12.913 19.887 1.00 88.62 321 VAL A O 1
ATOM 2417 N N . GLN A 1 322 ? -30.816 -13.568 20.431 1.00 84.19 322 GLN A N 1
ATOM 2418 C CA . GLN A 1 322 ? -30.449 -14.592 21.426 1.00 84.19 322 GLN A CA 1
ATOM 2419 C C . GLN A 1 322 ? -29.430 -14.119 22.487 1.00 84.19 322 GLN A C 1
ATOM 2421 O O . GLN A 1 322 ? -28.599 -14.888 22.965 1.00 84.19 322 GLN A O 1
ATOM 2426 N N . GLY A 1 323 ? -29.490 -12.838 22.870 1.00 84.56 323 GLY A N 1
ATOM 2427 C CA . GLY A 1 323 ? -28.562 -12.236 23.836 1.00 84.56 323 GLY A CA 1
ATOM 2428 C C . GLY A 1 323 ? -27.187 -11.827 23.283 1.00 84.56 323 GLY A C 1
ATOM 2429 O O . GLY A 1 323 ? -26.363 -11.297 24.033 1.00 84.56 323 GLY A O 1
ATOM 2430 N N . VAL A 1 324 ? -26.943 -12.015 21.984 1.00 90.62 324 VAL A N 1
ATOM 2431 C CA . VAL A 1 324 ? -25.761 -11.513 21.269 1.00 90.62 324 VAL A CA 1
ATOM 2432 C C . VAL A 1 324 ? -26.133 -10.228 20.535 1.00 90.62 324 VAL A C 1
ATOM 2434 O O . VAL A 1 324 ? -27.058 -10.200 19.719 1.00 90.62 324 VAL A O 1
ATOM 2437 N N . LEU A 1 325 ? -25.404 -9.143 20.800 1.00 91.75 325 LEU A N 1
ATOM 2438 C CA . LEU A 1 325 ? -25.487 -7.936 19.987 1.00 91.75 325 LEU A CA 1
ATOM 2439 C C . LEU A 1 325 ? -24.747 -8.186 18.671 1.00 91.75 325 LEU A C 1
ATOM 2441 O O . LEU A 1 325 ? -23.524 -8.295 18.653 1.00 91.75 325 LEU A O 1
ATOM 2445 N N . ASN A 1 326 ? -25.505 -8.260 17.582 1.00 93.31 326 ASN A N 1
ATOM 2446 C CA . ASN A 1 326 ? -24.997 -8.332 16.219 1.00 93.31 326 ASN A CA 1
ATOM 2447 C C . ASN A 1 326 ? -24.963 -6.900 15.671 1.00 93.31 326 ASN A C 1
ATOM 2449 O O . ASN A 1 326 ? -25.991 -6.218 15.690 1.00 93.31 326 ASN A O 1
ATOM 2453 N N . TYR A 1 327 ? -23.815 -6.412 15.208 1.00 93.94 327 TYR A N 1
ATOM 2454 C CA . TYR A 1 327 ? -23.681 -5.039 14.714 1.00 93.94 327 TYR A CA 1
ATOM 2455 C C . TYR A 1 327 ? -22.720 -4.929 13.533 1.00 93.94 327 TYR A C 1
ATOM 2457 O O . TYR A 1 327 ? -21.819 -5.741 13.364 1.00 93.94 327 TYR A O 1
ATOM 2465 N N . GLN A 1 328 ? -22.923 -3.907 12.704 1.00 94.81 328 GLN A N 1
ATOM 2466 C CA . GLN A 1 328 ? -22.066 -3.613 11.559 1.00 94.81 328 GLN A CA 1
ATOM 2467 C C . GLN A 1 328 ? -21.237 -2.362 11.817 1.00 94.81 328 GLN A C 1
ATOM 2469 O O . GLN A 1 328 ? -21.789 -1.297 12.109 1.00 94.81 328 GLN A O 1
ATOM 2474 N N . MET A 1 329 ? -19.924 -2.492 11.647 1.00 94.81 329 MET A N 1
ATOM 2475 C CA . MET A 1 329 ? -18.974 -1.385 11.623 1.00 94.81 329 MET A CA 1
ATOM 2476 C C . MET A 1 329 ? -18.608 -1.071 10.171 1.00 94.81 329 MET A C 1
ATOM 2478 O O . MET A 1 329 ? -18.248 -1.961 9.406 1.00 94.81 329 MET A O 1
ATOM 2482 N N . LEU A 1 330 ? -18.691 0.198 9.786 1.00 96.06 330 LEU A N 1
ATOM 2483 C CA . LEU A 1 330 ? -18.032 0.740 8.607 1.00 96.06 330 LEU A CA 1
ATOM 2484 C C . LEU A 1 330 ? -16.626 1.153 9.034 1.00 96.06 330 LEU A C 1
ATOM 2486 O O . LEU A 1 330 ? -16.444 2.171 9.712 1.00 96.06 330 LEU A O 1
ATOM 2490 N N . GLU A 1 331 ? -15.648 0.352 8.637 1.00 97.31 331 GLU A N 1
ATOM 2491 C CA . GLU A 1 331 ? -14.238 0.690 8.743 1.00 97.31 331 GLU A CA 1
ATOM 2492 C C . GLU A 1 331 ? -13.851 1.556 7.539 1.00 97.31 331 GLU A C 1
ATOM 2494 O O . GLU A 1 331 ? -14.117 1.209 6.386 1.00 97.31 331 GLU A O 1
ATOM 2499 N N . ARG A 1 332 ? -13.234 2.710 7.801 1.00 97.94 332 ARG A N 1
ATOM 2500 C CA . ARG A 1 332 ? -12.775 3.656 6.777 1.00 97.94 332 ARG A CA 1
ATOM 2501 C C . ARG A 1 332 ? -11.309 3.997 7.007 1.00 97.94 332 ARG A C 1
ATOM 2503 O O . ARG A 1 332 ? -10.968 4.543 8.053 1.00 97.94 332 ARG A O 1
ATOM 2510 N N . GLN A 1 333 ? -10.468 3.769 6.000 1.00 98.06 333 GLN A N 1
ATOM 2511 C CA . GLN A 1 333 ? -9.084 4.234 5.962 1.00 98.06 333 GLN A CA 1
ATOM 2512 C C . GLN A 1 333 ? -8.997 5.423 5.006 1.00 98.06 333 GLN A C 1
ATOM 2514 O O . GLN A 1 333 ? -9.303 5.299 3.819 1.00 98.06 333 GLN A O 1
ATOM 2519 N N . THR A 1 334 ? -8.559 6.570 5.519 1.00 97.94 334 THR A N 1
ATOM 2520 C CA . THR A 1 334 ? -8.332 7.804 4.762 1.00 97.94 334 THR A CA 1
ATOM 2521 C C . THR A 1 334 ? -6.839 8.091 4.722 1.00 97.94 334 THR A C 1
ATOM 2523 O O . THR A 1 334 ? -6.235 8.408 5.744 1.00 97.94 334 THR A O 1
ATOM 2526 N N . VAL A 1 335 ? -6.238 7.984 3.537 1.00 97.56 335 VAL A N 1
ATOM 2527 C CA . VAL A 1 335 ? -4.837 8.343 3.300 1.00 97.56 335 VAL A CA 1
ATOM 2528 C C . VAL A 1 335 ? -4.796 9.701 2.606 1.00 97.56 335 VAL A C 1
ATOM 2530 O O . VAL A 1 335 ? -5.246 9.855 1.468 1.00 97.56 335 VAL A O 1
ATOM 2533 N N . THR A 1 336 ? -4.271 10.692 3.315 1.00 97.69 336 THR A N 1
ATOM 2534 C CA . THR A 1 336 ? -4.232 12.099 2.916 1.00 97.69 336 THR A CA 1
ATOM 2535 C C . THR A 1 336 ? -2.838 12.449 2.414 1.00 97.69 336 THR A C 1
ATOM 2537 O O . THR A 1 336 ? -1.878 12.495 3.185 1.00 97.69 336 THR A O 1
ATOM 2540 N N . TYR A 1 337 ? -2.732 12.734 1.119 1.00 97.31 337 TYR A N 1
ATOM 2541 C CA . TYR A 1 337 ? -1.501 13.142 0.449 1.00 97.31 337 TYR A CA 1
ATOM 2542 C C . TYR A 1 337 ? -1.507 14.664 0.286 1.00 97.31 337 TYR A C 1
ATOM 2544 O O . TYR A 1 337 ? -2.218 15.194 -0.569 1.00 97.31 337 TYR A O 1
ATOM 2552 N N . ARG A 1 338 ? -0.713 15.384 1.085 1.00 97.56 338 ARG A N 1
ATOM 2553 C CA . ARG A 1 338 ? -0.473 16.822 0.876 1.00 97.56 338 ARG A CA 1
ATOM 2554 C C . ARG A 1 338 ? 0.763 16.989 0.008 1.00 97.56 338 ARG A C 1
ATOM 2556 O O . ARG A 1 338 ? 1.851 16.571 0.399 1.00 97.56 338 ARG A O 1
ATOM 2563 N N . VAL A 1 339 ? 0.590 17.567 -1.174 1.00 97.56 339 VAL A N 1
ATOM 2564 C CA . VAL A 1 339 ? 1.612 17.630 -2.220 1.00 97.56 339 VAL A CA 1
ATOM 2565 C C . VAL A 1 339 ? 1.934 19.080 -2.539 1.00 97.56 339 VAL A C 1
ATOM 2567 O O . VAL A 1 339 ? 1.098 19.806 -3.075 1.00 97.56 339 VAL A O 1
ATOM 2570 N N . LYS A 1 340 ? 3.174 19.486 -2.264 1.00 96.12 340 LYS A N 1
ATOM 2571 C CA . LYS A 1 340 ? 3.748 20.724 -2.788 1.00 96.12 340 LYS A CA 1
ATOM 2572 C C . LYS A 1 340 ? 4.239 20.477 -4.214 1.00 96.12 340 LYS A C 1
ATOM 2574 O O . LYS A 1 340 ? 5.100 19.620 -4.429 1.00 96.12 340 LYS A O 1
ATOM 2579 N N . ALA A 1 341 ? 3.687 21.222 -5.164 1.00 93.56 341 ALA A N 1
ATOM 2580 C CA . ALA A 1 341 ? 4.018 21.136 -6.580 1.00 93.56 341 ALA A CA 1
ATOM 2581 C C . ALA A 1 341 ? 5.323 21.891 -6.929 1.00 93.56 341 ALA A C 1
ATOM 2583 O O . ALA A 1 341 ? 5.800 22.713 -6.136 1.00 93.56 341 ALA A O 1
ATOM 2584 N N . PRO A 1 342 ? 5.899 21.668 -8.128 1.00 89.31 342 PRO A N 1
ATOM 2585 C CA . PRO A 1 342 ? 7.038 22.441 -8.615 1.00 89.31 342 PRO A CA 1
ATOM 2586 C C . PRO A 1 342 ? 6.663 23.916 -8.789 1.00 89.31 342 PRO A C 1
ATOM 2588 O O . PRO A 1 342 ? 5.570 24.234 -9.244 1.00 89.31 342 PRO A O 1
ATOM 2591 N N . ALA A 1 343 ? 7.579 24.842 -8.506 1.00 89.00 343 ALA A N 1
ATOM 2592 C CA . ALA A 1 343 ? 7.256 26.273 -8.406 1.00 89.00 343 ALA A CA 1
ATOM 2593 C C . ALA A 1 343 ? 6.812 26.984 -9.709 1.00 89.00 343 ALA A C 1
ATOM 2595 O O . ALA A 1 343 ? 6.427 28.148 -9.643 1.00 89.00 343 ALA A O 1
ATOM 2596 N N . LYS A 1 344 ? 6.932 26.346 -10.884 1.00 85.88 344 LYS A N 1
ATOM 2597 C CA . LYS A 1 344 ? 6.702 26.971 -12.207 1.00 85.88 344 LYS A CA 1
ATOM 2598 C C . LYS A 1 344 ? 6.117 26.039 -13.280 1.00 85.88 344 LYS A C 1
ATOM 2600 O O . LYS A 1 344 ? 5.990 26.456 -14.425 1.00 85.88 344 LYS A O 1
ATOM 2605 N N . GLU A 1 345 ? 5.827 24.782 -12.956 1.00 86.69 345 GLU A N 1
ATOM 2606 C CA . GLU A 1 345 ? 5.418 23.777 -13.944 1.00 86.69 345 GLU A CA 1
ATOM 2607 C C . GLU A 1 345 ? 4.319 22.876 -13.372 1.00 86.69 345 GLU A C 1
ATOM 2609 O O . GLU A 1 345 ? 4.442 22.370 -12.253 1.00 86.69 345 GLU A O 1
ATOM 2614 N N . ASP A 1 346 ? 3.252 22.685 -14.149 1.00 91.25 346 ASP A N 1
ATOM 2615 C CA . ASP A 1 346 ? 2.233 21.671 -13.881 1.00 91.25 346 ASP A CA 1
ATOM 2616 C C . ASP A 1 346 ? 2.838 20.269 -14.043 1.00 91.25 346 ASP A C 1
ATOM 2618 O O . ASP A 1 346 ? 3.740 20.046 -14.858 1.00 91.25 346 ASP A O 1
ATOM 2622 N N . ARG A 1 347 ? 2.341 19.290 -13.281 1.00 90.06 347 ARG A N 1
ATOM 2623 C CA . ARG A 1 347 ? 2.841 17.910 -13.357 1.00 90.06 347 ARG A CA 1
ATOM 2624 C C . ARG A 1 347 ? 1.773 16.899 -12.979 1.00 90.06 347 ARG A C 1
ATOM 2626 O O . ARG A 1 347 ? 1.178 16.998 -11.916 1.00 90.06 347 ARG A O 1
ATOM 2633 N N . GLN A 1 348 ? 1.577 15.869 -13.796 1.00 93.25 348 GLN A N 1
ATOM 2634 C CA . GLN A 1 348 ? 0.716 14.758 -13.398 1.00 93.25 348 GLN A CA 1
ATOM 2635 C C . GLN A 1 348 ? 1.472 13.828 -12.440 1.00 93.25 348 GLN A C 1
ATOM 2637 O O . GLN A 1 348 ? 2.482 13.223 -12.810 1.00 93.25 348 GLN A O 1
ATOM 2642 N N . LEU A 1 349 ? 0.975 13.731 -11.211 1.00 95.81 349 LEU A N 1
ATOM 2643 C CA . LEU A 1 349 ? 1.420 12.798 -10.188 1.00 95.81 349 LEU A CA 1
ATOM 2644 C C . LEU A 1 349 ? 0.649 11.482 -10.324 1.00 95.81 349 LEU A C 1
ATOM 2646 O O . LEU A 1 349 ? -0.566 11.471 -10.499 1.00 95.81 349 LEU A O 1
ATOM 2650 N N . LEU A 1 350 ? 1.355 10.369 -10.199 1.00 96.25 350 LEU A N 1
ATOM 2651 C CA . LEU A 1 350 ? 0.808 9.032 -10.046 1.00 96.25 350 LEU A CA 1
ATOM 2652 C C . LEU A 1 350 ? 1.129 8.579 -8.624 1.00 96.25 350 LEU A C 1
ATOM 2654 O O . LEU A 1 350 ? 2.296 8.388 -8.291 1.00 96.25 350 LEU A O 1
ATOM 2658 N N . VAL A 1 351 ? 0.115 8.437 -7.778 1.00 96.50 351 VAL A N 1
ATOM 2659 C CA . VAL A 1 351 ? 0.267 7.917 -6.414 1.00 96.50 351 VAL A CA 1
ATOM 2660 C C . VAL A 1 351 ? 0.025 6.418 -6.430 1.00 96.50 351 VAL A C 1
ATOM 2662 O O . VAL A 1 351 ? -1.042 5.971 -6.851 1.00 96.50 351 VAL A O 1
ATOM 2665 N N . GLU A 1 352 ? 0.993 5.642 -5.951 1.00 95.62 352 GLU A N 1
ATOM 2666 C CA . GLU A 1 352 ? 0.778 4.238 -5.614 1.00 95.62 352 GLU A CA 1
ATOM 2667 C C . GLU A 1 352 ? 0.367 4.091 -4.151 1.00 95.62 352 GLU A C 1
ATOM 2669 O O . GLU A 1 352 ? 0.923 4.724 -3.252 1.00 95.62 352 GLU A O 1
ATOM 2674 N N . THR A 1 353 ? -0.646 3.261 -3.918 1.00 94.44 353 THR A N 1
ATOM 2675 C CA . THR A 1 353 ? -1.245 3.065 -2.598 1.00 94.44 353 THR A CA 1
ATOM 2676 C C . THR A 1 353 ? -1.815 1.657 -2.483 1.00 94.44 353 THR A C 1
ATOM 2678 O O . THR A 1 353 ? -2.329 1.114 -3.465 1.00 94.44 353 THR A O 1
ATOM 2681 N N . ALA A 1 354 ? -1.687 1.040 -1.308 1.00 94.56 354 ALA A N 1
ATOM 2682 C CA . ALA A 1 354 ? -2.105 -0.341 -1.091 1.00 94.56 354 ALA A CA 1
ATOM 2683 C C . ALA A 1 354 ? -3.607 -0.509 -1.360 1.00 94.56 354 ALA A C 1
ATOM 2685 O O . ALA A 1 354 ? -4.430 0.253 -0.849 1.00 94.56 354 ALA A O 1
ATOM 2686 N N . LYS A 1 355 ? -3.958 -1.521 -2.154 1.00 94.75 355 LYS A N 1
ATOM 2687 C CA . LYS A 1 355 ? -5.333 -1.989 -2.305 1.00 94.75 355 LYS A CA 1
ATOM 2688 C C . LYS A 1 355 ? -5.589 -2.975 -1.170 1.00 94.75 355 LYS A C 1
ATOM 2690 O O . LYS A 1 355 ? -4.949 -4.019 -1.130 1.00 94.75 355 LYS A O 1
ATOM 2695 N N . LEU A 1 356 ? -6.480 -2.626 -0.249 1.00 95.25 356 LEU A N 1
ATOM 2696 C CA . LEU A 1 356 ? -6.801 -3.481 0.892 1.00 95.25 356 LEU A CA 1
ATOM 2697 C C . LEU A 1 356 ? -7.795 -4.573 0.459 1.00 95.25 356 LEU A C 1
ATOM 2699 O O . LEU A 1 356 ? -8.802 -4.283 -0.191 1.00 95.25 356 LEU A O 1
ATOM 2703 N N . ASP A 1 357 ? -7.511 -5.831 0.797 1.00 92.94 357 ASP A N 1
ATOM 2704 C CA . ASP A 1 357 ? -8.358 -6.965 0.417 1.00 92.94 357 ASP A CA 1
ATOM 2705 C C . ASP A 1 357 ? -9.686 -6.948 1.185 1.00 92.94 357 ASP A C 1
ATOM 2707 O O . ASP A 1 357 ? -9.706 -6.851 2.407 1.00 92.94 357 ASP A O 1
ATOM 2711 N N . GLY A 1 358 ? -10.802 -7.024 0.452 1.00 91.94 358 GLY A N 1
ATOM 2712 C CA . GLY A 1 358 ? -12.163 -6.852 0.985 1.00 91.94 358 GLY A CA 1
ATOM 2713 C C . GLY A 1 358 ? -12.680 -5.406 0.961 1.00 91.94 358 GLY A C 1
ATOM 2714 O O . GLY A 1 358 ? -13.893 -5.192 0.966 1.00 91.94 358 GLY A O 1
ATOM 2715 N N . TRP A 1 359 ? -11.793 -4.414 0.831 1.00 96.62 359 TRP A N 1
ATOM 2716 C CA . TRP A 1 359 ? -12.155 -2.999 0.894 1.00 96.62 359 TRP A CA 1
ATOM 2717 C C . TRP A 1 359 ? -12.465 -2.413 -0.488 1.00 96.62 359 TRP A C 1
ATOM 2719 O O . TRP A 1 359 ? -11.846 -2.727 -1.510 1.00 96.62 359 TRP A O 1
ATOM 2729 N N . LYS A 1 360 ? -13.410 -1.474 -0.513 1.00 94.75 360 LYS A N 1
ATOM 2730 C CA . LYS A 1 360 ? -13.815 -0.714 -1.694 1.00 94.75 360 LYS A CA 1
ATOM 2731 C C . LYS A 1 360 ? -13.173 0.671 -1.686 1.00 94.75 360 LYS A C 1
ATOM 2733 O O . LYS A 1 360 ? -13.308 1.418 -0.723 1.00 94.75 360 LYS A O 1
ATOM 2738 N N . LEU A 1 361 ? -12.548 1.058 -2.796 1.00 95.31 361 LEU A N 1
ATOM 2739 C CA . LEU A 1 361 ? -12.114 2.437 -3.019 1.00 95.31 361 LEU A CA 1
ATOM 2740 C C . LEU A 1 361 ? -13.339 3.341 -3.259 1.00 95.31 361 LEU A C 1
ATOM 2742 O O . LEU A 1 361 ? -14.121 3.089 -4.178 1.00 95.31 361 LEU A O 1
ATOM 2746 N N . VAL A 1 362 ? -13.510 4.379 -2.436 1.00 95.00 362 VAL A N 1
ATOM 2747 C CA . VAL A 1 362 ? -14.638 5.335 -2.507 1.00 95.00 362 VAL A CA 1
ATOM 2748 C C . VAL A 1 362 ? -14.194 6.766 -2.827 1.00 95.00 362 VAL A C 1
ATOM 2750 O O . VAL A 1 362 ? -14.982 7.538 -3.370 1.00 95.00 362 VAL A O 1
ATOM 2753 N N . LYS A 1 363 ? -12.928 7.120 -2.561 1.00 94.00 363 LYS A N 1
ATOM 2754 C CA . LYS A 1 363 ? -12.278 8.336 -3.082 1.00 94.00 363 LYS A CA 1
ATOM 2755 C C . LYS A 1 363 ? -10.867 8.016 -3.599 1.00 94.00 363 LYS A C 1
ATOM 2757 O O . LYS A 1 363 ? -10.176 7.232 -2.949 1.00 94.00 363 LYS A O 1
ATOM 2762 N N .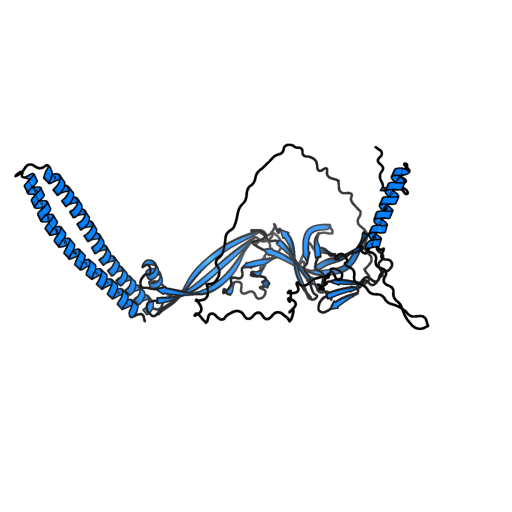 PRO A 1 364 ? -10.407 8.659 -4.688 1.00 91.81 364 PRO A N 1
ATOM 2763 C CA . PRO A 1 364 ? -11.182 9.519 -5.585 1.00 91.81 364 PRO A CA 1
ATOM 2764 C C . PRO A 1 364 ? -12.098 8.699 -6.508 1.00 91.81 364 PRO A C 1
ATOM 2766 O O . PRO A 1 364 ? -11.776 7.574 -6.879 1.00 91.81 364 PRO A O 1
ATOM 2769 N N . VAL A 1 365 ? -13.219 9.282 -6.942 1.00 83.06 365 VAL A N 1
ATOM 2770 C CA . VAL A 1 365 ? -14.111 8.677 -7.952 1.00 83.06 365 VAL A CA 1
ATOM 2771 C C . VAL A 1 365 ? -13.600 9.029 -9.358 1.00 83.06 365 VAL A C 1
ATOM 2773 O O . VAL A 1 365 ? -14.234 9.769 -10.106 1.00 83.06 365 VAL A O 1
ATOM 2776 N N . ALA A 1 366 ? -12.396 8.560 -9.694 1.00 72.69 366 ALA A N 1
ATOM 2777 C CA . ALA A 1 366 ? -11.734 8.849 -10.968 1.00 72.69 366 ALA A CA 1
ATOM 2778 C C . ALA A 1 366 ? -11.783 7.642 -11.921 1.00 72.69 366 ALA A C 1
ATOM 2780 O O . ALA A 1 366 ? -11.512 6.512 -11.527 1.00 72.69 366 ALA A O 1
ATOM 2781 N N . GLN A 1 367 ? -12.084 7.889 -13.199 1.00 60.34 367 GLN A N 1
ATOM 2782 C CA . GLN A 1 367 ? -12.234 6.831 -14.214 1.00 60.34 367 GLN A CA 1
ATOM 2783 C C . GLN A 1 367 ? -10.900 6.179 -14.628 1.00 60.34 367 GLN A C 1
ATOM 2785 O O . GLN A 1 367 ? -10.890 5.051 -15.107 1.00 60.34 367 GLN A O 1
ATOM 2790 N N . ASN A 1 368 ? -9.772 6.865 -14.410 1.00 80.19 368 ASN A N 1
ATOM 2791 C CA . ASN A 1 368 ? -8.440 6.467 -14.886 1.00 80.19 368 ASN A CA 1
ATOM 2792 C C . ASN A 1 368 ? -7.549 5.864 -13.779 1.00 80.19 368 ASN A C 1
ATOM 2794 O O . ASN A 1 368 ? -6.332 6.052 -13.791 1.00 80.19 368 ASN A O 1
ATOM 2798 N N . ILE A 1 369 ? -8.137 5.185 -12.789 1.00 87.38 369 ILE A N 1
ATOM 2799 C CA . ILE A 1 369 ? -7.383 4.543 -11.702 1.00 87.38 369 ILE A CA 1
ATOM 2800 C C . ILE A 1 369 ? -6.849 3.193 -12.182 1.00 87.38 369 ILE A C 1
ATOM 2802 O O . ILE A 1 369 ? -7.610 2.255 -12.421 1.00 87.38 369 ILE A O 1
ATOM 2806 N N . GLY A 1 370 ? -5.527 3.088 -12.299 1.00 86.31 370 GLY A N 1
ATOM 2807 C CA . GLY A 1 370 ? -4.863 1.828 -12.606 1.00 86.31 370 GLY A CA 1
ATOM 2808 C C . GLY A 1 370 ? -4.872 0.880 -11.407 1.00 86.31 370 GLY A C 1
ATOM 2809 O O . GLY A 1 370 ? -4.840 1.316 -10.255 1.00 86.31 370 GLY A O 1
ATOM 2810 N N . GLN A 1 371 ? -4.851 -0.422 -11.678 1.00 87.69 371 GLN A N 1
ATOM 2811 C CA . GLN A 1 371 ? -4.508 -1.445 -10.691 1.00 87.69 371 GLN A CA 1
ATOM 2812 C C . GLN A 1 371 ? -3.229 -2.151 -11.140 1.00 87.69 371 GLN A C 1
ATOM 2814 O O . GLN A 1 371 ? -3.063 -2.470 -12.316 1.00 87.69 371 GLN A O 1
ATOM 2819 N N . ILE A 1 372 ? -2.327 -2.352 -10.189 1.00 85.94 372 ILE A N 1
ATOM 2820 C CA . ILE A 1 372 ? -1.075 -3.102 -10.313 1.00 85.94 372 ILE A CA 1
ATOM 2821 C C . ILE A 1 372 ? -0.980 -4.044 -9.102 1.00 85.94 372 ILE A C 1
ATOM 2823 O O . ILE A 1 372 ? -1.824 -3.976 -8.211 1.00 85.94 372 ILE A O 1
ATOM 2827 N N . GLU A 1 373 ? 0.015 -4.926 -9.067 1.00 84.94 373 GLU A N 1
ATOM 2828 C CA . GLU A 1 373 ? 0.245 -5.927 -8.008 1.00 84.94 373 GLU A CA 1
ATOM 2829 C C . GLU A 1 373 ? -0.011 -5.378 -6.582 1.00 84.94 373 GLU A C 1
ATOM 2831 O O . GLU A 1 373 ? 0.791 -4.623 -6.038 1.00 84.94 373 GLU A O 1
ATOM 2836 N N . GLY A 1 374 ? -1.168 -5.714 -5.992 1.00 89.31 374 GLY A N 1
ATOM 2837 C CA . GLY A 1 374 ? -1.570 -5.286 -4.641 1.00 89.31 374 GLY A CA 1
ATOM 2838 C C . GLY A 1 374 ? -1.831 -3.782 -4.433 1.00 89.31 374 GLY A C 1
ATOM 2839 O O . GLY A 1 374 ? -2.000 -3.356 -3.290 1.00 89.31 374 GLY A O 1
ATOM 2840 N N . LYS A 1 375 ? -1.866 -2.949 -5.485 1.00 94.44 375 LYS A N 1
ATOM 2841 C CA . LYS A 1 375 ? -1.988 -1.482 -5.356 1.00 94.44 375 LYS A CA 1
ATOM 2842 C C . LYS A 1 375 ? -2.941 -0.840 -6.364 1.00 94.44 375 LYS A C 1
ATOM 2844 O O . LYS A 1 375 ? -3.059 -1.269 -7.513 1.00 94.44 375 LYS A O 1
ATOM 2849 N N . TYR A 1 376 ? -3.534 0.280 -5.959 1.00 94.50 376 TYR A N 1
ATOM 2850 C CA . TYR A 1 376 ? -4.066 1.274 -6.890 1.00 94.50 376 TYR A CA 1
ATOM 2851 C C . TYR A 1 376 ? -2.944 2.227 -7.323 1.00 94.50 376 TYR A C 1
ATOM 2853 O O . TYR A 1 376 ? -2.120 2.636 -6.503 1.00 94.50 376 TYR A O 1
ATOM 2861 N N . ARG A 1 377 ? -2.935 2.618 -8.603 1.00 94.31 377 ARG A N 1
ATOM 2862 C CA . ARG A 1 377 ? -2.101 3.700 -9.146 1.00 94.31 377 ARG A CA 1
ATOM 2863 C C . ARG A 1 377 ? -3.021 4.825 -9.620 1.00 94.31 377 ARG A C 1
ATOM 2865 O O . ARG A 1 377 ? -3.690 4.702 -10.646 1.00 94.31 377 ARG A O 1
ATOM 2872 N N . ILE A 1 378 ? -3.082 5.897 -8.839 1.00 95.00 378 ILE A N 1
ATOM 2873 C CA . ILE A 1 378 ? -4.101 6.948 -8.933 1.00 95.00 378 ILE A CA 1
ATOM 2874 C C . ILE A 1 378 ? -3.480 8.223 -9.528 1.00 95.00 378 ILE A C 1
ATOM 2876 O O . ILE A 1 378 ? -2.492 8.714 -8.975 1.00 95.00 378 ILE A O 1
ATOM 2880 N N . PRO A 1 379 ? -4.020 8.773 -10.633 1.00 94.69 379 PRO A N 1
ATOM 2881 C CA . PRO A 1 379 ? -3.554 10.037 -11.189 1.00 94.69 379 PRO A CA 1
ATOM 2882 C C . PRO A 1 379 ? -4.143 11.247 -10.449 1.00 94.69 379 PRO A C 1
ATOM 2884 O O . PRO A 1 379 ? -5.353 11.332 -10.242 1.00 94.69 379 PRO A O 1
ATOM 2887 N N . PHE A 1 380 ? -3.283 12.213 -10.129 1.00 94.44 380 PHE A N 1
ATOM 2888 C CA . PHE A 1 380 ? -3.631 13.539 -9.619 1.00 94.44 380 PHE A CA 1
ATOM 2889 C C . PHE A 1 380 ? -2.855 14.604 -10.402 1.00 94.44 380 PHE A C 1
ATOM 2891 O O . PHE A 1 380 ? -1.652 14.460 -10.618 1.00 94.44 380 PHE A O 1
ATOM 2898 N N . ASP A 1 381 ? -3.509 15.686 -10.818 1.00 93.81 381 ASP A N 1
ATOM 2899 C CA . ASP A 1 381 ? -2.854 16.751 -11.583 1.00 93.81 381 ASP A CA 1
ATOM 2900 C C . ASP A 1 381 ? -2.374 17.880 -10.654 1.00 93.81 381 ASP A C 1
ATOM 2902 O O . ASP A 1 381 ? -3.155 18.511 -9.939 1.00 93.81 381 ASP A O 1
ATOM 2906 N N . LEU A 1 382 ? -1.060 18.123 -10.633 1.00 93.56 382 LEU A N 1
ATOM 2907 C CA . LEU A 1 382 ? -0.434 19.162 -9.819 1.00 93.56 382 LEU A CA 1
ATOM 2908 C C . LEU A 1 382 ? -0.377 20.485 -10.581 1.00 93.56 382 LEU A C 1
ATOM 2910 O O . LEU A 1 382 ? 0.171 20.526 -11.683 1.00 93.56 382 LEU A O 1
ATOM 2914 N N . LYS A 1 383 ? -0.879 21.559 -9.963 1.00 94.19 383 LYS A N 1
ATOM 2915 C CA . LYS A 1 383 ? -0.745 22.935 -10.447 1.00 94.19 383 LYS A CA 1
ATOM 2916 C C . LYS A 1 383 ? 0.532 23.603 -9.952 1.00 94.19 383 LYS A C 1
ATOM 2918 O O . LYS A 1 383 ? 0.863 23.519 -8.769 1.00 94.19 383 LYS A O 1
ATOM 2923 N N . GLY A 1 384 ? 1.264 24.234 -10.868 1.00 92.56 384 GLY A N 1
ATOM 2924 C CA . GLY A 1 384 ? 2.561 24.846 -10.588 1.00 92.56 384 GLY A CA 1
ATOM 2925 C C . GLY A 1 384 ? 2.493 25.910 -9.484 1.00 92.56 384 GLY A C 1
ATOM 2926 O O . GLY A 1 384 ? 1.670 26.816 -9.528 1.00 92.56 384 GLY A O 1
ATOM 2927 N N . GLY A 1 385 ? 3.376 25.807 -8.490 1.00 91.19 385 GLY A N 1
ATOM 2928 C CA . GLY A 1 385 ? 3.454 26.717 -7.341 1.00 91.19 385 GLY A CA 1
ATOM 2929 C C . GLY A 1 385 ? 2.497 26.407 -6.185 1.00 91.19 385 GLY A C 1
ATOM 2930 O O . GLY A 1 385 ? 2.722 26.897 -5.078 1.00 91.19 385 GLY A O 1
ATOM 2931 N N . GLU A 1 386 ? 1.479 25.573 -6.393 1.00 93.81 386 GLU A N 1
ATOM 2932 C CA . GLU A 1 386 ? 0.460 25.284 -5.382 1.00 93.81 386 GLU A CA 1
ATOM 2933 C C . GLU A 1 386 ? 0.874 24.185 -4.386 1.00 93.81 386 GLU A C 1
ATOM 2935 O O . GLU A 1 386 ? 1.824 23.419 -4.580 1.00 93.81 386 GLU A O 1
ATOM 2940 N N . THR A 1 387 ? 0.128 24.090 -3.282 1.00 96.06 387 THR A N 1
ATOM 2941 C CA . THR A 1 387 ? 0.132 22.920 -2.396 1.00 96.06 387 THR A CA 1
ATOM 2942 C C . THR A 1 387 ? -1.283 22.368 -2.329 1.00 96.06 387 THR A C 1
ATOM 2944 O O . THR A 1 387 ? -2.167 22.996 -1.754 1.00 96.06 387 THR A O 1
ATOM 2947 N N . GLN A 1 388 ? -1.495 21.203 -2.936 1.00 95.62 388 GLN A N 1
ATOM 2948 C CA . GLN A 1 388 ? -2.802 20.551 -3.027 1.00 95.62 388 GLN A CA 1
ATOM 2949 C C . GLN A 1 388 ? -2.902 19.384 -2.039 1.00 95.62 388 GLN A C 1
ATOM 2951 O O . GLN A 1 388 ? -1.891 18.843 -1.590 1.00 95.62 388 GLN A O 1
ATOM 2956 N N . THR A 1 389 ? -4.127 18.993 -1.688 1.00 96.94 389 THR A N 1
ATOM 2957 C CA . THR A 1 389 ? -4.402 17.846 -0.812 1.00 96.94 389 THR A CA 1
ATOM 2958 C C . THR A 1 389 ? -5.307 16.860 -1.534 1.00 96.94 389 THR A C 1
ATOM 2960 O O . THR A 1 389 ? -6.358 17.248 -2.037 1.00 96.94 389 THR A O 1
ATOM 2963 N N . PHE A 1 390 ? -4.906 15.591 -1.561 1.00 95.94 390 PHE A N 1
ATOM 2964 C CA . PHE A 1 390 ? -5.647 14.510 -2.202 1.00 95.94 390 PHE A CA 1
ATOM 2965 C C . PHE A 1 390 ? -5.972 13.415 -1.186 1.00 95.94 390 PHE A C 1
ATOM 2967 O O . PHE A 1 390 ? -5.094 12.963 -0.450 1.00 95.94 390 PHE A O 1
ATOM 2974 N N . GLU A 1 391 ? -7.227 12.976 -1.159 1.00 96.19 391 GLU A N 1
ATOM 2975 C CA . GLU A 1 391 ? -7.696 11.895 -0.291 1.00 96.19 391 GLU A CA 1
ATOM 2976 C C . GLU A 1 391 ? -7.859 10.600 -1.092 1.00 96.19 391 GLU A C 1
ATOM 2978 O O . GLU A 1 391 ? -8.609 10.548 -2.072 1.00 96.19 391 GLU A O 1
ATOM 2983 N N . VAL A 1 392 ? -7.207 9.536 -0.631 1.00 96.94 392 VAL A N 1
ATOM 2984 C CA . VAL A 1 392 ? -7.521 8.158 -1.012 1.00 96.94 392 VAL A CA 1
ATOM 2985 C C . VAL A 1 392 ? -8.303 7.551 0.143 1.00 96.94 392 VAL A C 1
ATOM 2987 O O . VAL A 1 392 ? -7.757 7.386 1.232 1.00 96.94 392 VAL A O 1
ATOM 2990 N N . VAL A 1 393 ? -9.575 7.223 -0.078 1.00 97.56 393 VAL A N 1
ATOM 2991 C CA . VAL A 1 393 ? -10.434 6.626 0.953 1.00 97.56 393 VAL A CA 1
ATOM 2992 C C . VAL A 1 393 ? -10.874 5.244 0.510 1.00 97.56 393 VAL A C 1
ATOM 2994 O O . VAL A 1 393 ? -11.483 5.092 -0.552 1.00 97.56 393 VAL A O 1
ATOM 2997 N N . GLN A 1 394 ? -10.568 4.254 1.342 1.00 97.75 394 GLN A N 1
ATOM 2998 C CA . GLN A 1 394 ? -11.044 2.881 1.224 1.00 97.75 394 GLN A CA 1
ATOM 2999 C C . GLN A 1 394 ? -11.997 2.579 2.384 1.00 97.75 394 GLN A C 1
ATOM 3001 O O . GLN A 1 394 ? -11.793 3.062 3.499 1.00 97.75 394 GLN A O 1
ATOM 3006 N N . GLU A 1 395 ? -13.026 1.779 2.118 1.00 97.62 395 GLU A N 1
ATOM 3007 C CA . GLU A 1 395 ? -14.060 1.399 3.085 1.00 97.62 395 GLU A CA 1
ATOM 3008 C C . GLU A 1 395 ? -14.386 -0.095 3.021 1.00 97.62 395 GLU A C 1
ATOM 3010 O O . GLU A 1 395 ? -14.500 -0.657 1.928 1.00 97.62 395 GLU A O 1
ATOM 3015 N N . GLN A 1 396 ? -14.624 -0.715 4.175 1.00 97.38 396 GLN A N 1
ATOM 3016 C CA . GLN A 1 396 ? -15.254 -2.030 4.289 1.00 97.38 396 GLN A CA 1
ATOM 3017 C C . GLN A 1 396 ? -16.348 -1.989 5.366 1.00 97.38 396 GLN A C 1
ATOM 3019 O O . GLN A 1 396 ? -16.212 -1.307 6.378 1.00 97.38 396 GLN A O 1
ATOM 3024 N N . VAL A 1 397 ? -17.441 -2.727 5.153 1.00 96.31 397 VAL A N 1
ATOM 3025 C CA . VAL A 1 397 ? -18.410 -3.030 6.216 1.00 96.31 397 VAL A CA 1
ATOM 3026 C C . VAL A 1 397 ? -18.066 -4.398 6.793 1.00 96.31 397 VAL A C 1
ATOM 3028 O O . VAL A 1 397 ? -17.892 -5.356 6.039 1.00 96.31 397 VAL A O 1
ATOM 3031 N N . VAL A 1 398 ? -17.958 -4.471 8.116 1.00 95.50 398 VAL A N 1
ATOM 3032 C CA . VAL A 1 398 ? -17.615 -5.673 8.877 1.00 95.50 398 VAL A CA 1
ATOM 3033 C C . VAL A 1 398 ? -18.730 -5.952 9.879 1.00 95.50 398 VAL A C 1
ATOM 3035 O O . VAL A 1 398 ? -19.072 -5.100 10.701 1.00 95.50 398 VAL A O 1
ATOM 3038 N N . ASP A 1 399 ? -19.309 -7.146 9.795 1.00 94.25 399 ASP A N 1
ATOM 3039 C CA . ASP A 1 399 ? -20.229 -7.684 10.794 1.00 94.25 399 ASP A CA 1
ATOM 3040 C C . ASP A 1 399 ? -19.439 -8.160 12.029 1.00 94.25 399 ASP A C 1
ATOM 3042 O O . ASP A 1 399 ? -18.417 -8.837 11.904 1.00 94.25 399 ASP A O 1
ATOM 3046 N N . GLN A 1 400 ? -19.900 -7.787 13.223 1.00 93.62 400 GLN A N 1
ATOM 3047 C CA . GLN A 1 400 ? -19.301 -8.133 14.512 1.00 93.62 400 GLN A CA 1
ATOM 3048 C C . GLN A 1 400 ? -20.373 -8.630 15.496 1.00 93.62 400 GLN A C 1
ATOM 3050 O O . GLN A 1 400 ? -21.519 -8.174 15.491 1.00 93.62 400 GLN A O 1
ATOM 3055 N N . GLU A 1 401 ? -19.969 -9.541 16.380 1.00 93.12 401 GLU A N 1
ATOM 3056 C CA . GLU A 1 401 ? -20.806 -10.141 17.423 1.00 93.12 401 GLU A CA 1
ATOM 3057 C C . GLU A 1 401 ? -20.256 -9.816 18.819 1.00 93.12 401 GLU A C 1
ATOM 3059 O O . GLU A 1 401 ? -19.042 -9.771 19.031 1.00 93.12 401 GLU A O 1
ATOM 3064 N N . LEU A 1 402 ? -21.147 -9.600 19.790 1.00 90.62 402 LEU A N 1
ATOM 3065 C CA . LEU A 1 402 ? -20.784 -9.307 21.178 1.00 90.62 402 LEU A CA 1
ATOM 3066 C C . LEU A 1 402 ? -21.781 -9.932 22.164 1.00 90.62 402 LEU A C 1
ATOM 3068 O O . LEU A 1 402 ? -22.951 -9.548 22.215 1.00 90.62 402 LEU A O 1
ATOM 3072 N N . ALA A 1 403 ? -21.315 -10.897 22.959 1.00 89.38 403 ALA A N 1
ATOM 3073 C CA . ALA A 1 403 ? -22.127 -11.596 23.954 1.00 89.38 403 ALA A CA 1
ATOM 3074 C C . ALA A 1 403 ? -22.393 -10.705 25.181 1.00 89.38 403 ALA A C 1
ATOM 3076 O O . ALA A 1 403 ? -21.484 -10.380 25.948 1.00 89.38 403 ALA A O 1
ATOM 3077 N N . LEU A 1 404 ? -23.652 -10.318 25.396 1.00 86.88 404 LEU A N 1
ATOM 3078 C CA . LEU A 1 404 ? -24.020 -9.299 26.391 1.00 86.88 404 LEU A CA 1
ATOM 3079 C C . LEU A 1 404 ? -23.982 -9.787 27.851 1.00 86.88 404 LEU A C 1
ATOM 3081 O O . LEU A 1 404 ? -24.198 -8.993 28.764 1.00 86.88 404 LEU A O 1
ATOM 3085 N N . THR A 1 405 ? -23.712 -11.074 28.084 1.00 79.00 405 THR A N 1
ATOM 3086 C CA . THR A 1 405 ? -23.647 -11.686 29.421 1.00 79.00 405 THR A CA 1
ATOM 3087 C C . THR A 1 405 ? -22.440 -11.231 30.235 1.00 79.00 405 THR A C 1
ATOM 3089 O O . THR A 1 405 ? -22.578 -11.018 31.434 1.00 79.00 405 THR A O 1
ATOM 3092 N N . ASP A 1 406 ? -21.285 -11.072 29.583 1.00 73.44 406 ASP A N 1
ATOM 3093 C CA . ASP A 1 406 ? -19.974 -10.839 30.219 1.00 73.44 406 ASP A CA 1
ATOM 3094 C C . ASP A 1 406 ? -19.206 -9.685 29.537 1.00 73.44 406 ASP A C 1
ATOM 3096 O O . ASP A 1 406 ? -17.982 -9.627 29.516 1.00 73.44 406 ASP A O 1
ATOM 3100 N N . THR A 1 407 ? -19.944 -8.765 28.904 1.00 83.12 407 THR A N 1
ATOM 3101 C CA . THR A 1 407 ? -19.377 -7.567 28.266 1.00 83.12 407 THR A CA 1
ATOM 3102 C C . THR A 1 407 ? -19.276 -6.416 29.267 1.00 83.12 407 THR A C 1
ATOM 3104 O O . THR A 1 407 ? -20.237 -6.130 29.988 1.00 83.12 407 THR A O 1
ATOM 3107 N N . ASP A 1 408 ? -18.149 -5.697 29.234 1.00 85.50 408 ASP A N 1
ATOM 3108 C CA . ASP A 1 408 ? -17.919 -4.474 30.004 1.00 85.50 408 ASP A CA 1
ATOM 3109 C C . ASP A 1 408 ? -19.042 -3.440 29.852 1.00 85.50 408 ASP A C 1
ATOM 3111 O O . ASP A 1 408 ? -19.410 -3.025 28.749 1.00 85.50 408 ASP A O 1
ATOM 3115 N N . GLU A 1 409 ? -19.521 -2.948 30.992 1.00 85.44 409 GLU A N 1
ATOM 3116 C CA . GLU A 1 409 ? -20.601 -1.962 31.074 1.00 85.44 409 GLU A CA 1
ATOM 3117 C C . GLU A 1 409 ? -20.318 -0.709 30.232 1.00 85.44 409 GLU A C 1
ATOM 3119 O O . GLU A 1 409 ? -21.216 -0.219 29.556 1.00 85.44 409 GLU A O 1
ATOM 3124 N N . GLU A 1 410 ? -19.075 -0.214 30.201 1.00 88.38 410 GLU A N 1
ATOM 3125 C CA . GLU A 1 410 ? -18.697 0.965 29.406 1.00 88.38 410 GLU A CA 1
ATOM 3126 C C . GLU A 1 410 ? -18.926 0.754 27.899 1.00 88.38 410 GLU A C 1
ATOM 3128 O O . GLU A 1 410 ? -19.397 1.658 27.201 1.00 88.38 410 GLU A O 1
ATOM 3133 N N . ARG A 1 411 ? -18.673 -0.465 27.405 1.00 89.25 411 ARG A N 1
ATOM 3134 C CA . ARG A 1 411 ? -18.902 -0.852 26.008 1.00 89.25 411 ARG A CA 1
ATOM 3135 C C . ARG A 1 411 ? -20.399 -0.971 25.710 1.00 89.25 411 ARG A C 1
ATOM 3137 O O . ARG A 1 411 ? -20.849 -0.508 24.665 1.00 89.25 411 ARG A O 1
ATOM 3144 N N . ILE A 1 412 ? -21.196 -1.489 26.648 1.00 90.50 412 ILE A N 1
ATOM 3145 C CA . ILE A 1 412 ? -22.667 -1.504 26.534 1.00 90.50 412 ILE A CA 1
ATOM 3146 C C . ILE A 1 412 ? -23.229 -0.070 26.587 1.00 90.50 412 ILE A C 1
ATOM 3148 O O . ILE A 1 412 ? -24.125 0.263 25.816 1.00 90.50 412 ILE A O 1
ATOM 3152 N N . VAL A 1 413 ? -22.668 0.812 27.422 1.00 91.25 413 VAL A N 1
ATOM 3153 C CA . VAL A 1 413 ? -23.032 2.238 27.535 1.00 91.25 413 VAL A CA 1
ATOM 3154 C C . VAL A 1 413 ? -22.726 3.017 26.252 1.00 91.25 413 VAL A C 1
ATOM 3156 O O . VAL A 1 413 ? -23.494 3.916 25.903 1.00 91.25 413 VAL A O 1
ATOM 3159 N N . PHE A 1 414 ? -21.649 2.687 25.534 1.00 91.06 414 PHE A N 1
ATOM 3160 C CA . PHE A 1 414 ? -21.381 3.227 24.196 1.00 91.06 414 PHE A CA 1
ATOM 3161 C C . PHE A 1 414 ? -22.513 2.858 23.223 1.00 91.06 414 PHE A C 1
ATOM 3163 O O . PHE A 1 414 ? -23.160 3.745 22.662 1.00 91.06 414 PHE A O 1
ATOM 3170 N N . PHE A 1 415 ? -22.834 1.567 23.102 1.00 91.50 415 PHE A N 1
ATOM 3171 C CA . PHE A 1 415 ? -23.894 1.086 22.212 1.00 91.50 415 PHE A CA 1
ATOM 3172 C C . PHE A 1 415 ? -25.302 1.573 22.610 1.00 91.50 415 PHE A C 1
ATOM 3174 O O . PHE A 1 415 ? -26.105 1.912 21.744 1.00 91.50 415 PHE A O 1
ATOM 3181 N N . ALA A 1 416 ? -25.605 1.693 23.905 1.00 91.12 416 ALA A N 1
ATOM 3182 C CA . ALA A 1 416 ? -26.886 2.210 24.398 1.00 91.12 416 ALA A CA 1
ATOM 3183 C C . ALA A 1 416 ? -27.120 3.697 24.057 1.00 91.12 416 ALA A C 1
ATOM 3185 O O . ALA A 1 416 ? -28.265 4.155 24.042 1.00 91.12 416 ALA A O 1
ATOM 3186 N N . LYS A 1 417 ? -26.048 4.453 23.778 1.00 92.00 417 LYS A N 1
ATOM 3187 C CA . LYS A 1 417 ? -26.085 5.866 23.358 1.00 92.00 417 LYS A CA 1
ATOM 3188 C C . LYS A 1 417 ? -26.071 6.053 21.836 1.00 92.00 417 LYS A C 1
ATOM 3190 O O . LYS A 1 417 ? -26.337 7.165 21.376 1.00 92.00 417 LYS A O 1
ATOM 3195 N N . ALA A 1 418 ? -25.776 5.005 21.067 1.00 91.38 418 ALA A N 1
ATOM 3196 C CA . ALA A 1 418 ? -25.708 5.064 19.611 1.00 91.38 418 ALA A CA 1
ATOM 3197 C C . ALA A 1 418 ? -27.070 5.416 18.988 1.00 91.38 418 ALA A C 1
ATOM 3199 O O . ALA A 1 418 ? -28.114 4.857 19.345 1.00 91.38 418 ALA A O 1
ATOM 3200 N N . LYS A 1 419 ? -27.077 6.348 18.034 1.00 89.75 419 LYS A N 1
ATOM 3201 C CA . LYS A 1 419 ? -28.302 6.789 17.340 1.00 89.75 419 LYS A CA 1
ATOM 3202 C C . LYS A 1 419 ? -28.687 5.858 16.191 1.00 89.75 419 LYS A C 1
ATOM 3204 O O . LYS A 1 419 ? -29.843 5.835 15.785 1.00 89.75 419 LYS A O 1
ATOM 3209 N N . 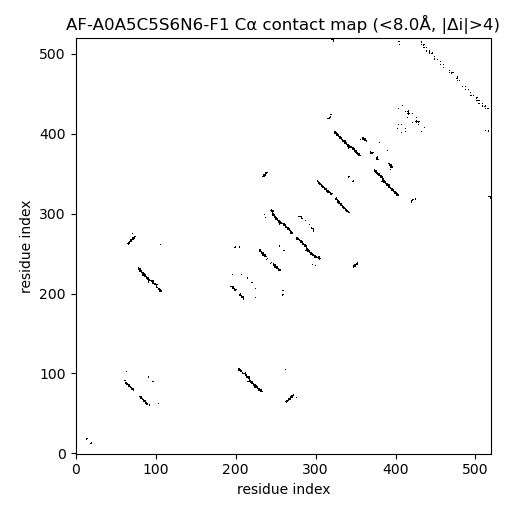GLU A 1 420 ? -27.715 5.078 15.741 1.00 90.88 420 GLU A N 1
ATOM 3210 C CA . GLU A 1 420 ? -27.716 4.135 14.626 1.00 90.88 420 GLU A CA 1
ATOM 3211 C C . GLU A 1 420 ? -28.416 2.810 14.987 1.00 90.88 420 GLU A C 1
ATOM 3213 O O . GLU A 1 420 ? -28.749 2.008 14.117 1.00 90.88 420 GLU A O 1
ATOM 3218 N N . PHE A 1 421 ? -28.661 2.583 16.281 1.00 91.38 421 PHE A N 1
ATOM 3219 C CA . PHE A 1 421 ? -29.489 1.493 16.795 1.00 91.38 421 PHE A CA 1
ATOM 3220 C C . PHE A 1 421 ? -30.948 1.934 16.949 1.00 91.38 421 PHE A C 1
ATOM 3222 O O . PHE A 1 421 ? -31.246 3.104 17.215 1.00 91.38 421 PHE A O 1
ATOM 3229 N N . ASP A 1 422 ? -31.874 0.986 16.807 1.00 89.62 422 ASP A N 1
ATOM 3230 C CA . ASP A 1 422 ? -33.293 1.252 17.017 1.00 89.62 422 ASP A CA 1
ATOM 3231 C C . ASP A 1 422 ? -33.620 1.459 18.509 1.00 89.62 422 ASP A C 1
ATOM 3233 O O . ASP A 1 422 ? -32.826 1.162 19.409 1.00 89.62 422 ASP A O 1
ATOM 3237 N N . GLN A 1 423 ? -34.804 2.011 18.785 1.00 90.69 423 GLN A N 1
ATOM 3238 C CA . GLN A 1 423 ? -35.189 2.336 20.157 1.00 90.69 423 GLN A CA 1
ATOM 3239 C C . GLN A 1 423 ? -35.306 1.075 21.030 1.00 90.69 423 GLN A C 1
ATOM 3241 O O . GLN A 1 423 ? -34.840 1.089 22.166 1.00 90.69 423 GLN A O 1
ATOM 3246 N N . LYS A 1 424 ? -35.816 -0.038 20.476 1.00 91.06 424 LYS A N 1
ATOM 3247 C CA . LYS A 1 424 ? -35.915 -1.334 21.168 1.00 91.06 424 LYS A CA 1
ATOM 3248 C C . LYS A 1 424 ? -34.540 -1.834 21.623 1.00 91.06 424 LYS A C 1
ATOM 3250 O O . LYS A 1 424 ? -34.392 -2.248 22.771 1.00 91.06 424 LYS A O 1
ATOM 3255 N N . THR A 1 425 ? -33.534 -1.774 20.749 1.00 91.88 425 THR A N 1
ATOM 3256 C CA . THR A 1 425 ? -32.159 -2.188 21.060 1.00 91.88 425 THR A CA 1
ATOM 3257 C C . THR A 1 425 ? -31.538 -1.283 22.120 1.00 91.88 425 THR A C 1
ATOM 3259 O O . THR A 1 425 ? -30.979 -1.791 23.092 1.00 91.88 425 THR A O 1
ATOM 3262 N N . ARG A 1 426 ? -31.685 0.047 22.010 1.00 93.38 426 ARG A N 1
ATOM 3263 C CA . ARG A 1 426 ? -31.208 0.971 23.056 1.00 93.38 426 ARG A CA 1
ATOM 3264 C C . ARG A 1 426 ? -31.853 0.702 24.412 1.00 93.38 426 ARG A C 1
ATOM 3266 O O . ARG A 1 426 ? -31.145 0.668 25.416 1.00 93.38 426 ARG A O 1
ATOM 3273 N N . ASP A 1 427 ? -33.166 0.504 24.464 1.00 93.19 427 ASP A N 1
ATOM 3274 C CA . ASP A 1 427 ? -33.878 0.258 25.723 1.00 93.19 427 ASP A CA 1
ATOM 3275 C C . ASP A 1 427 ? -33.465 -1.083 26.352 1.00 93.19 427 ASP A C 1
ATOM 3277 O O . ASP A 1 427 ? -33.272 -1.160 27.567 1.00 93.19 427 ASP A O 1
ATOM 3281 N N . ALA A 1 428 ? -33.209 -2.107 25.532 1.00 92.38 428 ALA A N 1
ATOM 3282 C CA . ALA A 1 428 ? -32.663 -3.382 25.989 1.00 92.38 428 ALA A CA 1
ATOM 3283 C C . ALA A 1 428 ? -31.236 -3.261 26.557 1.00 92.38 428 ALA A C 1
ATOM 3285 O O . ALA A 1 428 ? -30.964 -3.778 27.642 1.00 92.38 428 ALA A O 1
ATOM 3286 N N . LEU A 1 429 ? -30.338 -2.530 25.887 1.00 93.38 429 LEU A N 1
ATOM 3287 C CA . LEU A 1 429 ? -28.976 -2.282 26.383 1.00 93.38 429 LEU A CA 1
ATOM 3288 C C . LEU A 1 429 ? -28.994 -1.464 27.687 1.00 93.38 429 LEU A C 1
ATOM 3290 O O . LEU A 1 429 ? -28.318 -1.826 28.649 1.00 93.38 429 LEU A O 1
ATOM 3294 N N . ASN A 1 430 ? -29.835 -0.426 27.775 1.00 93.88 430 ASN A N 1
ATOM 3295 C CA . ASN A 1 430 ? -30.053 0.331 29.014 1.00 93.88 430 ASN A CA 1
ATOM 3296 C C . ASN A 1 430 ? -30.588 -0.557 30.151 1.00 93.88 430 ASN A C 1
ATOM 3298 O O . ASN A 1 430 ? -30.181 -0.399 31.304 1.00 93.88 430 ASN A O 1
ATOM 3302 N N . ARG A 1 431 ? -31.462 -1.527 29.850 1.00 93.44 431 ARG A N 1
ATOM 3303 C CA . ARG A 1 431 ? -31.958 -2.480 30.849 1.00 93.44 431 ARG A CA 1
ATOM 3304 C C . ARG A 1 431 ? -30.886 -3.480 31.297 1.00 93.44 431 ARG A C 1
ATOM 3306 O O . ARG A 1 431 ? -30.841 -3.804 32.483 1.00 93.44 431 ARG A O 1
ATOM 3313 N N . ILE A 1 432 ? -29.993 -3.909 30.405 1.00 92.06 432 ILE A N 1
ATOM 3314 C CA . ILE A 1 432 ? -28.821 -4.729 30.758 1.00 92.06 432 ILE A CA 1
ATOM 3315 C C . ILE A 1 432 ? -27.877 -3.953 31.685 1.00 92.06 432 ILE A C 1
ATOM 3317 O O . ILE A 1 432 ? -27.503 -4.484 32.727 1.00 92.06 432 ILE A O 1
ATOM 3321 N N . ILE A 1 433 ? -27.581 -2.680 31.391 1.00 92.31 433 ILE A N 1
ATOM 3322 C CA . ILE A 1 433 ? -26.755 -1.810 32.253 1.00 92.31 433 ILE A CA 1
ATOM 3323 C C . ILE A 1 433 ? -27.349 -1.703 33.669 1.00 92.31 433 ILE A C 1
ATOM 3325 O O . ILE A 1 433 ? -26.622 -1.821 34.656 1.00 92.31 433 ILE A O 1
ATOM 3329 N N . GLN A 1 434 ? -28.673 -1.543 33.800 1.00 92.56 434 GLN A N 1
ATOM 3330 C CA . GLN A 1 434 ? -29.346 -1.535 35.110 1.00 92.56 434 GLN A CA 1
ATOM 3331 C C . GLN A 1 434 ? -29.171 -2.858 35.875 1.00 92.56 434 GLN A C 1
ATOM 3333 O O . GLN A 1 434 ? -28.971 -2.846 37.090 1.00 92.56 434 GLN A O 1
ATOM 3338 N N . LEU A 1 435 ? -29.253 -3.996 35.180 1.00 92.00 435 LEU A N 1
ATOM 3339 C CA . LEU A 1 435 ? -29.143 -5.327 35.783 1.00 92.00 435 LEU A CA 1
ATOM 3340 C C . LEU A 1 435 ? -27.688 -5.664 36.159 1.00 92.00 435 LEU A C 1
ATOM 3342 O O . LEU A 1 435 ? -27.453 -6.135 37.270 1.00 92.00 435 LEU A O 1
ATOM 3346 N N . GLN A 1 436 ? -26.706 -5.322 35.318 1.00 90.94 436 GLN A N 1
ATOM 3347 C CA . GLN A 1 436 ? -25.279 -5.396 35.665 1.00 90.94 436 GLN A CA 1
ATOM 3348 C C . GLN A 1 436 ? -24.944 -4.524 36.891 1.00 90.94 436 GLN A C 1
ATOM 3350 O O . GLN A 1 436 ? -24.254 -4.980 37.801 1.00 90.94 436 GLN A O 1
ATOM 3355 N N . ASN A 1 437 ? -25.481 -3.301 36.976 1.00 91.25 437 ASN A N 1
ATOM 3356 C CA . ASN A 1 437 ? -25.308 -2.443 38.155 1.00 91.25 437 ASN A CA 1
ATOM 3357 C C . ASN A 1 437 ? -25.921 -3.041 39.428 1.00 91.25 437 ASN A C 1
ATOM 3359 O O . ASN A 1 437 ? -25.342 -2.906 40.508 1.00 91.25 437 ASN A O 1
ATOM 3363 N N . ALA A 1 438 ? -27.067 -3.720 39.327 1.00 90.75 438 ALA A N 1
ATOM 3364 C CA . ALA A 1 438 ? -27.660 -4.439 40.453 1.00 90.75 438 ALA A CA 1
ATOM 3365 C C . ALA A 1 438 ? -26.763 -5.596 40.934 1.00 90.75 438 ALA A C 1
ATOM 3367 O O . ALA A 1 438 ? -26.552 -5.723 42.142 1.00 90.75 438 ALA A O 1
ATOM 3368 N N . VAL A 1 439 ? -26.178 -6.372 40.009 1.00 91.25 439 VAL A N 1
ATOM 3369 C CA . VAL A 1 439 ? -25.194 -7.429 40.315 1.00 91.25 439 VAL A CA 1
ATOM 3370 C C . VAL A 1 439 ? -23.973 -6.837 41.030 1.00 91.25 439 VAL A C 1
ATOM 3372 O O . VAL A 1 439 ? -23.731 -7.183 42.186 1.00 91.25 439 VAL A O 1
ATOM 3375 N N . LYS A 1 440 ? -23.296 -5.845 40.430 1.00 91.25 440 LYS A N 1
ATOM 3376 C CA . LYS A 1 440 ? -22.125 -5.164 41.025 1.00 91.25 440 LYS A CA 1
ATOM 3377 C C . LYS A 1 440 ? -22.422 -4.571 42.411 1.00 91.25 440 LYS A C 1
ATOM 3379 O O . LYS A 1 440 ? -21.586 -4.611 43.313 1.00 91.25 440 LYS A O 1
ATOM 3384 N N . THR A 1 441 ? -23.627 -4.028 42.607 1.00 91.88 441 THR A N 1
ATOM 3385 C CA . THR A 1 441 ? -24.072 -3.452 43.891 1.00 91.88 441 THR A CA 1
ATOM 3386 C C . THR A 1 441 ? -24.308 -4.522 44.961 1.00 91.88 441 THR A C 1
ATOM 3388 O O . THR A 1 441 ? -24.077 -4.257 46.142 1.00 91.88 441 THR A O 1
ATOM 3391 N N . ALA A 1 442 ? -24.758 -5.722 44.585 1.00 90.44 442 ALA A N 1
ATOM 3392 C CA . ALA A 1 442 ? -24.894 -6.848 45.505 1.00 90.44 442 ALA A CA 1
ATOM 3393 C C . ALA A 1 442 ? -23.524 -7.467 45.842 1.00 90.44 442 ALA A C 1
ATOM 3395 O O . ALA A 1 442 ? -23.220 -7.665 47.017 1.00 90.44 442 ALA A O 1
ATOM 3396 N N . GLU A 1 443 ? -22.657 -7.668 44.847 1.00 93.25 443 GLU A N 1
ATOM 3397 C CA . GLU A 1 443 ? -21.306 -8.228 45.020 1.00 93.25 443 GLU A CA 1
ATOM 3398 C C . GLU A 1 443 ? -20.458 -7.365 45.963 1.00 93.25 443 GLU A C 1
ATOM 3400 O O . GLU A 1 443 ? -19.853 -7.869 46.911 1.00 93.25 443 GLU A O 1
ATOM 3405 N N . LYS A 1 444 ? -20.527 -6.039 45.802 1.00 94.06 444 LYS A N 1
ATOM 3406 C CA . LYS A 1 444 ? -19.863 -5.075 46.688 1.00 94.06 444 LYS A CA 1
ATOM 3407 C C . LYS A 1 444 ? -20.329 -5.158 48.149 1.00 94.06 444 LYS A C 1
ATOM 3409 O O . LYS A 1 444 ? -19.550 -4.852 49.049 1.00 94.06 444 LYS A O 1
ATOM 3414 N N . LYS A 1 445 ? -21.568 -5.590 48.425 1.00 92.00 445 LYS A N 1
ATOM 3415 C CA . LYS A 1 445 ? -22.036 -5.829 49.806 1.00 92.00 445 LYS A CA 1
ATOM 3416 C C . LYS A 1 445 ? -21.429 -7.099 50.399 1.00 92.00 445 LYS A C 1
ATOM 3418 O O . LYS A 1 445 ? -21.073 -7.092 51.575 1.00 92.00 445 LYS A O 1
ATOM 3423 N N . VAL A 1 446 ? -21.273 -8.156 49.597 1.00 94.19 446 VAL A N 1
ATOM 3424 C CA . VAL A 1 446 ? -20.586 -9.394 50.010 1.00 94.19 446 VAL A CA 1
ATOM 3425 C C . VAL A 1 446 ? -19.121 -9.091 50.349 1.00 94.19 446 VAL A C 1
ATOM 3427 O O . VAL A 1 446 ? -18.657 -9.451 51.430 1.00 94.19 446 VAL A O 1
ATOM 3430 N N . GLU A 1 447 ? -18.422 -8.343 49.489 1.00 94.81 447 GLU A N 1
ATOM 3431 C CA . GLU A 1 447 ? -17.038 -7.890 49.710 1.00 94.81 447 GLU A CA 1
ATOM 3432 C C . GLU A 1 447 ? -16.892 -7.029 50.982 1.00 94.81 447 GLU A C 1
ATOM 3434 O O . GLU A 1 447 ? -15.993 -7.251 51.800 1.00 94.81 447 GLU A O 1
ATOM 3439 N N . GLN A 1 448 ? -17.798 -6.066 51.188 1.00 92.94 448 GLN A N 1
ATOM 3440 C CA . GLN A 1 448 ? -17.808 -5.211 52.380 1.00 92.94 448 GLN A CA 1
ATOM 3441 C C . GLN A 1 448 ? -18.041 -6.015 53.667 1.00 92.94 448 GLN A C 1
ATOM 3443 O O . GLN A 1 448 ? -17.311 -5.819 54.643 1.00 92.94 448 GLN A O 1
ATOM 3448 N N . GLY A 1 449 ? -19.003 -6.943 53.659 1.00 92.19 449 GLY A N 1
ATOM 3449 C CA . GLY A 1 449 ? -19.276 -7.834 54.787 1.00 92.19 449 GLY A CA 1
ATOM 3450 C C . GLY A 1 449 ? -18.090 -8.744 55.113 1.00 92.19 449 GLY A C 1
ATOM 3451 O O . GLY A 1 449 ? -17.711 -8.870 56.277 1.00 92.19 449 GLY A O 1
ATOM 3452 N N . GLU A 1 450 ? -17.429 -9.311 54.100 1.00 92.56 450 GLU A N 1
ATOM 3453 C CA . GLU A 1 450 ? -16.244 -10.159 54.293 1.00 92.56 450 GLU A CA 1
ATOM 3454 C C . GLU A 1 450 ? -15.035 -9.367 54.815 1.00 92.56 450 GLU A C 1
ATOM 3456 O O . GLU A 1 450 ? -14.308 -9.833 55.698 1.00 92.56 450 GLU A O 1
ATOM 3461 N N . THR A 1 451 ? -14.856 -8.131 54.341 1.00 95.44 451 THR A N 1
ATOM 3462 C CA . THR A 1 451 ? -13.830 -7.200 54.836 1.00 95.44 451 THR A CA 1
ATOM 3463 C C . THR A 1 451 ? -14.056 -6.860 56.313 1.00 95.44 451 THR A C 1
ATOM 3465 O O . THR A 1 451 ? -13.118 -6.886 57.116 1.00 95.44 451 THR A O 1
ATOM 3468 N N . GLN A 1 452 ? -15.307 -6.594 56.704 1.00 94.12 452 GLN A N 1
ATOM 3469 C CA . GLN A 1 452 ? -15.687 -6.345 58.099 1.00 94.12 452 GLN A CA 1
ATOM 3470 C C . GLN A 1 452 ? -15.477 -7.591 58.971 1.00 94.12 452 GLN A C 1
ATOM 3472 O O . GLN A 1 452 ? -14.820 -7.498 60.010 1.00 94.12 452 GLN A O 1
ATOM 3477 N N . ARG A 1 453 ? -15.930 -8.769 58.520 1.00 94.19 453 ARG A N 1
ATOM 3478 C CA . ARG A 1 453 ? -15.735 -10.051 59.220 1.00 94.19 453 ARG A CA 1
ATOM 3479 C C . ARG A 1 453 ? -14.250 -10.352 59.446 1.00 94.19 453 ARG A C 1
ATOM 3481 O O . ARG A 1 453 ? -13.856 -10.743 60.543 1.00 94.19 453 ARG A O 1
ATOM 3488 N N . THR A 1 454 ? -13.414 -10.106 58.436 1.00 95.44 454 THR A N 1
ATOM 3489 C CA . THR A 1 454 ? -11.954 -10.290 58.502 1.00 95.44 454 THR A CA 1
ATOM 3490 C C . THR A 1 454 ? -11.307 -9.347 59.519 1.00 95.44 454 THR A C 1
ATOM 3492 O O . THR A 1 454 ? -10.501 -9.793 60.337 1.00 95.44 454 THR A O 1
ATOM 3495 N N . ARG A 1 455 ? -11.702 -8.064 59.544 1.00 95.81 455 ARG A N 1
ATOM 3496 C CA . ARG A 1 455 ? -11.242 -7.098 60.558 1.00 95.81 455 ARG A CA 1
ATOM 3497 C C . ARG A 1 455 ? -11.622 -7.533 61.979 1.00 95.81 455 ARG A C 1
ATOM 3499 O O . ARG A 1 455 ? -10.790 -7.430 62.878 1.00 95.81 455 ARG A O 1
ATOM 3506 N N . ILE A 1 456 ? -12.847 -8.018 62.194 1.00 95.00 456 ILE A N 1
ATOM 3507 C CA . ILE A 1 456 ? -13.292 -8.463 63.525 1.00 95.00 456 ILE A CA 1
ATOM 3508 C C . ILE A 1 456 ? -12.550 -9.734 63.956 1.00 95.00 456 ILE A C 1
ATOM 3510 O O . ILE A 1 456 ? -12.112 -9.804 65.099 1.00 95.00 456 ILE A O 1
ATOM 3514 N N . ALA A 1 457 ? -12.313 -10.693 63.056 1.00 94.06 457 ALA A N 1
ATOM 3515 C CA . ALA A 1 457 ? -11.524 -11.890 63.364 1.00 94.06 457 ALA A CA 1
ATOM 3516 C C . ALA A 1 457 ? -10.071 -11.555 63.769 1.00 94.06 457 ALA A C 1
ATOM 3518 O O . ALA A 1 457 ? -9.546 -12.117 64.732 1.00 94.06 457 ALA A O 1
ATOM 3519 N N . GLN A 1 458 ? -9.435 -10.596 63.085 1.00 96.38 458 GLN A N 1
ATOM 3520 C CA . GLN A 1 458 ? -8.103 -10.090 63.447 1.00 96.38 458 GLN A CA 1
ATOM 3521 C C . GLN A 1 458 ? -8.099 -9.405 64.826 1.00 96.38 458 GLN A C 1
ATOM 3523 O O . GLN A 1 458 ? -7.196 -9.638 65.632 1.00 96.38 458 GLN A O 1
ATOM 3528 N N . GLU A 1 459 ? -9.121 -8.601 65.130 1.00 95.75 459 GLU A N 1
ATOM 3529 C CA . GLU A 1 459 ? -9.252 -7.931 66.429 1.00 95.75 459 GLU A CA 1
ATOM 3530 C C . GLU A 1 459 ? -9.572 -8.916 67.565 1.00 95.75 459 GLU A C 1
ATOM 3532 O O . GLU A 1 459 ? -8.961 -8.825 68.629 1.00 95.75 459 GLU A O 1
ATOM 3537 N N . GLN A 1 460 ? -10.436 -9.915 67.341 1.00 94.69 460 GLN A N 1
ATOM 3538 C CA . GLN A 1 460 ? -10.651 -11.004 68.297 1.00 94.69 460 GLN A CA 1
ATOM 3539 C C . GLN A 1 460 ? -9.335 -11.729 68.602 1.00 94.69 460 GLN A C 1
ATOM 3541 O O . GLN A 1 460 ? -9.038 -11.973 69.770 1.00 94.69 460 GLN A O 1
ATOM 3546 N N . GLN A 1 461 ? -8.520 -12.045 67.588 1.00 96.06 461 GLN A N 1
ATOM 3547 C CA . GLN A 1 461 ? -7.217 -12.681 67.798 1.00 96.06 461 GLN A CA 1
ATOM 3548 C C . GLN A 1 461 ? -6.278 -11.790 68.628 1.00 96.06 461 GLN A C 1
ATOM 3550 O O . GLN A 1 461 ? -5.641 -12.278 69.561 1.00 96.06 461 GLN A O 1
ATOM 3555 N N . ARG A 1 462 ? -6.246 -10.476 68.362 1.00 96.19 462 ARG A N 1
ATOM 3556 C CA . ARG A 1 462 ? -5.479 -9.502 69.158 1.00 96.19 462 ARG A CA 1
ATOM 3557 C C . ARG A 1 462 ? -5.946 -9.453 70.617 1.00 96.19 462 ARG A C 1
ATOM 3559 O O . ARG A 1 462 ? -5.118 -9.423 71.524 1.00 96.19 462 ARG A O 1
ATOM 3566 N N . ILE A 1 463 ? -7.258 -9.468 70.860 1.00 94.31 463 ILE A N 1
ATOM 3567 C CA . ILE A 1 463 ? -7.834 -9.468 72.212 1.00 94.31 463 ILE A CA 1
ATOM 3568 C C . ILE A 1 463 ? -7.533 -10.789 72.935 1.00 94.31 463 ILE A C 1
ATOM 3570 O O . ILE A 1 463 ? -7.106 -10.751 74.088 1.00 94.31 463 ILE A O 1
ATOM 3574 N N . ARG A 1 464 ? -7.686 -11.941 72.266 1.00 93.38 464 ARG A N 1
ATOM 3575 C CA . ARG A 1 464 ? -7.357 -13.275 72.807 1.00 93.38 464 ARG A CA 1
ATOM 3576 C C . ARG A 1 464 ? -5.875 -13.392 73.181 1.00 93.38 464 ARG A C 1
ATOM 3578 O O . ARG A 1 464 ? -5.563 -13.997 74.202 1.00 93.38 464 ARG A O 1
ATOM 3585 N N . GLU A 1 465 ? -4.975 -12.791 72.400 1.00 94.81 465 GLU A N 1
ATOM 3586 C CA . GLU A 1 465 ? -3.543 -12.743 72.716 1.00 94.81 465 GLU A CA 1
ATOM 3587 C C . GLU A 1 465 ? -3.266 -11.854 73.938 1.00 94.81 465 GLU A C 1
ATOM 3589 O O . GLU A 1 465 ? -2.652 -12.312 74.901 1.00 94.81 465 GLU A O 1
ATOM 3594 N N . ASN A 1 466 ? -3.804 -10.627 73.959 1.00 91.44 466 ASN A N 1
ATOM 3595 C CA . ASN A 1 466 ? -3.676 -9.711 75.100 1.00 91.44 466 ASN A CA 1
ATOM 3596 C C . ASN A 1 466 ? -4.202 -10.330 76.407 1.00 91.44 466 ASN A C 1
ATOM 3598 O O . ASN A 1 466 ? -3.597 -10.138 77.460 1.00 91.44 466 ASN A O 1
ATOM 3602 N N . LEU A 1 467 ? -5.308 -11.085 76.349 1.00 91.69 467 LEU A N 1
ATOM 3603 C CA . LEU A 1 467 ? -5.954 -11.693 77.517 1.00 91.69 467 LEU A CA 1
ATOM 3604 C C . LEU A 1 467 ? -5.016 -12.632 78.298 1.00 91.69 467 LEU A C 1
ATOM 3606 O O . LEU A 1 467 ? -5.153 -12.732 79.515 1.00 91.69 467 LEU A O 1
ATOM 3610 N N . LYS A 1 468 ? -4.038 -13.268 77.633 1.00 91.56 468 LYS A N 1
ATOM 3611 C CA . LYS A 1 468 ? -3.035 -14.147 78.269 1.00 91.56 468 LYS A CA 1
ATOM 3612 C C . LYS A 1 468 ? -2.147 -13.416 79.283 1.00 91.56 468 LYS A C 1
ATOM 3614 O O . LYS A 1 468 ? -1.625 -14.048 80.196 1.00 91.56 468 LYS A O 1
ATOM 3619 N N . SER A 1 469 ? -1.981 -12.104 79.117 1.00 91.19 469 SER A N 1
ATOM 3620 C CA . SER A 1 469 ? -1.102 -11.253 79.929 1.00 91.19 469 SER A CA 1
ATOM 3621 C C . SER A 1 469 ? -1.863 -10.377 80.933 1.00 91.19 469 SER A C 1
ATOM 3623 O O . SER A 1 469 ? -1.253 -9.561 81.622 1.00 91.19 469 SER A O 1
ATOM 3625 N N . VAL A 1 470 ? -3.193 -10.503 81.016 1.00 89.56 470 VAL A N 1
ATOM 3626 C CA . VAL A 1 470 ? -4.041 -9.680 81.892 1.00 89.56 470 VAL A CA 1
ATOM 3627 C C . VAL A 1 470 ? -4.342 -10.420 83.205 1.00 89.56 470 VAL A C 1
ATOM 3629 O O . VAL A 1 470 ? -4.834 -11.548 83.158 1.00 89.56 470 VAL A O 1
ATOM 3632 N N . PRO A 1 471 ? -4.124 -9.802 84.385 1.00 87.50 471 PRO A N 1
ATOM 3633 C CA . PRO A 1 471 ? -4.456 -10.415 85.669 1.00 87.50 471 PRO A CA 1
ATOM 3634 C C . PRO A 1 471 ? -5.938 -10.784 85.807 1.00 87.50 471 PRO A C 1
ATOM 3636 O O . PRO A 1 471 ? -6.830 -10.011 85.432 1.00 87.50 471 PRO A O 1
ATOM 3639 N N . ALA A 1 472 ? -6.190 -11.949 86.408 1.00 84.81 472 ALA A N 1
ATOM 3640 C CA . ALA A 1 472 ? -7.531 -12.460 86.665 1.00 84.81 472 ALA A CA 1
ATOM 3641 C C . ALA A 1 472 ? -8.377 -11.492 87.516 1.00 84.81 472 ALA A C 1
ATOM 3643 O O . ALA A 1 472 ? -7.865 -10.809 88.402 1.00 84.81 472 ALA A O 1
ATOM 3644 N N . ASN A 1 473 ? -9.683 -11.453 87.246 1.00 84.94 473 ASN A N 1
ATOM 3645 C CA . ASN A 1 473 ? -10.699 -10.604 87.885 1.00 84.94 473 ASN A CA 1
ATOM 3646 C C . ASN A 1 473 ? -10.539 -9.081 87.687 1.00 84.94 473 ASN A C 1
ATOM 3648 O O . ASN A 1 473 ? -11.406 -8.324 88.135 1.00 84.94 473 ASN A O 1
ATOM 3652 N N . SER A 1 474 ? -9.505 -8.614 86.979 1.00 91.00 474 SER A N 1
ATOM 3653 C CA . SER A 1 474 ? -9.315 -7.190 86.671 1.00 91.00 474 SER A CA 1
ATOM 3654 C C . SER A 1 474 ? -10.431 -6.615 85.782 1.00 91.00 474 SER A C 1
ATOM 3656 O O . SER A 1 474 ? -11.035 -7.316 84.963 1.00 91.00 474 SER A O 1
ATOM 3658 N N . ASP A 1 475 ? -10.696 -5.309 85.900 1.00 89.56 475 ASP A N 1
ATOM 3659 C CA . ASP A 1 475 ? -11.698 -4.624 85.066 1.00 89.56 475 ASP A CA 1
ATOM 3660 C C . ASP A 1 475 ? -11.333 -4.665 83.571 1.00 89.56 475 ASP A C 1
ATOM 3662 O O . ASP A 1 475 ? -12.213 -4.724 82.709 1.00 89.56 475 ASP A O 1
ATOM 3666 N N . LEU A 1 476 ? -10.032 -4.712 83.256 1.00 89.06 476 LEU A N 1
ATOM 3667 C CA . LEU A 1 476 ? -9.526 -4.883 81.894 1.00 89.06 476 LEU A CA 1
ATOM 3668 C C . LEU A 1 476 ? -9.896 -6.259 81.316 1.00 89.06 476 LEU A C 1
ATOM 3670 O O . LEU A 1 476 ? -10.340 -6.329 80.170 1.00 89.06 476 LEU A O 1
ATOM 3674 N N . GLN A 1 477 ? -9.789 -7.334 82.108 1.00 90.75 477 GLN A N 1
ATOM 3675 C CA . GLN A 1 477 ? -10.215 -8.673 81.685 1.00 90.75 477 GLN A CA 1
ATOM 3676 C C . GLN A 1 477 ? -11.718 -8.695 81.380 1.00 90.75 477 GLN A C 1
ATOM 3678 O O . GLN A 1 477 ? -12.127 -9.156 80.314 1.00 90.75 477 GLN A O 1
ATOM 3683 N N . ARG A 1 478 ? -12.538 -8.129 82.280 1.00 91.94 478 ARG A N 1
ATOM 3684 C CA . ARG A 1 478 ? -13.997 -8.027 82.098 1.00 91.94 478 ARG A CA 1
ATOM 3685 C C . ARG A 1 478 ? -14.362 -7.215 80.847 1.00 91.94 478 ARG A C 1
ATOM 3687 O O . ARG A 1 478 ? -15.227 -7.640 80.084 1.00 91.94 478 ARG A O 1
ATOM 3694 N N . ARG A 1 479 ? -13.651 -6.115 80.566 1.00 93.25 479 ARG A N 1
ATOM 3695 C CA . ARG A 1 479 ? -13.830 -5.316 79.338 1.00 93.25 479 ARG A CA 1
ATOM 3696 C C . ARG A 1 479 ? -13.456 -6.080 78.064 1.00 93.25 479 ARG A C 1
ATOM 3698 O O . ARG A 1 479 ? -14.156 -5.943 77.062 1.00 93.25 479 ARG A O 1
ATOM 3705 N N . TYR A 1 480 ? -12.383 -6.869 78.069 1.00 92.19 480 TYR A N 1
ATOM 3706 C CA . TYR A 1 480 ? -12.000 -7.669 76.901 1.00 92.19 480 TYR A CA 1
ATOM 3707 C C . TYR A 1 480 ? -12.993 -8.804 76.627 1.00 92.19 480 TYR A C 1
ATOM 3709 O O . TYR A 1 480 ? -13.395 -8.973 75.479 1.00 92.19 480 TYR A O 1
ATOM 3717 N N . LEU A 1 481 ? -13.467 -9.508 77.660 1.00 92.19 481 LEU A N 1
ATOM 3718 C CA . LEU A 1 481 ? -14.497 -10.543 77.509 1.00 92.19 481 LEU A CA 1
ATOM 3719 C C . LEU A 1 481 ? -15.815 -9.970 76.957 1.00 92.19 481 LEU A C 1
ATOM 3721 O O . LEU A 1 481 ? -16.335 -10.496 75.980 1.00 92.19 481 LEU A O 1
ATOM 3725 N N . ALA A 1 482 ? -16.291 -8.838 77.488 1.00 94.12 482 ALA A N 1
ATOM 3726 C CA . ALA A 1 482 ? -17.475 -8.147 76.962 1.00 94.12 482 ALA A CA 1
ATOM 3727 C C . ALA A 1 482 ? -17.292 -7.622 75.520 1.00 94.12 482 ALA A C 1
ATOM 3729 O O . ALA A 1 482 ? -18.260 -7.464 74.779 1.00 94.12 482 ALA A O 1
ATOM 3730 N N . THR A 1 483 ? -16.049 -7.349 75.102 1.00 93.81 483 THR A N 1
ATOM 3731 C CA . THR A 1 483 ? -15.747 -6.959 73.715 1.00 93.81 483 THR A CA 1
ATOM 3732 C C . THR A 1 483 ? -15.838 -8.162 72.775 1.00 93.81 483 THR A C 1
ATOM 3734 O O . THR A 1 483 ? -16.418 -8.032 71.701 1.00 93.81 483 THR A O 1
ATOM 3737 N N . LEU A 1 484 ? -15.318 -9.326 73.186 1.00 94.12 484 LEU A N 1
ATOM 3738 C CA . LEU A 1 484 ? -15.414 -10.574 72.419 1.00 94.12 484 LEU A CA 1
ATOM 3739 C C . LEU A 1 484 ? -16.873 -11.027 72.252 1.00 94.12 484 LEU A C 1
ATOM 3741 O O . LEU A 1 484 ? -17.275 -11.347 71.141 1.00 94.12 484 LEU A O 1
ATOM 3745 N N . ASP A 1 485 ? -17.665 -10.981 73.324 1.00 94.88 485 ASP A N 1
ATOM 3746 C CA . ASP A 1 485 ? -19.100 -11.315 73.335 1.00 94.88 485 ASP A CA 1
ATOM 3747 C C . ASP A 1 485 ? -19.914 -10.443 72.356 1.00 94.88 485 ASP A C 1
ATOM 3749 O O . ASP A 1 485 ? -20.631 -10.943 71.480 1.00 94.88 485 ASP A O 1
ATOM 3753 N N . LYS A 1 486 ? -19.697 -9.119 72.400 1.00 95.69 486 LYS A N 1
ATOM 3754 C CA . LYS A 1 486 ? -20.266 -8.199 71.409 1.00 95.69 486 LYS A CA 1
ATOM 3755 C C . LYS A 1 486 ? -19.795 -8.527 69.986 1.00 95.69 486 LYS A C 1
ATOM 3757 O O . LYS A 1 486 ? -20.602 -8.488 69.060 1.00 95.69 486 LYS A O 1
ATOM 3762 N N . GLN A 1 487 ? -18.509 -8.826 69.798 1.00 96.00 487 GLN A N 1
ATOM 3763 C CA . GLN A 1 487 ? -17.958 -9.161 68.483 1.00 96.00 487 GLN A CA 1
ATOM 3764 C C . GLN A 1 487 ? -18.526 -10.464 67.921 1.00 96.00 487 GLN A C 1
ATOM 3766 O O . GLN A 1 487 ? -18.714 -10.538 66.714 1.00 96.00 487 GLN A O 1
ATOM 3771 N N . GLU A 1 488 ? -18.850 -11.455 68.749 1.00 94.31 488 GLU A N 1
ATOM 3772 C CA . GLU A 1 488 ? -19.504 -12.687 68.292 1.00 94.31 488 GLU A CA 1
ATOM 3773 C C . GLU A 1 488 ? -20.928 -12.395 67.786 1.00 94.31 488 GLU A C 1
ATOM 3775 O O . GLU A 1 488 ? -21.301 -12.807 66.688 1.00 94.31 488 GLU A O 1
ATOM 3780 N N . THR A 1 489 ? -21.678 -11.556 68.510 1.00 95.31 489 THR A N 1
ATOM 3781 C CA . THR A 1 489 ? -22.999 -11.053 68.077 1.00 95.31 489 THR A CA 1
ATOM 3782 C C . THR A 1 489 ? -22.911 -10.257 66.761 1.00 95.31 489 THR A C 1
ATOM 3784 O O . THR A 1 489 ? -23.785 -10.348 65.891 1.00 95.31 489 THR A O 1
ATOM 3787 N N . GLU A 1 490 ? -21.842 -9.477 66.585 1.00 94.50 490 GLU A N 1
ATOM 3788 C CA . GLU A 1 490 ? -21.563 -8.715 65.362 1.00 94.50 490 GLU A CA 1
ATOM 3789 C C . GLU A 1 490 ? -21.173 -9.642 64.192 1.00 94.50 490 GLU A C 1
ATOM 3791 O O . GLU A 1 490 ? -21.672 -9.464 63.082 1.00 94.50 490 GLU A O 1
ATOM 3796 N N . LEU A 1 491 ? -20.376 -10.689 64.441 1.00 94.00 491 LEU A N 1
ATOM 3797 C CA . LEU A 1 491 ? -20.020 -11.725 63.462 1.00 94.00 491 LEU A CA 1
ATOM 3798 C C . LEU A 1 491 ? -21.237 -12.543 63.009 1.00 94.00 491 LEU A C 1
ATOM 3800 O O . LEU A 1 491 ? -21.393 -12.758 61.808 1.00 94.00 491 LEU A O 1
ATOM 3804 N N . GLU A 1 492 ? -22.127 -12.946 63.922 1.00 93.69 492 GLU A N 1
ATOM 3805 C CA . GLU A 1 492 ? -23.405 -13.582 63.570 1.00 93.69 492 GLU A CA 1
ATOM 3806 C C . GLU A 1 492 ? -24.260 -12.678 62.675 1.00 93.69 492 GLU A C 1
ATOM 3808 O O . GLU A 1 492 ? -24.837 -13.127 61.680 1.00 93.69 492 GLU A O 1
ATOM 3813 N N . THR A 1 493 ? -24.331 -11.389 63.012 1.00 94.25 493 THR A N 1
ATOM 3814 C CA . THR A 1 493 ? -25.099 -10.400 62.248 1.00 94.25 493 THR A CA 1
ATOM 3815 C C . THR A 1 493 ? -24.521 -10.227 60.841 1.00 94.25 493 THR A C 1
ATOM 3817 O O . THR A 1 493 ? -25.266 -10.277 59.860 1.00 94.25 493 THR A O 1
ATOM 3820 N N . LEU A 1 494 ? -23.194 -10.109 60.721 1.00 93.25 494 LEU A N 1
ATOM 3821 C CA . LEU A 1 494 ? -22.487 -10.031 59.440 1.00 93.25 494 LEU A CA 1
ATOM 3822 C C . LEU A 1 494 ? -22.611 -11.321 58.620 1.00 93.25 494 LEU A C 1
ATOM 3824 O O . LEU A 1 494 ? -22.736 -11.246 57.401 1.00 93.25 494 LEU A O 1
ATOM 3828 N N . ALA A 1 495 ? -22.625 -12.498 59.252 1.00 91.31 495 ALA A N 1
ATOM 3829 C CA . ALA A 1 495 ? -22.820 -13.770 58.558 1.00 91.31 495 ALA A CA 1
ATOM 3830 C C . ALA A 1 495 ? -24.216 -13.865 57.918 1.00 91.31 495 ALA A C 1
ATOM 3832 O O . ALA A 1 495 ? -24.332 -14.264 56.759 1.00 91.31 495 ALA A O 1
ATOM 3833 N N . ARG A 1 496 ? -25.266 -13.428 58.630 1.00 92.50 496 ARG A N 1
ATOM 3834 C CA . ARG A 1 496 ? -26.635 -13.348 58.087 1.00 92.50 496 ARG A CA 1
ATOM 3835 C C . ARG A 1 496 ? -26.718 -12.324 56.947 1.00 92.50 496 ARG A C 1
ATOM 3837 O O . ARG A 1 496 ? -27.186 -12.658 55.863 1.00 92.50 496 ARG A O 1
ATOM 3844 N N . GLN A 1 497 ? -26.178 -11.118 57.151 1.00 90.25 497 GLN A N 1
ATOM 3845 C CA . GLN A 1 497 ? -26.132 -10.071 56.120 1.00 90.25 497 GLN A CA 1
ATOM 3846 C C . GLN A 1 497 ? -25.357 -10.503 54.867 1.00 90.25 497 GLN A C 1
ATOM 3848 O O . GLN A 1 497 ? -25.789 -10.198 53.757 1.00 90.25 497 GLN A O 1
ATOM 3853 N N . ARG A 1 498 ? -24.247 -11.239 55.023 1.00 90.31 498 ARG A N 1
ATOM 3854 C CA . ARG A 1 498 ? -23.490 -11.814 53.905 1.00 90.31 498 ARG A CA 1
ATOM 3855 C C . ARG A 1 498 ? -24.323 -12.857 53.160 1.00 90.31 498 ARG A C 1
ATOM 3857 O O . ARG A 1 498 ? -24.434 -12.744 51.947 1.00 90.31 498 ARG A O 1
ATOM 3864 N N . ALA A 1 499 ? -24.950 -13.805 53.857 1.00 92.50 499 ALA A N 1
ATOM 3865 C CA . ALA A 1 499 ? -25.769 -14.842 53.224 1.00 92.50 499 ALA A CA 1
ATOM 3866 C C . ALA A 1 499 ? -26.981 -14.265 52.462 1.00 92.50 499 ALA A C 1
ATOM 3868 O O . ALA A 1 499 ? -27.364 -14.781 51.413 1.00 92.50 499 ALA A O 1
ATOM 3869 N N . ASP A 1 500 ? -27.583 -13.180 52.956 1.00 91.56 500 ASP A N 1
ATOM 3870 C CA . ASP A 1 500 ? -28.663 -12.485 52.247 1.00 91.56 500 ASP A CA 1
ATOM 3871 C C . ASP A 1 500 ? -28.144 -11.611 51.088 1.00 91.56 500 ASP A C 1
ATOM 3873 O O . ASP A 1 500 ? -28.820 -11.484 50.066 1.00 91.56 500 ASP A O 1
ATOM 3877 N N . ALA A 1 501 ? -26.923 -11.070 51.185 1.00 90.69 501 ALA A N 1
ATOM 3878 C CA . ALA A 1 501 ? -26.251 -10.405 50.068 1.00 90.69 501 ALA A CA 1
ATOM 3879 C C . ALA A 1 501 ? -25.837 -11.394 48.961 1.00 90.69 501 ALA A C 1
ATOM 3881 O O . ALA A 1 501 ? -26.006 -11.076 47.789 1.00 90.69 501 ALA A O 1
ATOM 3882 N N . GLU A 1 502 ? -25.375 -12.599 49.303 1.00 93.56 502 GLU A N 1
ATOM 3883 C CA . GLU A 1 502 ? -25.053 -13.672 48.349 1.00 93.56 502 GLU A CA 1
ATOM 3884 C C . GLU A 1 502 ? -26.305 -14.116 47.576 1.00 93.56 502 GLU A C 1
ATOM 3886 O O . GLU A 1 502 ? -26.310 -14.070 46.347 1.00 93.56 502 GLU A O 1
ATOM 3891 N N . LYS A 1 503 ? -27.428 -14.375 48.265 1.00 94.75 503 LYS A N 1
ATOM 3892 C CA . LYS A 1 503 ? -28.729 -14.609 47.602 1.00 94.75 503 LYS A CA 1
ATOM 3893 C C . LYS A 1 503 ? -29.141 -13.448 46.692 1.00 94.75 503 LYS A C 1
ATOM 3895 O O . LYS A 1 503 ? -29.771 -13.675 45.659 1.00 94.75 503 LYS A O 1
ATOM 3900 N N . ALA A 1 504 ? -28.826 -12.204 47.062 1.00 92.06 504 ALA A N 1
ATOM 3901 C CA . ALA A 1 504 ? -29.120 -11.037 46.234 1.00 92.06 504 ALA A CA 1
ATOM 3902 C C . ALA A 1 504 ? -28.227 -10.962 44.981 1.00 92.06 504 ALA A C 1
ATOM 3904 O O . ALA A 1 504 ? -28.721 -10.549 43.933 1.00 92.06 504 ALA A O 1
ATOM 3905 N N . VAL A 1 505 ? -26.964 -11.407 45.055 1.00 93.75 505 VAL A N 1
ATOM 3906 C CA . VAL A 1 505 ? -26.091 -11.595 43.880 1.00 93.75 505 VAL A CA 1
ATOM 3907 C C . VAL A 1 505 ? -26.688 -12.645 42.947 1.00 93.75 505 VAL A C 1
ATOM 3909 O O . VAL A 1 505 ? -26.904 -12.348 41.774 1.00 93.75 505 VAL A O 1
ATOM 3912 N N . ASP A 1 506 ? -27.031 -13.827 43.463 1.00 94.19 506 ASP A N 1
ATOM 3913 C CA . ASP A 1 506 ? -27.611 -14.914 42.663 1.00 94.19 506 ASP A CA 1
ATOM 3914 C C . ASP A 1 506 ? -28.935 -14.492 42.010 1.00 94.19 506 ASP A C 1
ATOM 3916 O O . ASP A 1 506 ? -29.148 -14.709 40.818 1.00 94.19 506 ASP A O 1
ATOM 3920 N N . THR A 1 507 ? -29.799 -13.798 42.758 1.00 94.69 507 THR A N 1
ATOM 3921 C CA . THR A 1 507 ? -31.069 -13.258 42.244 1.00 94.69 507 THR A CA 1
ATOM 3922 C C . THR A 1 507 ? -30.841 -12.211 41.149 1.00 94.69 507 THR A C 1
ATOM 3924 O O . THR A 1 507 ? -31.538 -12.220 40.134 1.00 94.69 507 THR A O 1
ATOM 3927 N N . ALA A 1 508 ? -29.863 -11.313 41.316 1.00 92.75 508 ALA A N 1
ATOM 3928 C CA . ALA A 1 508 ? -29.544 -10.291 40.321 1.00 92.75 508 ALA A CA 1
ATOM 3929 C C . ALA A 1 508 ? -28.922 -10.894 39.048 1.00 92.75 508 ALA A C 1
ATOM 3931 O O . ALA A 1 508 ? -29.288 -10.489 37.943 1.00 92.75 508 ALA A O 1
ATOM 3932 N N . ARG A 1 509 ? -28.044 -11.899 39.185 1.00 92.12 509 ARG A N 1
ATOM 3933 C CA . ARG A 1 509 ? -27.449 -12.641 38.061 1.00 92.12 509 ARG A CA 1
ATOM 3934 C C . ARG A 1 509 ? -28.505 -13.443 37.300 1.00 92.12 509 ARG A C 1
ATOM 3936 O O . ARG A 1 509 ? -28.589 -13.328 36.081 1.00 92.12 509 ARG A O 1
ATOM 3943 N N . ALA A 1 510 ? -29.385 -14.154 38.006 1.00 93.00 510 ALA A N 1
ATOM 3944 C CA . ALA A 1 510 ? -30.509 -14.863 37.397 1.00 93.00 510 ALA A CA 1
ATOM 3945 C C . ALA A 1 510 ? -31.468 -13.909 36.658 1.00 93.00 510 ALA A C 1
ATOM 3947 O O . ALA A 1 510 ? -31.941 -14.238 35.571 1.00 93.00 510 ALA A O 1
ATOM 3948 N N . ALA A 1 511 ? -31.721 -12.709 37.196 1.00 92.06 511 ALA A N 1
ATOM 3949 C CA . ALA A 1 511 ? -32.526 -11.685 36.526 1.00 92.06 511 ALA A CA 1
ATOM 3950 C C . ALA A 1 511 ? -31.842 -11.110 35.268 1.00 92.06 511 ALA A C 1
ATOM 3952 O O . ALA A 1 511 ? -32.521 -10.868 34.268 1.00 92.06 511 ALA A O 1
ATOM 3953 N N . LEU A 1 512 ? -30.516 -10.922 35.295 1.00 91.00 512 LEU A N 1
ATOM 3954 C CA . LEU A 1 512 ? -29.714 -10.527 34.132 1.00 91.00 512 LEU A CA 1
ATOM 3955 C C . LEU A 1 512 ? -29.767 -11.598 33.031 1.00 91.00 512 LEU A C 1
ATOM 3957 O O . LEU A 1 512 ? -30.146 -11.293 31.901 1.00 91.00 512 LEU A O 1
ATOM 3961 N N . GLU A 1 513 ? -29.472 -12.856 33.366 1.00 89.94 513 GLU A N 1
ATOM 3962 C CA . GLU A 1 513 ? -29.548 -13.983 32.430 1.00 89.94 513 GLU A CA 1
ATOM 3963 C C . GLU A 1 513 ? -30.949 -14.173 31.843 1.00 89.94 513 GLU A C 1
ATOM 3965 O O . GLU A 1 513 ? -31.091 -14.368 30.636 1.00 89.94 513 GLU A O 1
ATOM 3970 N N . ALA A 1 514 ? -31.988 -14.138 32.683 1.00 91.12 514 ALA A N 1
ATOM 3971 C CA . ALA A 1 514 ? -33.367 -14.296 32.237 1.00 91.12 514 ALA A CA 1
ATOM 3972 C C . ALA A 1 514 ? -33.763 -13.176 31.270 1.00 91.12 514 ALA A C 1
ATOM 3974 O O . ALA A 1 514 ? -34.370 -13.455 30.238 1.00 91.12 514 ALA A O 1
ATOM 3975 N N . TYR A 1 515 ? -33.368 -11.928 31.549 1.00 91.06 515 TYR A N 1
ATOM 3976 C CA . TYR A 1 515 ? -33.626 -10.819 30.637 1.00 91.06 515 TYR A CA 1
ATOM 3977 C C . TYR A 1 515 ? -32.884 -10.985 29.305 1.00 91.06 515 TYR A C 1
ATOM 3979 O O . TYR A 1 515 ? -33.509 -10.879 28.252 1.00 91.06 515 TYR A O 1
ATOM 3987 N N . ILE A 1 516 ? -31.595 -11.336 29.329 1.00 88.44 516 ILE A N 1
ATOM 3988 C CA . ILE A 1 516 ? -30.804 -11.590 28.113 1.00 88.44 516 ILE A CA 1
ATOM 3989 C C . ILE A 1 516 ? -31.435 -12.712 27.266 1.00 88.44 516 ILE A C 1
ATOM 3991 O O . ILE A 1 516 ? -31.553 -12.564 26.052 1.00 88.44 516 ILE A O 1
ATOM 3995 N N . LYS A 1 517 ? -31.952 -13.777 27.896 1.00 87.06 517 LYS A N 1
ATOM 3996 C CA . LYS A 1 517 ? -32.686 -14.868 27.222 1.00 87.06 517 LYS A CA 1
ATOM 3997 C C . LYS A 1 517 ? -34.037 -14.436 26.621 1.00 87.06 517 LYS A C 1
ATOM 3999 O O . LYS A 1 517 ? -34.532 -15.121 25.734 1.00 87.06 517 LYS A O 1
ATOM 4004 N N . THR A 1 518 ? -34.624 -13.308 27.046 1.00 88.12 518 THR A N 1
ATOM 4005 C CA . THR A 1 518 ? -35.817 -12.712 26.394 1.00 88.12 518 THR A CA 1
ATOM 4006 C C . THR A 1 518 ? -35.493 -11.813 25.198 1.00 88.12 518 THR A C 1
ATOM 4008 O O . THR A 1 518 ? -36.404 -11.405 24.482 1.00 88.12 518 THR A O 1
ATOM 4011 N N . LEU A 1 519 ? -34.213 -11.527 24.937 1.00 82.81 519 LEU A N 1
ATOM 4012 C CA . LEU A 1 519 ? -33.746 -10.808 23.745 1.00 82.81 519 LEU A CA 1
ATOM 4013 C C . LEU A 1 519 ? -33.416 -11.796 22.607 1.00 82.81 519 LEU A C 1
ATOM 4015 O O . LEU A 1 519 ? -32.372 -11.685 21.961 1.00 82.81 519 LEU A O 1
ATOM 4019 N N . GLY A 1 520 ? -34.293 -12.795 22.446 1.00 62.00 520 GLY A N 1
ATOM 4020 C CA . GLY A 1 520 ? -34.255 -13.883 21.462 1.00 62.00 520 GLY A CA 1
ATOM 4021 C C . GLY A 1 520 ? -34.975 -13.533 20.172 1.00 62.00 520 GLY A C 1
ATOM 4022 O O . GLY A 1 520 ? -36.154 -13.127 20.269 1.00 62.00 520 GLY A O 1
#

Nearest PDB structures (foldseek):
  5wkq-assembly1_A  TM=8.036E-01  e=1.608E+00  Shigella flexneri
  3u0c-assembly1_A  TM=8.248E-01  e=1.894E+00  Shigella flexneri
  3q84-assembly2_H  TM=6.358E-01  e=1.097E+00  Homo sapiens
  3qwe-assembly1_A-2  TM=4.075E-01  e=7.490E-01  Homo sapiens
  6ofr-assembly1_A  TM=2.385E-01  e=4.791E+00  Escherichia coli

Radius of gyration: 45.47 Å; Cα contacts (8 Å, |Δi|>4): 760; chains: 1; bounding box: 102×106×149 Å

Sequence (520 aa):
MQQFVLEEAENLQFADPAVRGQVQKALAAIASNRAKDARTVELTSKGQGKRTVRVAYIVTAPVWKASYRLTVPGEGDVTKAHLQGWAVVENMSGQDWKDVDLTLVSGHPIAFRQALYQSYYIDRPYVPVDVVGRLMPKTDQGTMPAPPPPPAPASAPAMRGRDQRQMTPDGKVLPYAGATGGVAPADAVAPPAAQVAAQEALTQVSFRFPNPVSVGNGLTLSVPIINGEVPVKRQALYQPETHTRNPLASVRLQNDGSTGLPPGIVTIYERTSGQVAYVGDARLSALPAGENRLLSYALDQKVVVSVESTQTETLVRGSIVQGVLNYQMLERQTVTYRVKAPAKEDRQLLVETAKLDGWKLVKPVAQNIGQIEGKYRIPFDLKGGETQTFEVVQEQVVDQELALTDTDEERIVFFAKAKEFDQKTRDALNRIIQLQNAVKTAEKKVEQGETQRTRIAQEQQRIRENLKSVPANSDLQRRYLATLDKQETELETLARQRADAEKAVDTARAALEAYIKTLG

Mean predicted aligned error: 16.56 Å

pLDDT: mean 80.45, std 18.93, range [28.25, 98.06]